Protein AF-A0A852YFI4-F1 (afdb_monomer_lite)

Structure (mmCIF, N/CA/C/O backbone):
data_AF-A0A852YFI4-F1
#
_entry.id   AF-A0A852YFI4-F1
#
loop_
_atom_site.group_PDB
_atom_site.id
_atom_site.type_symbol
_atom_site.label_atom_id
_atom_site.label_alt_id
_atom_site.label_comp_id
_atom_site.label_asym_id
_atom_site.label_entity_id
_atom_site.label_seq_id
_atom_site.pdbx_PDB_ins_code
_atom_site.Cartn_x
_atom_site.Cartn_y
_atom_site.Cartn_z
_atom_site.occupancy
_atom_site.B_iso_or_equiv
_atom_site.auth_seq_id
_atom_site.auth_comp_id
_atom_site.auth_asym_id
_atom_site.auth_atom_id
_atom_site.pdbx_PDB_model_num
ATOM 1 N N . MET A 1 1 ? 70.325 -15.434 -4.840 1.00 39.56 1 MET A N 1
ATOM 2 C CA . MET A 1 1 ? 70.889 -15.309 -6.200 1.00 39.56 1 MET A CA 1
ATOM 3 C C . MET A 1 1 ? 70.088 -14.259 -6.946 1.00 39.56 1 MET A C 1
ATOM 5 O O . MET A 1 1 ? 68.924 -14.483 -7.240 1.00 39.56 1 MET A O 1
ATOM 9 N N . SER A 1 2 ? 70.687 -13.085 -7.136 1.00 36.78 2 SER A N 1
ATOM 10 C CA . SER A 1 2 ? 70.118 -11.957 -7.878 1.00 36.78 2 SER A CA 1
ATOM 11 C C . SER A 1 2 ? 70.186 -12.200 -9.380 1.00 36.78 2 SER A C 1
ATOM 13 O O . SER A 1 2 ? 71.181 -12.756 -9.840 1.00 36.78 2 SER A O 1
ATOM 15 N N . ARG A 1 3 ? 69.235 -11.640 -10.136 1.00 34.97 3 ARG A N 1
ATOM 16 C CA . ARG A 1 3 ? 69.513 -10.655 -11.202 1.00 34.97 3 ARG A CA 1
ATOM 17 C C . ARG A 1 3 ? 68.219 -10.197 -11.882 1.00 34.97 3 ARG A C 1
ATOM 19 O O . ARG A 1 3 ? 67.565 -10.949 -12.587 1.00 34.97 3 ARG A O 1
ATOM 26 N N . SER A 1 4 ? 67.924 -8.916 -11.688 1.00 38.88 4 SER A N 1
ATOM 27 C CA . SER A 1 4 ? 67.326 -8.055 -12.714 1.00 38.88 4 SER A CA 1
ATOM 28 C C . SER A 1 4 ? 68.383 -7.792 -13.810 1.00 38.88 4 SER A C 1
ATOM 30 O O . SER A 1 4 ? 69.577 -7.967 -13.521 1.00 38.88 4 SER A O 1
ATOM 32 N N . PRO A 1 5 ? 68.014 -7.372 -15.039 1.00 53.66 5 PRO A N 1
ATOM 33 C CA . PRO A 1 5 ? 68.056 -5.924 -15.316 1.00 53.66 5 PRO A CA 1
ATOM 34 C C . PRO A 1 5 ? 67.092 -5.371 -16.404 1.00 53.66 5 PRO A C 1
ATOM 36 O O . PRO A 1 5 ? 66.778 -6.065 -17.360 1.00 53.66 5 PRO A O 1
ATOM 39 N N . ARG A 1 6 ? 66.789 -4.057 -16.270 1.00 37.62 6 ARG A N 1
ATOM 40 C CA . ARG A 1 6 ? 66.615 -2.968 -17.288 1.00 37.62 6 ARG A CA 1
ATOM 41 C C . ARG A 1 6 ? 65.609 -3.194 -18.445 1.00 37.62 6 ARG A C 1
ATOM 43 O O . ARG A 1 6 ? 65.709 -4.167 -19.163 1.00 37.62 6 ARG A O 1
ATOM 50 N N . GLY A 1 7 ? 64.657 -2.318 -18.784 1.00 33.88 7 GLY A N 1
ATOM 51 C CA . GLY A 1 7 ? 64.567 -0.858 -18.663 1.00 33.88 7 GLY A CA 1
ATOM 52 C C . GLY A 1 7 ? 65.008 -0.161 -19.961 1.00 33.88 7 GLY A C 1
ATOM 53 O O . GLY A 1 7 ? 66.195 0.120 -20.081 1.00 33.88 7 GLY A O 1
ATOM 54 N N . VAL A 1 8 ? 64.079 0.147 -20.886 1.00 37.88 8 VAL A N 1
ATOM 55 C CA . VAL A 1 8 ? 64.214 1.196 -21.926 1.00 37.88 8 VAL A CA 1
ATOM 56 C C . VAL A 1 8 ? 62.843 1.822 -22.204 1.00 37.88 8 VAL A C 1
ATOM 58 O O . VAL A 1 8 ? 61.846 1.127 -22.376 1.00 37.88 8 VAL A O 1
ATOM 61 N N . ALA A 1 9 ? 62.827 3.152 -22.209 1.00 34.50 9 ALA A N 1
ATOM 62 C CA . ALA A 1 9 ? 61.682 4.027 -22.381 1.00 34.50 9 ALA A CA 1
ATOM 63 C C . ALA A 1 9 ? 61.426 4.406 -23.851 1.00 34.50 9 ALA A C 1
ATOM 65 O O . ALA A 1 9 ? 62.361 4.507 -24.640 1.00 34.50 9 ALA A O 1
ATOM 66 N N . GLY A 1 10 ? 60.169 4.770 -24.134 1.00 30.80 10 GLY A N 1
ATOM 67 C CA . GLY A 1 10 ? 59.820 5.856 -25.052 1.00 30.80 10 GLY A CA 1
ATOM 68 C C . GLY A 1 10 ? 59.413 5.463 -26.471 1.00 30.80 10 GLY A C 1
ATOM 69 O O . GLY A 1 10 ? 60.259 5.094 -27.276 1.00 30.80 10 GLY A O 1
ATOM 70 N N . ARG A 1 11 ? 58.134 5.687 -26.808 1.00 33.56 11 ARG A N 1
ATOM 71 C CA . ARG A 1 11 ? 57.699 6.709 -27.787 1.00 33.56 11 ARG A CA 1
ATOM 72 C C . ARG A 1 11 ? 56.182 6.596 -28.027 1.00 33.56 11 ARG A C 1
ATOM 74 O O . ARG A 1 11 ? 55.697 5.594 -28.535 1.00 33.56 11 ARG A O 1
ATOM 81 N N . VAL A 1 12 ? 55.463 7.656 -27.663 1.00 42.62 12 VAL A N 1
ATOM 82 C CA . VAL A 1 12 ? 54.096 7.968 -28.113 1.00 42.62 12 VAL A CA 1
ATOM 83 C C . VAL A 1 12 ? 54.153 8.421 -29.578 1.00 42.62 12 VAL A C 1
ATOM 85 O O . VAL A 1 12 ? 55.093 9.142 -29.928 1.00 42.62 12 VAL A O 1
ATOM 88 N N . PRO A 1 13 ? 53.152 8.088 -30.409 1.00 43.12 13 PRO A N 1
ATOM 89 C CA . PRO A 1 13 ? 52.737 8.985 -31.471 1.00 43.12 13 PRO A CA 1
ATOM 90 C C . PRO A 1 13 ? 51.280 9.435 -31.313 1.00 43.12 13 PRO A C 1
ATOM 92 O O . PRO A 1 13 ? 50.413 8.724 -30.810 1.00 43.12 13 PRO A O 1
ATOM 95 N N . ASP A 1 14 ? 51.120 10.678 -31.734 1.00 33.88 14 ASP A N 1
ATOM 96 C CA . ASP A 1 14 ? 49.991 11.590 -31.668 1.00 33.88 14 ASP A CA 1
ATOM 97 C C . ASP A 1 14 ? 48.840 11.204 -32.615 1.00 33.88 14 ASP A C 1
ATOM 99 O O . ASP A 1 14 ? 49.012 10.437 -33.565 1.00 33.88 14 ASP A O 1
ATOM 103 N N . ALA A 1 15 ? 47.665 11.758 -32.334 1.00 40.25 15 ALA A N 1
ATOM 104 C CA . ALA A 1 15 ? 46.407 11.526 -33.022 1.00 40.25 15 ALA A CA 1
ATOM 105 C C . ALA A 1 15 ? 46.338 12.240 -34.381 1.00 40.25 15 ALA A C 1
ATOM 107 O O . ALA A 1 15 ? 46.561 13.445 -34.460 1.00 40.25 15 ALA A O 1
ATOM 108 N N . THR A 1 16 ? 45.904 11.542 -35.437 1.00 38.09 16 THR A N 1
ATOM 109 C CA . THR A 1 16 ? 45.078 12.128 -36.512 1.00 38.09 16 THR A CA 1
ATOM 110 C C . THR A 1 16 ? 44.320 11.017 -37.254 1.00 38.09 16 THR A C 1
ATOM 112 O O . THR A 1 16 ? 44.923 10.088 -37.781 1.00 38.09 16 THR A O 1
ATOM 115 N N . ASP A 1 17 ? 42.992 11.115 -37.237 1.00 35.94 17 ASP A N 1
ATOM 116 C CA . ASP A 1 17 ? 41.991 10.251 -37.893 1.00 35.94 17 ASP A CA 1
ATOM 117 C C . ASP A 1 17 ? 42.038 10.409 -39.442 1.00 35.94 17 ASP A C 1
ATOM 119 O O . ASP A 1 17 ? 42.567 11.423 -39.914 1.00 35.94 17 ASP A O 1
ATOM 123 N N . PRO A 1 18 ? 41.493 9.480 -40.265 1.00 42.44 18 PRO A N 1
ATOM 124 C CA . PRO A 1 18 ? 40.040 9.464 -40.461 1.00 42.44 18 PRO A CA 1
ATOM 125 C C . PRO A 1 18 ? 39.376 8.076 -40.608 1.00 42.44 18 PRO A C 1
ATOM 127 O O . PRO A 1 18 ? 39.918 7.129 -41.182 1.00 42.44 18 PRO A O 1
ATOM 130 N N . ALA A 1 19 ? 38.116 8.044 -40.169 1.00 42.69 19 ALA A N 1
ATOM 131 C CA . ALA A 1 19 ? 37.111 6.996 -40.322 1.00 42.69 19 ALA A CA 1
ATOM 132 C C . ALA A 1 19 ? 37.051 6.309 -41.711 1.00 42.69 19 ALA A C 1
ATOM 134 O O . ALA A 1 19 ? 37.136 6.980 -42.745 1.00 42.69 19 ALA A O 1
ATOM 135 N N . PRO A 1 20 ? 36.788 4.986 -41.773 1.00 38.91 20 PRO A N 1
ATOM 136 C CA . PRO A 1 20 ? 36.520 4.306 -43.034 1.00 38.91 20 PRO A CA 1
ATOM 137 C C . PRO A 1 20 ? 35.107 4.619 -43.557 1.00 38.91 20 PRO A C 1
ATOM 139 O O . PRO A 1 20 ? 34.105 4.467 -42.858 1.00 38.91 20 PRO A O 1
ATOM 142 N N . ALA A 1 21 ? 35.045 5.042 -44.821 1.00 43.53 21 ALA A N 1
ATOM 143 C CA . ALA A 1 21 ? 33.825 5.272 -45.590 1.00 43.53 21 ALA A CA 1
ATOM 144 C C . ALA A 1 21 ? 32.982 3.983 -45.768 1.00 43.53 21 ALA A C 1
ATOM 146 O O . ALA A 1 21 ? 33.536 2.881 -45.789 1.00 43.53 21 ALA A O 1
ATOM 147 N N . PRO A 1 22 ? 31.648 4.099 -45.929 1.00 40.16 22 PRO A N 1
ATOM 148 C CA . PRO A 1 22 ? 30.747 2.952 -46.014 1.00 40.16 22 PRO A CA 1
ATOM 149 C C . PRO A 1 22 ? 30.942 2.152 -47.308 1.00 40.16 22 PRO A C 1
ATOM 151 O O . PRO A 1 22 ? 30.909 2.693 -48.414 1.00 40.16 22 PRO A O 1
ATOM 154 N N . VAL A 1 23 ? 31.099 0.835 -47.160 1.00 39.22 23 VAL A N 1
ATOM 155 C CA . VAL A 1 23 ? 31.126 -0.131 -48.264 1.00 39.22 23 VAL A CA 1
ATOM 156 C C . VAL A 1 23 ? 29.722 -0.250 -48.858 1.00 39.22 23 VAL A C 1
ATOM 158 O O . VAL A 1 23 ? 28.780 -0.677 -48.192 1.00 39.22 23 VAL A O 1
ATOM 161 N N . ALA A 1 24 ? 29.592 0.141 -50.125 1.00 34.62 24 ALA A N 1
ATOM 162 C CA . ALA A 1 24 ? 28.386 -0.013 -50.924 1.00 34.62 24 ALA A CA 1
ATOM 163 C C . ALA A 1 24 ? 28.120 -1.497 -51.235 1.00 34.62 24 ALA A C 1
ATOM 165 O O . ALA A 1 24 ? 28.984 -2.199 -51.761 1.00 34.62 24 ALA A O 1
ATOM 166 N N . VAL A 1 25 ? 26.908 -1.963 -50.932 1.00 43.88 25 VAL A N 1
ATOM 167 C CA . VAL A 1 25 ? 26.416 -3.294 -51.315 1.00 43.88 25 VAL A CA 1
ATOM 168 C C . VAL A 1 25 ? 25.876 -3.227 -52.755 1.00 43.88 25 VAL A C 1
ATOM 170 O O . VAL A 1 25 ? 25.075 -2.333 -53.040 1.00 43.88 25 VAL A O 1
ATOM 173 N N . PRO A 1 26 ? 26.273 -4.124 -53.681 1.00 39.00 26 PRO A N 1
ATOM 174 C CA . PRO A 1 26 ? 25.769 -4.120 -55.053 1.00 39.00 26 PRO A CA 1
ATOM 175 C C . PRO A 1 26 ? 24.313 -4.599 -55.132 1.00 39.00 26 PRO A C 1
ATOM 177 O O . PRO A 1 26 ? 23.923 -5.559 -54.469 1.00 39.00 26 PRO A O 1
ATOM 180 N N . GLY A 1 27 ? 23.526 -3.928 -55.977 1.00 35.12 27 GLY A N 1
ATOM 181 C CA . GLY A 1 27 ? 22.110 -4.205 -56.208 1.00 35.12 27 GLY A CA 1
ATOM 182 C C . GLY A 1 27 ? 21.833 -5.557 -56.870 1.00 35.12 27 GLY A C 1
ATOM 183 O O . GLY A 1 27 ? 22.574 -6.019 -57.736 1.00 35.12 27 GLY A O 1
ATOM 184 N N . VAL A 1 28 ? 20.715 -6.163 -56.473 1.00 40.78 28 VAL A N 1
ATOM 185 C CA . VAL A 1 28 ? 20.143 -7.362 -57.097 1.00 40.78 28 VAL A CA 1
ATOM 186 C C . VAL A 1 28 ? 19.180 -6.928 -58.218 1.00 40.78 28 VAL A C 1
ATOM 188 O O . VAL A 1 28 ? 18.366 -6.029 -57.990 1.00 40.78 28 VAL A O 1
ATOM 191 N N . PRO A 1 29 ? 19.255 -7.522 -59.426 1.00 36.88 29 PRO A N 1
ATOM 192 C CA . PRO A 1 29 ? 18.409 -7.162 -60.562 1.00 36.88 29 PRO A CA 1
ATOM 193 C C . PRO A 1 29 ? 16.973 -7.694 -60.430 1.00 36.88 29 PRO A C 1
ATOM 195 O O . PRO A 1 29 ? 16.722 -8.744 -59.841 1.00 36.88 29 PRO A O 1
ATOM 198 N N . GLY A 1 30 ? 16.036 -6.933 -61.003 1.00 32.34 30 GLY A N 1
ATOM 199 C CA . GLY A 1 30 ? 14.596 -7.151 -60.919 1.00 32.34 30 GLY A CA 1
ATOM 200 C C . GLY A 1 30 ? 14.055 -8.357 -61.690 1.00 32.34 30 GLY A C 1
ATOM 201 O O . GLY A 1 30 ? 14.626 -8.820 -62.676 1.00 32.34 30 GLY A O 1
ATOM 202 N N . VAL A 1 31 ? 12.883 -8.808 -61.245 1.00 36.31 31 VAL A N 1
ATOM 203 C CA . VAL A 1 31 ? 12.002 -9.745 -61.951 1.00 36.31 31 VAL A CA 1
ATOM 204 C C . VAL A 1 31 ? 10.715 -8.991 -62.325 1.00 36.31 31 VAL A C 1
ATOM 206 O O . VAL A 1 31 ? 10.168 -8.299 -61.464 1.00 36.31 31 VAL A O 1
ATOM 209 N N . PRO A 1 32 ? 10.221 -9.087 -63.575 1.00 40.09 32 PRO A N 1
ATOM 210 C CA . PRO A 1 32 ? 9.008 -8.404 -64.015 1.00 40.09 32 PRO A CA 1
ATOM 211 C C . PRO A 1 32 ? 7.751 -9.272 -63.822 1.00 40.09 32 PRO A C 1
ATOM 213 O O . PRO A 1 32 ? 7.793 -10.492 -63.965 1.00 40.09 32 PRO A O 1
ATOM 216 N N . GLY A 1 33 ? 6.609 -8.628 -63.574 1.00 29.62 33 GLY A N 1
ATOM 217 C CA . GLY A 1 33 ? 5.277 -9.244 -63.568 1.00 29.62 33 GLY A CA 1
ATOM 218 C C . GLY A 1 33 ? 4.161 -8.187 -63.491 1.00 29.62 33 GLY A C 1
ATOM 219 O O . GLY A 1 33 ? 4.429 -7.090 -63.014 1.00 29.62 33 GLY A O 1
ATOM 220 N N . PRO A 1 34 ? 2.951 -8.451 -64.018 1.00 38.22 34 PRO A N 1
ATOM 221 C CA . PRO A 1 34 ? 2.477 -7.734 -65.205 1.00 38.22 34 PRO A CA 1
ATOM 222 C C . PRO A 1 34 ? 1.293 -6.762 -64.999 1.00 38.22 34 PRO A C 1
ATOM 224 O O . PRO A 1 34 ? 0.767 -6.573 -63.909 1.00 38.22 34 PRO A O 1
ATOM 227 N N . ALA A 1 35 ? 0.940 -6.150 -66.133 1.00 31.39 35 ALA A N 1
ATOM 228 C CA . ALA A 1 35 ? -0.032 -5.106 -66.443 1.00 31.39 35 ALA A CA 1
ATOM 229 C C . ALA A 1 35 ? -1.405 -5.101 -65.733 1.00 31.39 35 ALA A C 1
ATOM 231 O O . ALA A 1 35 ? -1.989 -6.118 -65.374 1.00 31.39 35 ALA A O 1
ATOM 232 N N . ALA A 1 36 ? -1.919 -3.871 -65.649 1.00 31.75 36 ALA A N 1
ATOM 233 C CA . ALA A 1 36 ? -3.172 -3.398 -65.071 1.00 31.75 36 ALA A CA 1
ATOM 234 C C . ALA A 1 36 ? -4.455 -3.822 -65.806 1.00 31.75 36 ALA A C 1
ATOM 236 O O . ALA A 1 36 ? -4.442 -3.919 -67.030 1.00 31.75 36 ALA A O 1
ATOM 237 N N . THR A 1 37 ? -5.591 -3.877 -65.086 1.00 31.80 37 THR A N 1
ATOM 238 C CA . THR A 1 37 ? -6.840 -3.111 -65.372 1.00 31.80 37 THR A CA 1
ATOM 239 C C . THR A 1 37 ? -7.813 -3.149 -64.155 1.00 31.80 37 THR A C 1
ATOM 241 O O . THR A 1 37 ? -7.475 -3.802 -63.171 1.00 31.80 37 THR A O 1
ATOM 244 N N . PRO A 1 38 ? -8.935 -2.387 -64.095 1.00 37.25 38 PRO A N 1
ATOM 245 C CA . PRO A 1 38 ? -9.188 -1.443 -63.005 1.00 37.25 38 PRO A CA 1
ATOM 246 C C . PRO A 1 38 ? -10.433 -1.771 -62.153 1.00 37.25 38 PRO A C 1
ATOM 248 O O . PRO A 1 38 ? -11.309 -2.538 -62.541 1.00 37.25 38 PRO A O 1
ATOM 251 N N . GLY A 1 39 ? -10.556 -1.117 -60.998 1.00 29.66 39 GLY A N 1
ATOM 252 C CA . GLY A 1 39 ? -11.736 -1.218 -60.139 1.00 29.66 39 GLY A CA 1
ATOM 253 C C . GLY A 1 39 ? -11.720 -0.164 -59.043 1.00 29.66 39 GLY A C 1
ATOM 254 O O . GLY A 1 39 ? -11.458 -0.469 -57.885 1.00 29.66 39 GLY A O 1
ATOM 255 N N . ALA A 1 40 ? -11.950 1.091 -59.426 1.00 30.50 40 ALA A N 1
ATOM 256 C CA . ALA A 1 40 ? -12.076 2.207 -58.504 1.00 30.50 40 ALA A CA 1
ATOM 257 C C . ALA A 1 40 ? -13.326 2.051 -57.620 1.00 30.50 40 ALA A C 1
ATOM 259 O O . ALA A 1 40 ? -14.456 2.037 -58.107 1.00 30.50 40 ALA A O 1
ATOM 260 N N . ARG A 1 41 ? -13.112 2.001 -56.306 1.00 28.80 41 ARG A N 1
ATOM 261 C CA . ARG A 1 41 ? -14.057 2.496 -55.304 1.00 28.80 41 ARG A CA 1
ATOM 262 C C . ARG A 1 41 ? -13.258 3.310 -54.296 1.00 28.80 41 ARG A C 1
ATOM 264 O O . ARG A 1 41 ? -12.731 2.783 -53.323 1.00 28.80 41 ARG A O 1
ATOM 271 N N . GLU A 1 42 ? -13.138 4.601 -54.591 1.00 26.73 42 GLU A N 1
ATOM 272 C CA . GLU A 1 42 ? -12.799 5.617 -53.601 1.00 26.73 42 GLU A CA 1
ATOM 273 C C . GLU A 1 42 ? -13.853 5.579 -52.495 1.00 26.73 42 GLU A C 1
ATOM 275 O O . GLU A 1 42 ? -15.032 5.846 -52.726 1.00 26.73 42 GLU A O 1
ATOM 280 N N . VAL A 1 43 ? -13.421 5.238 -51.286 1.00 28.86 43 VAL A N 1
ATOM 281 C CA . VAL A 1 43 ? -14.149 5.565 -50.064 1.00 28.86 43 VAL A CA 1
ATOM 282 C C . VAL A 1 43 ? -13.349 6.661 -49.386 1.00 28.86 43 VAL A C 1
ATOM 284 O O . VAL A 1 43 ? -12.363 6.412 -48.698 1.00 28.86 43 VAL A O 1
ATOM 287 N N . THR A 1 44 ? -13.758 7.897 -49.638 1.00 26.95 44 THR A N 1
ATOM 288 C CA . THR A 1 44 ? -13.354 9.072 -48.872 1.00 26.95 44 THR A CA 1
ATOM 289 C C . THR A 1 44 ? -13.993 8.976 -47.482 1.00 26.95 44 THR A C 1
ATOM 291 O O . THR A 1 44 ? -15.221 8.899 -47.406 1.00 26.95 44 THR A O 1
ATOM 294 N N . PRO A 1 45 ? -13.255 9.037 -46.362 1.00 27.86 45 PRO A N 1
ATOM 295 C CA . PRO A 1 45 ? -13.855 9.463 -45.114 1.00 27.86 45 PRO A CA 1
ATOM 296 C C . PRO A 1 45 ? -13.849 10.991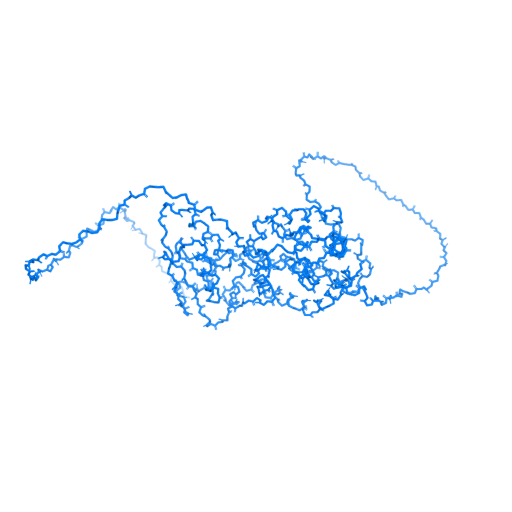 -45.090 1.00 27.86 45 PRO A C 1
ATOM 298 O O . PRO A 1 45 ? -12.804 11.642 -45.061 1.00 27.86 45 PRO A O 1
ATOM 301 N N . ALA A 1 46 ? -15.052 11.551 -45.145 1.00 27.08 46 ALA A N 1
ATOM 302 C CA . ALA A 1 46 ? -15.314 12.959 -44.930 1.00 27.08 46 ALA A CA 1
ATOM 303 C C . ALA A 1 46 ? -14.824 13.390 -43.537 1.00 27.08 46 ALA A C 1
ATOM 305 O O . ALA A 1 46 ? -15.206 12.814 -42.518 1.00 27.08 46 ALA A O 1
ATOM 306 N N . PHE A 1 47 ? -14.011 14.446 -43.501 1.00 29.41 47 PHE A N 1
ATOM 307 C CA . PHE A 1 47 ? -13.777 15.237 -42.299 1.00 29.41 47 PHE A CA 1
ATOM 308 C C . PHE A 1 47 ? -15.078 15.964 -41.932 1.00 29.41 47 PHE A C 1
ATOM 310 O O . PHE A 1 47 ? -15.439 16.964 -42.548 1.00 29.41 47 PHE A O 1
ATOM 317 N N . GLY A 1 48 ? -15.784 15.441 -40.930 1.00 25.45 48 GLY A N 1
ATOM 318 C CA . GLY A 1 48 ? -16.883 16.111 -40.243 1.00 25.45 48 GLY A CA 1
ATOM 319 C C . GLY A 1 48 ? -16.406 16.638 -38.893 1.00 25.45 48 GLY A C 1
ATOM 320 O O . GLY A 1 48 ? -16.086 15.866 -37.992 1.00 25.45 48 GLY A O 1
ATOM 321 N N . VAL A 1 49 ? -16.335 17.961 -38.771 1.00 32.72 49 VAL A N 1
ATOM 322 C CA . VAL A 1 49 ? -16.098 18.685 -37.517 1.00 32.72 49 VAL A CA 1
ATOM 323 C C . VAL A 1 49 ? -17.378 18.673 -36.669 1.00 32.72 49 VAL A C 1
ATOM 325 O O . VAL A 1 49 ? -18.474 18.743 -37.215 1.00 32.72 49 VAL A O 1
ATOM 328 N N . ALA A 1 50 ? -17.190 18.685 -35.344 1.00 29.00 50 ALA A N 1
ATOM 329 C CA . ALA A 1 50 ? -18.170 18.889 -34.267 1.00 29.00 50 ALA A CA 1
ATOM 330 C C . ALA A 1 50 ? -18.824 17.623 -33.678 1.00 29.00 50 ALA A C 1
ATOM 332 O O . ALA A 1 50 ? -19.957 17.259 -33.974 1.00 29.00 50 ALA A O 1
ATOM 333 N N . GLY A 1 51 ? -18.116 17.029 -32.716 1.00 23.34 51 GLY A N 1
ATOM 334 C CA . GLY A 1 51 ? -18.682 16.179 -31.676 1.00 23.34 51 GLY A CA 1
ATOM 335 C C . GLY A 1 51 ? -17.937 16.454 -30.376 1.00 23.34 51 GLY A C 1
ATOM 336 O O . GLY A 1 51 ? -16.757 16.142 -30.255 1.00 23.34 51 GLY A O 1
ATOM 337 N N . THR A 1 52 ? -18.604 17.121 -29.440 1.00 25.48 52 THR A N 1
ATOM 338 C CA . THR A 1 52 ? -18.146 17.407 -28.080 1.00 25.48 52 THR A CA 1
ATOM 339 C C . THR A 1 52 ? -17.469 16.178 -27.476 1.00 25.48 52 THR A C 1
ATOM 341 O O . THR A 1 52 ? -18.112 15.144 -27.306 1.00 25.48 52 THR A O 1
ATOM 344 N N . ALA A 1 53 ? -16.176 16.285 -27.158 1.00 24.11 53 ALA A N 1
ATOM 345 C CA . ALA A 1 53 ? -15.458 15.233 -26.452 1.00 24.11 53 ALA A CA 1
ATOM 346 C C . ALA A 1 53 ? -16.236 14.878 -25.172 1.00 24.11 53 ALA A C 1
ATOM 348 O O . ALA A 1 53 ? -16.538 15.787 -24.386 1.00 24.11 53 ALA A O 1
ATOM 349 N N . PRO A 1 54 ? -16.581 13.601 -24.929 1.00 22.16 54 PRO A N 1
ATOM 350 C CA . PRO A 1 54 ? -17.102 13.225 -23.633 1.00 22.16 54 PRO A CA 1
ATOM 351 C C . PRO A 1 54 ? -16.004 13.538 -22.617 1.00 22.16 54 PRO A C 1
ATOM 353 O O . PRO A 1 54 ? -14.890 13.021 -22.700 1.00 22.16 54 PRO A O 1
ATOM 356 N N . ARG A 1 55 ? -16.299 14.435 -21.669 1.00 26.23 55 ARG A N 1
ATOM 357 C CA . ARG A 1 55 ? -15.498 14.572 -20.453 1.00 26.23 55 ARG A CA 1
ATOM 358 C C . ARG A 1 55 ? -15.476 13.189 -19.817 1.00 26.23 55 ARG A C 1
ATOM 360 O O . ARG A 1 55 ? -16.494 12.746 -19.295 1.00 26.23 55 ARG A O 1
ATOM 367 N N . VAL A 1 56 ? -14.337 12.508 -19.907 1.00 25.48 56 VAL A N 1
ATOM 368 C CA . VAL A 1 56 ? -14.092 11.223 -19.254 1.00 25.48 56 VAL A CA 1
ATOM 369 C C . VAL A 1 56 ? -14.065 11.471 -17.747 1.00 25.48 56 VAL A C 1
ATOM 371 O O . VAL A 1 56 ? -13.032 11.688 -17.123 1.00 25.48 56 VAL A O 1
ATOM 374 N N . THR A 1 57 ? -15.249 11.522 -17.154 1.00 29.08 57 THR A N 1
ATOM 375 C CA . THR A 1 57 ? -15.469 11.289 -15.737 1.00 29.08 57 THR A CA 1
ATOM 376 C C . THR A 1 57 ? -15.545 9.786 -15.554 1.00 29.08 57 THR A C 1
ATOM 378 O O . THR A 1 57 ? -16.504 9.192 -16.030 1.00 29.08 57 THR A O 1
ATOM 381 N N . THR A 1 58 ? -14.539 9.175 -14.924 1.00 25.78 58 THR A N 1
ATOM 382 C CA . THR A 1 58 ? -14.663 8.243 -13.781 1.00 25.78 58 THR A CA 1
ATOM 383 C C . THR A 1 58 ? -13.247 7.794 -13.406 1.00 25.78 58 THR A C 1
ATOM 385 O O . THR A 1 58 ? -12.637 6.972 -14.079 1.00 25.78 58 THR A O 1
ATOM 388 N N . ARG A 1 59 ? -12.693 8.393 -12.349 1.00 33.53 59 ARG A N 1
ATOM 389 C CA . ARG A 1 59 ? -11.334 8.137 -11.863 1.00 33.53 59 ARG A CA 1
ATOM 390 C C . ARG A 1 59 ? -11.368 6.892 -10.969 1.00 33.53 59 ARG A C 1
ATOM 392 O O . ARG A 1 59 ? -11.719 6.987 -9.797 1.00 33.53 59 ARG A O 1
ATOM 399 N N . ALA A 1 60 ? -11.077 5.730 -11.546 1.00 33.44 60 ALA A N 1
ATOM 400 C CA . ALA A 1 60 ? -10.795 4.513 -10.796 1.00 33.44 60 ALA A CA 1
ATOM 401 C C . ALA A 1 60 ? -9.334 4.577 -10.338 1.00 33.44 60 ALA A C 1
ATOM 403 O O . ALA A 1 60 ? -8.412 4.550 -11.145 1.00 33.44 60 ALA A O 1
ATOM 404 N N . LEU A 1 61 ? -9.124 4.740 -9.036 1.00 42.69 61 LEU A N 1
ATOM 405 C CA . LEU A 1 61 ? -7.791 4.810 -8.449 1.00 42.69 61 LEU A CA 1
ATOM 406 C C . LEU A 1 61 ? -7.380 3.428 -7.948 1.00 42.69 61 LEU A C 1
ATOM 408 O O . LEU A 1 61 ? -8.219 2.653 -7.486 1.00 42.69 61 LEU A O 1
ATOM 412 N N . ALA A 1 62 ? -6.099 3.092 -8.093 1.00 46.78 62 ALA A N 1
ATOM 413 C CA . ALA A 1 62 ? -5.462 2.036 -7.307 1.00 46.78 62 ALA A CA 1
ATOM 414 C C . ALA A 1 62 ? -5.304 2.552 -5.868 1.00 46.78 62 ALA A C 1
ATOM 416 O O . ALA A 1 62 ? -5.144 3.755 -5.697 1.00 46.78 62 ALA A O 1
ATOM 417 N N . ALA A 1 63 ? -5.352 1.718 -4.824 1.00 42.78 63 ALA A N 1
ATOM 418 C CA . ALA A 1 63 ? -5.392 2.268 -3.463 1.00 42.78 63 ALA A CA 1
ATOM 419 C C . ALA A 1 63 ? -4.112 3.037 -3.065 1.00 42.78 63 ALA A C 1
ATOM 421 O O . ALA A 1 63 ? -4.245 4.057 -2.396 1.00 42.78 63 ALA A O 1
ATOM 422 N N . ALA A 1 64 ? -2.913 2.671 -3.548 1.00 43.19 64 ALA A N 1
ATOM 423 C CA . ALA A 1 64 ? -1.732 3.538 -3.395 1.00 43.19 64 ALA A CA 1
ATOM 424 C C . ALA A 1 64 ? -1.744 4.753 -4.318 1.00 43.19 64 ALA A C 1
ATOM 426 O O . ALA A 1 64 ? -1.334 5.823 -3.891 1.00 43.19 64 ALA A O 1
ATOM 427 N N . ALA A 1 65 ? -2.284 4.641 -5.538 1.00 46.53 65 ALA A N 1
ATOM 428 C CA . ALA A 1 65 ? -2.539 5.827 -6.353 1.00 46.53 65 ALA A CA 1
ATOM 429 C C . ALA A 1 65 ? -3.532 6.762 -5.648 1.00 46.53 65 ALA A C 1
ATOM 431 O O . ALA A 1 65 ? -3.419 7.965 -5.798 1.00 46.53 65 ALA A O 1
ATOM 432 N N . LEU A 1 66 ? -4.462 6.250 -4.833 1.00 49.94 66 LEU A N 1
ATOM 433 C CA . LEU A 1 66 ? -5.310 7.072 -3.984 1.00 49.94 66 LEU A CA 1
ATOM 434 C C . LEU A 1 66 ? -4.502 7.669 -2.832 1.00 49.94 66 LEU A C 1
ATOM 436 O O . LEU A 1 66 ? -4.628 8.859 -2.632 1.00 49.94 66 LEU A O 1
ATOM 440 N N . VAL A 1 67 ? -3.689 6.927 -2.075 1.00 48.38 67 VAL A N 1
ATOM 441 C CA . VAL A 1 67 ? -2.888 7.520 -0.976 1.00 48.38 67 VAL A CA 1
ATOM 442 C C . VAL A 1 67 ? -1.946 8.613 -1.496 1.00 48.38 67 VAL A C 1
ATOM 444 O O . VAL A 1 67 ? -1.921 9.712 -0.934 1.00 48.38 67 VAL A O 1
ATOM 447 N N . ASP A 1 68 ? -1.276 8.354 -2.618 1.00 50.94 68 ASP A N 1
ATOM 448 C CA . ASP A 1 68 ? -0.380 9.289 -3.301 1.00 50.94 68 ASP A CA 1
ATOM 449 C C . ASP A 1 68 ? -1.150 10.472 -3.923 1.00 50.94 68 ASP A C 1
ATOM 451 O O . ASP A 1 68 ? -0.818 11.631 -3.679 1.00 50.94 68 ASP A O 1
ATOM 455 N N . GLU A 1 69 ? -2.276 10.241 -4.613 1.00 49.56 69 GLU A N 1
ATOM 456 C CA . GLU A 1 69 ? -3.119 11.333 -5.126 1.00 49.56 69 GLU A CA 1
ATOM 457 C C . GLU A 1 69 ? -3.820 12.123 -4.018 1.00 49.56 69 GLU A C 1
ATOM 459 O O . GLU A 1 69 ? -4.068 13.325 -4.163 1.00 49.56 69 GLU A O 1
ATOM 464 N N . LEU A 1 70 ? -4.156 11.475 -2.903 1.00 54.53 70 LEU A N 1
ATOM 465 C CA . LEU A 1 70 ? -4.646 12.109 -1.685 1.00 54.53 70 LEU A CA 1
ATOM 466 C C . LEU A 1 70 ? -3.544 12.928 -1.006 1.00 54.53 70 LEU A C 1
ATOM 468 O O . LEU A 1 70 ? -3.882 13.790 -0.190 1.00 54.53 70 LEU A O 1
ATOM 472 N N . GLY A 1 71 ? -2.272 12.706 -1.360 1.00 54.06 71 GLY A N 1
ATOM 473 C CA . GLY A 1 71 ? -1.106 13.319 -0.730 1.00 54.06 71 GLY A CA 1
ATOM 474 C C . GLY A 1 71 ? -1.021 12.984 0.757 1.00 54.06 71 GLY A C 1
ATOM 475 O O . GLY A 1 71 ? -0.600 13.822 1.557 1.00 54.06 71 GLY A O 1
ATOM 476 N N . MET A 1 72 ? -1.528 11.816 1.164 1.00 69.50 72 MET A N 1
ATOM 477 C CA . MET A 1 72 ? -1.582 11.437 2.571 1.00 69.50 72 MET A CA 1
ATOM 478 C C . MET A 1 72 ? -0.266 10.801 2.980 1.00 69.50 72 MET A C 1
ATOM 480 O O . MET A 1 72 ? 0.098 9.740 2.492 1.00 69.50 72 MET A O 1
ATOM 484 N N . ARG A 1 73 ? 0.421 11.440 3.928 1.00 68.88 73 ARG A N 1
ATOM 485 C CA . ARG A 1 73 ? 1.537 10.804 4.623 1.00 68.88 73 ARG A CA 1
ATOM 486 C C . ARG A 1 73 ? 0.990 9.723 5.545 1.00 68.88 73 ARG A C 1
ATOM 488 O O . ARG A 1 73 ? 0.119 10.009 6.375 1.00 68.88 73 ARG A O 1
ATOM 495 N N . THR A 1 74 ? 1.509 8.519 5.401 1.00 75.62 74 THR A N 1
ATOM 496 C CA . THR A 1 74 ? 1.296 7.418 6.336 1.00 75.62 74 THR A CA 1
ATOM 497 C C . THR A 1 74 ? 1.669 7.842 7.760 1.00 75.62 74 THR A C 1
ATOM 499 O O . THR A 1 74 ? 2.545 8.686 7.954 1.00 75.62 74 THR A O 1
ATOM 502 N N . GLY A 1 75 ? 0.899 7.387 8.751 1.00 75.19 75 GLY A N 1
ATOM 503 C CA . GLY A 1 75 ? 0.969 7.866 10.136 1.00 75.19 75 GLY A CA 1
ATOM 504 C C . GLY A 1 75 ? 0.230 9.186 10.409 1.00 75.19 75 GLY A C 1
ATOM 505 O O . GLY A 1 75 ? 0.142 9.618 11.557 1.00 75.19 75 GLY A O 1
ATOM 506 N N . SER A 1 76 ? -0.344 9.850 9.397 1.00 84.00 76 SER A N 1
ATOM 507 C CA . SER A 1 76 ? -1.210 11.018 9.621 1.00 84.00 76 SER A CA 1
ATOM 508 C C . SER A 1 76 ? -2.630 10.617 10.039 1.00 84.00 76 SER A C 1
ATOM 510 O O . SER A 1 76 ? -3.132 9.563 9.658 1.00 84.00 76 SER A O 1
ATOM 512 N N . VAL A 1 77 ? -3.345 11.498 10.749 1.00 86.00 77 VAL A N 1
ATOM 513 C CA . VAL A 1 77 ? -4.746 11.242 11.149 1.00 86.00 77 VAL A CA 1
ATOM 514 C C . VAL A 1 77 ? -5.658 10.892 9.956 1.00 86.00 77 VAL A C 1
ATOM 516 O O . VAL A 1 77 ? -6.412 9.928 10.063 1.00 86.00 77 VAL A O 1
ATOM 519 N N . PRO A 1 78 ? -5.608 11.586 8.798 1.00 85.38 78 PRO A N 1
ATOM 520 C CA . PRO A 1 78 ? -6.373 11.168 7.622 1.00 85.38 78 PRO A CA 1
ATOM 521 C C . PRO A 1 78 ? -6.004 9.781 7.085 1.00 85.38 78 PRO A C 1
ATOM 523 O O . PRO A 1 78 ? -6.899 9.077 6.623 1.00 85.38 78 PRO A O 1
ATOM 526 N N . SER A 1 79 ? -4.727 9.396 7.170 1.00 86.25 79 SER A N 1
ATOM 527 C CA . SER A 1 79 ? -4.239 8.065 6.788 1.00 86.25 79 SER A CA 1
ATOM 528 C C . SER A 1 79 ? -4.821 6.988 7.701 1.00 86.25 79 SER A C 1
ATOM 530 O O . SER A 1 79 ? -5.501 6.084 7.225 1.00 86.25 79 SER A O 1
ATOM 532 N N . LEU A 1 80 ? -4.690 7.164 9.019 1.00 89.12 80 LEU A N 1
ATOM 533 C CA . LEU A 1 80 ? -5.244 6.236 10.006 1.00 89.12 80 LEU A CA 1
ATOM 534 C C . LEU A 1 80 ? -6.758 6.090 9.864 1.00 89.12 80 LEU A C 1
ATOM 536 O O . LEU A 1 80 ? -7.285 4.981 9.879 1.00 89.12 80 LEU A O 1
ATOM 540 N N . VAL A 1 81 ? -7.473 7.200 9.663 1.00 90.38 81 VAL A N 1
ATOM 541 C CA . VAL A 1 81 ? -8.917 7.162 9.419 1.00 90.38 81 VAL A CA 1
ATOM 542 C C . VAL A 1 81 ? -9.239 6.385 8.141 1.00 90.38 81 VAL A C 1
ATOM 544 O O . VAL A 1 81 ? -10.172 5.585 8.152 1.00 90.38 81 VAL A O 1
ATOM 547 N N . LEU A 1 82 ? -8.480 6.592 7.060 1.00 89.56 82 LEU A N 1
ATOM 548 C CA . LEU A 1 82 ? -8.627 5.844 5.810 1.00 89.56 82 LEU A CA 1
ATOM 549 C C . LEU A 1 82 ? -8.411 4.335 6.028 1.00 89.56 82 LEU A C 1
ATOM 551 O O . LEU A 1 82 ? -9.176 3.524 5.504 1.00 89.56 82 LEU A O 1
ATOM 555 N N . THR A 1 83 ? -7.422 3.970 6.839 1.00 91.38 83 THR A N 1
ATOM 556 C CA . THR A 1 83 ? -7.127 2.585 7.221 1.00 91.38 83 THR A CA 1
ATOM 557 C C . THR A 1 83 ? -8.266 1.971 8.041 1.00 91.38 83 THR A C 1
ATOM 559 O O . THR A 1 83 ? -8.754 0.894 7.700 1.00 91.38 83 THR A O 1
ATOM 562 N N . ILE A 1 84 ? -8.785 2.681 9.048 1.00 93.06 84 ILE A N 1
ATOM 563 C CA . ILE A 1 84 ? -9.925 2.232 9.869 1.00 93.06 84 ILE A CA 1
ATOM 564 C C . ILE A 1 84 ? -11.168 1.996 9.008 1.00 93.06 84 ILE A C 1
ATOM 566 O O . ILE A 1 84 ? -11.807 0.947 9.122 1.00 93.06 84 ILE A O 1
ATOM 570 N N . VAL A 1 85 ? -11.527 2.946 8.133 1.00 91.25 85 VAL A N 1
ATOM 571 C CA . VAL A 1 85 ? -12.701 2.757 7.267 1.00 91.25 85 VAL A CA 1
ATOM 572 C C . VAL A 1 85 ? -12.476 1.607 6.286 1.00 91.25 85 VAL A C 1
ATOM 574 O O . VAL A 1 85 ? -13.383 0.799 6.104 1.00 91.25 85 VAL A O 1
ATOM 577 N N . GLY A 1 86 ? -11.274 1.479 5.712 1.00 89.00 86 GLY A N 1
ATOM 578 C CA . GLY A 1 86 ? -10.910 0.398 4.790 1.00 89.00 86 GLY A CA 1
ATOM 579 C C . GLY A 1 86 ? -11.077 -0.995 5.399 1.00 89.00 86 GLY A C 1
ATOM 580 O O . GLY A 1 86 ? -11.698 -1.865 4.780 1.00 89.00 86 GLY A O 1
ATOM 581 N N . LEU A 1 87 ? -10.588 -1.160 6.631 1.00 91.19 87 LEU A N 1
ATOM 582 C CA . LEU A 1 87 ? -10.637 -2.407 7.394 1.00 91.19 87 LEU A CA 1
ATOM 583 C C . LEU A 1 87 ? -12.056 -2.776 7.841 1.00 91.19 87 LEU A C 1
ATOM 585 O O . LEU A 1 87 ? -12.483 -3.924 7.701 1.00 91.19 87 LEU A O 1
ATOM 589 N N . TYR A 1 88 ? -12.798 -1.816 8.398 1.00 92.12 88 TYR A N 1
ATOM 590 C CA . TYR A 1 88 ? -13.958 -2.156 9.225 1.00 92.12 88 TYR A CA 1
ATOM 591 C C . TYR A 1 88 ? -15.300 -1.694 8.661 1.00 92.12 88 TYR A C 1
ATOM 593 O O . TYR A 1 88 ? -16.320 -2.295 8.989 1.00 92.12 88 TYR A O 1
ATOM 601 N N . LEU A 1 89 ? -15.355 -0.676 7.796 1.00 90.69 89 LEU A N 1
ATOM 602 C CA . LEU A 1 89 ? -16.637 -0.088 7.380 1.00 90.69 89 LEU A CA 1
ATOM 603 C C . LEU A 1 89 ? -17.519 -1.089 6.619 1.00 90.69 89 LEU A C 1
ATOM 605 O O . LEU A 1 89 ? -18.716 -1.181 6.885 1.00 90.69 89 LEU A O 1
ATOM 609 N N . ARG A 1 90 ? -16.923 -1.903 5.736 1.00 87.69 90 ARG A N 1
ATOM 610 C CA . ARG A 1 90 ? -17.617 -3.013 5.049 1.00 87.69 90 ARG A CA 1
ATOM 611 C C . ARG A 1 90 ? -18.057 -4.105 6.024 1.00 87.69 90 ARG A C 1
ATOM 613 O O . ARG A 1 90 ? -19.194 -4.560 5.950 1.00 87.69 90 ARG A O 1
ATOM 620 N N . ARG A 1 91 ? -17.188 -4.479 6.970 1.00 85.81 91 ARG A N 1
ATOM 621 C CA . ARG A 1 91 ? -17.468 -5.514 7.982 1.00 85.81 91 ARG A CA 1
ATOM 622 C C . ARG A 1 91 ? -18.612 -5.120 8.921 1.00 85.81 91 ARG A C 1
ATOM 624 O O . ARG A 1 91 ? -19.346 -5.991 9.368 1.00 85.81 91 ARG A O 1
ATOM 631 N N . SER A 1 92 ? -18.818 -3.822 9.144 1.00 85.56 92 SER A N 1
ATOM 632 C CA . SER A 1 92 ? -19.947 -3.274 9.911 1.00 85.56 92 SER A CA 1
ATOM 633 C C . SER A 1 92 ? -21.221 -3.053 9.078 1.00 85.56 92 SER A C 1
ATOM 635 O O . SER A 1 92 ? -22.118 -2.322 9.495 1.00 85.56 92 SER A O 1
ATOM 637 N N . GLY A 1 93 ? -21.330 -3.661 7.892 1.00 86.19 93 GLY A N 1
ATOM 638 C CA . GLY A 1 93 ? -22.511 -3.544 7.030 1.00 86.19 93 GLY A CA 1
ATOM 639 C C . GLY A 1 93 ? -22.518 -2.304 6.132 1.00 86.19 93 GLY A C 1
ATOM 640 O O . GLY A 1 93 ? -23.590 -1.826 5.765 1.00 86.19 93 GLY A O 1
ATOM 641 N N . GLY A 1 94 ? -21.340 -1.769 5.795 1.00 89.62 94 GLY A N 1
ATOM 642 C CA . GLY A 1 94 ? -21.167 -0.683 4.822 1.00 89.62 94 GLY A CA 1
ATOM 643 C C . GLY A 1 94 ? -21.426 0.725 5.362 1.00 89.62 94 GLY A C 1
ATOM 644 O O . GLY A 1 94 ? -21.448 1.681 4.589 1.00 89.62 94 GLY A O 1
ATOM 645 N N . TRP A 1 95 ? -21.620 0.876 6.673 1.00 93.56 95 TRP A N 1
ATOM 646 C CA . TRP A 1 95 ? -21.889 2.160 7.315 1.00 93.56 95 TRP A CA 1
ATOM 647 C C . TRP A 1 95 ? -21.376 2.173 8.757 1.00 93.56 95 TRP A C 1
ATOM 649 O O . TRP A 1 95 ? -21.453 1.166 9.457 1.00 93.56 95 TRP A O 1
ATOM 659 N N . MET A 1 96 ? -20.898 3.330 9.219 1.00 94.25 96 MET A N 1
ATOM 660 C CA . MET A 1 96 ? -20.594 3.571 10.633 1.00 94.25 96 MET A CA 1
ATOM 661 C C . MET A 1 96 ? -21.010 4.971 11.069 1.00 94.25 96 MET A C 1
ATOM 663 O O . MET A 1 96 ? -20.878 5.938 10.313 1.00 94.25 96 MET A O 1
ATOM 667 N N . SER A 1 97 ? -21.447 5.095 12.324 1.00 94.38 97 SER A N 1
ATOM 668 C CA . SER A 1 97 ? -21.762 6.390 12.926 1.00 94.38 97 SER A CA 1
ATOM 669 C C . SER A 1 97 ? -20.509 7.261 13.066 1.00 94.38 97 SER A C 1
ATOM 671 O O . SER A 1 97 ? -19.390 6.771 13.240 1.00 94.38 97 SER A O 1
ATOM 673 N N . THR A 1 98 ? -20.694 8.584 13.044 1.00 92.88 98 THR A N 1
ATOM 674 C CA . THR A 1 98 ? -19.578 9.522 13.268 1.00 92.88 98 THR A CA 1
ATOM 675 C C . THR A 1 98 ? -18.938 9.292 14.640 1.00 92.88 98 THR A C 1
ATOM 677 O O . THR A 1 98 ? -17.721 9.372 14.775 1.00 92.88 98 THR A O 1
ATOM 680 N N . ALA A 1 99 ? -19.748 8.978 15.656 1.00 92.31 99 ALA A N 1
ATOM 681 C CA . ALA A 1 99 ? -19.268 8.708 17.007 1.00 92.31 99 ALA A CA 1
ATOM 682 C C . ALA A 1 99 ? -18.393 7.446 17.070 1.00 92.31 99 ALA A C 1
ATOM 684 O O . ALA A 1 99 ? -17.329 7.487 17.683 1.00 92.31 99 ALA A O 1
ATOM 685 N N . ALA A 1 100 ? -18.793 6.361 16.399 1.00 93.12 100 ALA A N 1
ATOM 686 C CA . ALA A 1 100 ? -18.006 5.131 16.334 1.00 93.12 100 ALA A CA 1
ATOM 687 C C . ALA A 1 100 ? -16.652 5.360 15.656 1.00 93.12 100 ALA A C 1
ATOM 689 O O . ALA A 1 100 ? -15.625 4.967 16.199 1.00 93.12 100 ALA A O 1
ATOM 690 N N . LEU A 1 101 ? -16.632 6.066 14.521 1.00 92.44 101 LEU A N 1
ATOM 691 C CA . LEU A 1 101 ? -15.385 6.361 13.815 1.00 92.44 101 LEU A CA 1
ATOM 692 C C . LEU A 1 101 ? -14.452 7.274 14.622 1.00 92.44 101 LEU A C 1
ATOM 694 O O . LEU A 1 101 ? -13.241 7.081 14.585 1.00 92.44 101 LEU A O 1
ATOM 698 N N . VAL A 1 102 ? -14.990 8.250 15.366 1.00 92.19 102 VAL A N 1
ATOM 699 C CA . VAL A 1 102 ? -14.181 9.092 16.264 1.00 92.19 102 VAL A CA 1
ATOM 700 C C . VAL A 1 102 ? -13.573 8.272 17.399 1.00 92.19 102 VAL A C 1
ATOM 702 O O . VAL A 1 102 ? -12.395 8.449 17.692 1.00 92.19 102 VAL A O 1
ATOM 705 N N . ARG A 1 103 ? -14.342 7.361 18.008 1.00 92.38 103 ARG A N 1
ATOM 706 C CA . ARG A 1 103 ? -13.824 6.463 19.051 1.00 92.38 103 ARG A CA 1
ATOM 707 C C . ARG A 1 103 ? -12.730 5.551 18.511 1.00 92.38 103 ARG A C 1
ATOM 709 O O . ARG A 1 103 ? -11.661 5.507 19.090 1.00 92.38 103 ARG A O 1
ATOM 716 N N . LEU A 1 104 ? -12.952 4.916 17.362 1.00 94.12 104 LEU A N 1
ATOM 717 C CA . LEU A 1 104 ? -11.947 4.055 16.732 1.00 94.12 104 LEU A CA 1
ATOM 718 C C . LEU A 1 104 ? -10.676 4.818 16.355 1.00 94.12 104 LEU A C 1
ATOM 720 O O . LEU A 1 104 ? -9.579 4.294 16.508 1.00 94.12 104 LEU A O 1
ATOM 724 N N . ALA A 1 105 ? -10.801 6.058 15.882 1.00 92.38 105 ALA A N 1
ATOM 725 C CA . ALA A 1 105 ? -9.638 6.896 15.620 1.00 92.38 105 ALA A CA 1
ATOM 726 C C . ALA A 1 105 ? -8.866 7.201 16.915 1.00 92.38 105 ALA A C 1
ATOM 728 O O . ALA A 1 105 ? -7.643 7.084 16.925 1.00 92.38 105 ALA A O 1
ATOM 729 N N . ALA A 1 106 ? -9.565 7.532 18.004 1.00 91.44 106 ALA A N 1
ATOM 730 C CA . ALA A 1 106 ? -8.948 7.762 19.309 1.00 91.44 106 ALA A CA 1
ATOM 731 C C . ALA A 1 106 ? -8.271 6.496 19.864 1.00 91.44 106 ALA A C 1
ATOM 733 O O . ALA A 1 106 ? -7.121 6.567 20.284 1.00 91.44 106 ALA A O 1
ATOM 734 N N . ASP A 1 107 ? -8.925 5.335 19.768 1.00 92.62 107 ASP A N 1
ATOM 735 C CA . ASP A 1 107 ? -8.372 4.038 20.183 1.00 92.62 107 ASP A CA 1
ATOM 736 C C . ASP A 1 107 ? -7.121 3.660 19.363 1.00 92.62 107 ASP A C 1
ATOM 738 O O . ASP A 1 107 ? -6.214 3.001 19.863 1.00 92.62 107 ASP A O 1
ATOM 742 N N . ALA A 1 108 ? -7.028 4.119 18.109 1.00 91.25 108 ALA A N 1
ATOM 743 C CA . ALA A 1 108 ? -5.831 3.981 17.274 1.00 91.25 108 ALA A CA 1
ATOM 744 C C . ALA A 1 108 ? -4.729 5.017 17.595 1.00 91.25 108 ALA A C 1
ATOM 746 O O . ALA A 1 108 ? -3.652 4.969 17.004 1.00 91.25 108 ALA A O 1
ATOM 747 N N . GLY A 1 109 ? -4.967 5.945 18.527 1.00 87.94 109 GLY A N 1
ATOM 748 C CA . GLY A 1 109 ? -4.030 6.998 18.930 1.00 87.94 109 GLY A CA 1
ATOM 749 C C . GLY A 1 109 ? -4.148 8.310 18.146 1.00 87.94 109 GLY A C 1
ATOM 750 O O . GLY A 1 109 ? -3.272 9.164 18.257 1.00 87.94 109 GLY A O 1
ATOM 751 N N . ALA A 1 110 ? -5.201 8.506 17.347 1.00 87.38 110 ALA A N 1
ATOM 752 C CA . ALA A 1 110 ? -5.415 9.759 16.630 1.00 87.38 110 ALA A CA 1
ATOM 753 C C . ALA A 1 110 ? -6.048 10.830 17.531 1.00 87.38 110 ALA A C 1
ATOM 755 O O . ALA A 1 110 ? -7.035 10.589 18.226 1.00 87.38 110 ALA A O 1
ATOM 756 N N . ALA A 1 111 ? -5.550 12.066 17.441 1.00 81.25 111 ALA A N 1
ATOM 757 C CA . ALA A 1 111 ? -6.138 13.190 18.163 1.00 81.25 111 ALA A CA 1
ATOM 758 C C . ALA A 1 111 ? -7.598 13.440 17.729 1.00 81.25 111 ALA A C 1
ATOM 760 O O . ALA A 1 111 ? -7.892 13.738 16.562 1.00 81.25 111 ALA A O 1
ATOM 761 N N . THR A 1 112 ? -8.524 13.402 18.690 1.00 76.56 112 THR A N 1
ATOM 762 C CA . THR A 1 112 ? -9.969 13.588 18.465 1.00 76.56 112 THR A CA 1
ATOM 763 C C . THR A 1 112 ? -10.292 14.882 17.712 1.00 76.56 112 THR A C 1
ATOM 765 O O . THR A 1 112 ? -11.136 14.888 16.812 1.00 76.56 112 THR A O 1
ATOM 768 N N . ALA A 1 113 ? -9.570 15.969 18.011 1.00 76.25 113 ALA A N 1
ATOM 769 C CA . ALA A 1 113 ? -9.746 17.270 17.364 1.00 76.25 113 ALA A CA 1
ATOM 770 C C . ALA A 1 113 ? -9.496 17.231 15.843 1.00 76.25 113 ALA A C 1
ATOM 772 O O . ALA A 1 113 ? -10.171 17.922 15.079 1.00 76.25 113 ALA A O 1
ATOM 773 N N . LEU A 1 114 ? -8.573 16.382 15.378 1.00 80.31 114 LEU A N 1
ATOM 774 C CA . LEU A 1 114 ? -8.183 16.301 13.967 1.00 80.31 114 LEU A CA 1
ATOM 775 C C . LEU A 1 114 ? -9.047 15.325 13.159 1.00 80.31 114 LEU A C 1
ATOM 777 O O . LEU A 1 114 ? -9.131 15.440 11.932 1.00 80.31 114 LEU A O 1
ATOM 781 N N . THR A 1 115 ? -9.747 14.414 13.830 1.00 83.50 115 THR A N 1
ATOM 782 C CA . THR A 1 115 ? -10.501 13.320 13.203 1.00 83.50 115 THR A CA 1
ATOM 783 C C . THR A 1 115 ? -11.664 13.821 12.333 1.00 83.50 115 THR A C 1
ATOM 785 O O . THR A 1 115 ? -11.860 13.356 11.210 1.00 83.50 115 THR A O 1
ATOM 788 N N . ARG A 1 116 ? -12.391 14.863 12.764 1.00 81.69 116 ARG A N 1
ATOM 789 C CA . ARG A 1 116 ? -13.458 15.470 11.937 1.00 81.69 116 ARG A CA 1
ATOM 790 C C . ARG A 1 116 ? -12.918 16.088 10.645 1.00 81.69 116 ARG A C 1
ATOM 792 O O . ARG A 1 116 ? -13.543 15.958 9.594 1.00 81.69 116 ARG A O 1
ATOM 799 N N . SER A 1 117 ? -11.743 16.720 10.707 1.00 86.00 117 SER A N 1
ATOM 800 C CA . SER A 1 117 ? -11.087 17.288 9.521 1.00 86.00 117 SER A CA 1
ATOM 801 C C . SER A 1 117 ? -10.673 16.201 8.522 1.00 86.00 117 SER A C 1
ATOM 803 O O . SER A 1 117 ? -10.732 16.423 7.311 1.00 86.00 117 SER A O 1
ATOM 805 N N . ALA A 1 118 ? -10.291 15.017 9.015 1.00 87.50 118 ALA A N 1
ATOM 806 C CA . ALA A 1 118 ? -9.979 13.858 8.190 1.00 87.50 118 ALA A CA 1
ATOM 807 C C . ALA A 1 118 ? -11.222 13.340 7.451 1.00 87.50 118 ALA A C 1
ATOM 809 O O . ALA A 1 118 ? -11.160 13.161 6.236 1.00 87.50 118 ALA A O 1
ATOM 810 N N . PHE A 1 119 ? -12.370 13.198 8.127 1.00 87.94 119 PHE A N 1
ATOM 811 C CA . PHE A 1 119 ? -13.615 12.800 7.453 1.00 87.94 119 PHE A CA 1
ATOM 812 C C . PHE A 1 119 ? -14.049 13.806 6.388 1.00 87.94 119 PHE A C 1
ATOM 814 O O . PHE A 1 119 ? -14.440 13.408 5.292 1.00 87.94 119 PHE A O 1
ATOM 821 N N . THR A 1 120 ? -13.951 15.108 6.675 1.00 86.69 120 THR A N 1
ATOM 822 C CA . THR A 1 120 ? -14.258 16.152 5.686 1.00 86.69 120 THR A CA 1
ATOM 823 C C . THR A 1 120 ? -13.364 16.023 4.457 1.00 86.69 120 THR A C 1
ATOM 825 O O . THR A 1 120 ? -13.873 16.058 3.337 1.00 86.69 120 THR A O 1
ATOM 828 N N . ARG A 1 121 ? -12.057 15.801 4.644 1.00 85.50 121 ARG A N 1
ATOM 829 C CA . ARG A 1 121 ? -11.113 15.580 3.539 1.00 85.50 121 ARG A CA 1
ATOM 830 C C . ARG A 1 121 ? -11.454 14.325 2.736 1.00 85.50 121 ARG A C 1
ATOM 832 O O . ARG A 1 121 ? -11.532 14.397 1.514 1.00 85.50 121 ARG A O 1
ATOM 839 N N . LEU A 1 122 ? -11.728 13.200 3.396 1.00 87.38 122 LEU A N 1
ATOM 840 C CA . LEU A 1 122 ? -12.112 11.952 2.724 1.00 87.38 122 LEU A CA 1
ATOM 841 C C . LEU A 1 122 ? -13.436 12.079 1.957 1.00 87.38 122 LEU A C 1
ATOM 843 O O . LEU A 1 122 ? -13.568 11.534 0.862 1.00 87.38 122 LEU A O 1
ATOM 847 N N . LYS A 1 123 ? -14.391 12.856 2.478 1.00 88.62 123 LYS A N 1
ATOM 848 C CA . LYS A 1 123 ? -15.635 13.191 1.776 1.00 88.62 123 LYS A CA 1
ATOM 849 C C . LYS A 1 123 ? -15.382 14.071 0.551 1.00 88.62 123 LYS A C 1
ATOM 851 O O . LYS A 1 123 ? -15.880 13.770 -0.528 1.00 88.62 123 LYS A O 1
ATOM 856 N N . GLN A 1 124 ? -14.592 15.138 0.691 1.00 85.75 124 GLN A N 1
ATOM 857 C CA . GLN A 1 124 ? -14.230 16.031 -0.423 1.00 85.75 124 GLN A CA 1
ATOM 858 C C . GLN A 1 124 ? -13.493 15.293 -1.546 1.00 85.75 124 GLN A C 1
ATOM 860 O O . GLN A 1 124 ? -13.609 15.657 -2.711 1.00 85.75 124 GLN A O 1
ATOM 865 N N . ARG A 1 125 ? -12.754 14.240 -1.194 1.00 82.19 125 ARG A N 1
ATOM 866 C CA . ARG A 1 125 ? -12.013 13.392 -2.128 1.00 82.19 125 ARG A CA 1
ATOM 867 C C . ARG A 1 125 ? -12.837 12.231 -2.695 1.00 82.19 125 ARG A C 1
ATOM 869 O O . ARG A 1 125 ? -12.301 11.436 -3.455 1.00 82.19 125 ARG A O 1
ATOM 876 N N . GLY A 1 126 ? -14.121 12.132 -2.347 1.00 86.31 126 GLY A N 1
ATOM 877 C CA . GLY A 1 126 ? -15.030 11.122 -2.890 1.00 86.31 126 GLY A CA 1
ATOM 878 C C . GLY A 1 126 ? -14.812 9.707 -2.352 1.00 86.31 126 GLY A C 1
ATOM 879 O O . GLY A 1 126 ? -15.287 8.760 -2.966 1.00 86.31 126 GLY A O 1
ATOM 880 N N . VAL A 1 127 ? -14.116 9.547 -1.222 1.00 86.88 127 VAL A N 1
ATOM 881 C CA . VAL A 1 127 ? -13.928 8.241 -0.566 1.00 86.88 127 VAL A CA 1
ATOM 882 C C . VAL A 1 127 ? -15.159 7.882 0.264 1.00 86.88 127 VAL A C 1
ATOM 884 O O . VAL A 1 127 ? -15.652 6.757 0.212 1.00 86.88 127 VAL A O 1
ATOM 887 N N . LEU A 1 128 ? -15.672 8.861 1.013 1.00 90.75 128 LEU A N 1
ATOM 888 C CA . LEU A 1 128 ? -16.810 8.697 1.913 1.00 90.75 128 LEU A CA 1
ATOM 889 C C . LEU A 1 128 ? -17.998 9.551 1.473 1.00 90.75 128 LEU A C 1
ATOM 891 O O . LEU A 1 128 ? -17.838 10.681 1.010 1.00 90.75 128 LEU A O 1
ATOM 895 N N . VAL A 1 129 ? -19.201 9.045 1.718 1.00 93.38 129 VAL A N 1
ATOM 896 C CA . VAL A 1 129 ? -20.455 9.796 1.611 1.00 93.38 129 VAL A CA 1
ATOM 897 C C . VAL A 1 129 ? -21.111 9.894 2.982 1.00 93.38 129 VAL A C 1
ATOM 899 O O . VAL A 1 129 ? -21.022 8.973 3.792 1.00 93.38 129 VAL A O 1
ATOM 902 N N . ALA A 1 130 ? -21.751 11.030 3.261 1.00 94.00 130 ALA A N 1
ATOM 903 C CA . ALA A 1 130 ? -22.546 11.174 4.475 1.00 94.00 130 ALA A CA 1
ATOM 904 C C . ALA A 1 130 ? -23.832 10.354 4.325 1.00 94.00 130 ALA A C 1
ATOM 906 O O . ALA A 1 130 ? -24.511 10.462 3.305 1.00 94.00 130 ALA A O 1
ATOM 907 N N . ALA A 1 131 ? -24.161 9.559 5.336 1.00 93.56 131 ALA A N 1
ATOM 908 C CA . ALA A 1 131 ? -25.344 8.711 5.350 1.00 93.56 131 ALA A CA 1
ATOM 909 C C . ALA A 1 131 ? -25.916 8.643 6.767 1.00 93.56 131 ALA A C 1
ATOM 911 O O . ALA A 1 131 ? -25.169 8.677 7.746 1.00 93.56 131 ALA A O 1
ATOM 912 N N . SER A 1 132 ? -27.237 8.544 6.878 1.00 92.56 132 SER A N 1
ATOM 913 C CA . SER A 1 132 ? -27.926 8.376 8.157 1.00 92.56 132 SER A CA 1
ATOM 914 C C . SER A 1 132 ? -28.554 6.992 8.221 1.00 92.56 132 SER A C 1
ATOM 916 O O . SER A 1 132 ? -29.098 6.524 7.220 1.00 92.56 132 SER A O 1
ATOM 918 N N . ARG A 1 133 ? -28.481 6.349 9.385 1.00 92.31 133 ARG A N 1
ATOM 919 C CA . ARG A 1 133 ? -29.135 5.069 9.661 1.00 92.31 133 ARG A CA 1
ATOM 920 C C . ARG A 1 133 ? -29.866 5.185 10.987 1.00 92.31 133 ARG A C 1
ATOM 922 O O . ARG A 1 133 ? -29.268 5.606 11.972 1.00 92.31 133 ARG A O 1
ATOM 929 N N . ASP A 1 134 ? -31.164 4.899 10.977 1.00 90.44 134 ASP A N 1
ATOM 930 C CA . ASP A 1 134 ? -32.032 4.984 12.160 1.00 90.44 134 ASP A CA 1
ATOM 931 C C . ASP A 1 134 ? -31.942 6.345 12.887 1.00 90.44 134 ASP A C 1
ATOM 933 O O . ASP A 1 134 ? -31.943 6.436 14.111 1.00 90.44 134 ASP A O 1
ATOM 937 N N . GLY A 1 135 ? -31.816 7.433 12.115 1.00 90.88 135 GLY A N 1
ATOM 938 C CA . GLY A 1 135 ? -31.691 8.801 12.634 1.00 90.88 135 GLY A CA 1
ATOM 939 C C . GLY A 1 135 ? -30.284 9.197 13.102 1.00 90.88 135 GLY A C 1
ATOM 940 O O . GLY A 1 135 ? -30.062 10.360 13.437 1.00 90.88 135 GLY A O 1
ATOM 941 N N . VAL A 1 136 ? -29.315 8.279 13.081 1.00 93.62 136 VAL A N 1
ATOM 942 C CA . VAL A 1 136 ? -27.929 8.532 13.488 1.00 93.62 136 VAL A CA 1
ATOM 943 C C . VAL A 1 136 ? -27.077 8.916 12.282 1.00 93.62 136 VAL A C 1
ATOM 945 O O . VAL A 1 136 ? -27.021 8.197 11.287 1.00 93.62 136 VAL A O 1
ATOM 948 N N . ALA A 1 137 ? -26.358 10.036 12.378 1.00 93.88 137 ALA A N 1
ATOM 949 C CA . ALA A 1 137 ? -25.460 10.502 11.323 1.00 93.88 137 ALA A CA 1
ATOM 950 C C . ALA A 1 137 ? -24.134 9.719 11.283 1.00 93.88 137 ALA A C 1
ATOM 952 O O . ALA A 1 137 ? -23.447 9.535 12.296 1.00 93.88 137 ALA A O 1
ATOM 953 N N . GLY A 1 138 ? -23.714 9.337 10.083 1.00 93.88 138 GLY A N 1
ATOM 954 C CA . GLY A 1 138 ? -22.497 8.574 9.850 1.00 93.88 138 GLY A CA 1
ATOM 955 C C . GLY A 1 138 ? -21.970 8.692 8.428 1.00 93.88 138 GLY A C 1
ATOM 956 O O . GLY A 1 138 ? -22.323 9.605 7.674 1.00 93.88 138 GLY A O 1
ATOM 957 N N . TYR A 1 139 ? -21.107 7.747 8.078 1.00 94.56 139 TYR A N 1
ATOM 958 C CA . TYR A 1 139 ? -20.456 7.677 6.780 1.00 94.56 139 TYR A CA 1
ATOM 959 C C . TYR A 1 139 ? -20.569 6.273 6.191 1.00 94.56 139 TYR A C 1
ATOM 961 O O . TYR A 1 139 ? -20.560 5.277 6.915 1.00 94.56 139 TYR A O 1
ATOM 969 N N . ALA A 1 140 ? -20.651 6.220 4.867 1.00 93.31 140 ALA A N 1
ATOM 970 C CA . ALA A 1 140 ? -20.548 5.014 4.054 1.00 93.31 140 ALA A CA 1
ATOM 971 C C . ALA A 1 140 ? -19.487 5.222 2.961 1.00 93.31 140 ALA A C 1
ATOM 973 O O . ALA A 1 140 ? -19.072 6.361 2.712 1.00 93.31 140 ALA A O 1
ATOM 974 N N . PHE A 1 141 ? -19.058 4.154 2.287 1.00 90.75 141 PHE A N 1
ATOM 975 C CA . PHE A 1 141 ? -18.219 4.308 1.100 1.00 90.75 141 PHE A CA 1
ATOM 976 C C . PHE A 1 141 ? -19.002 4.948 -0.044 1.00 90.75 141 PHE A C 1
ATOM 978 O O . PHE A 1 141 ? -20.181 4.671 -0.261 1.00 90.75 141 PHE A O 1
ATOM 985 N N . ALA A 1 142 ? -18.330 5.803 -0.811 1.00 88.38 142 ALA A N 1
ATOM 986 C CA . ALA A 1 142 ? -18.822 6.112 -2.142 1.00 88.38 142 ALA A CA 1
ATOM 987 C C . ALA A 1 142 ? -18.751 4.839 -3.000 1.00 88.38 142 ALA A C 1
ATOM 989 O O . ALA A 1 142 ? -17.742 4.138 -2.977 1.00 88.38 142 ALA A O 1
ATOM 990 N N . LYS A 1 143 ? -19.767 4.579 -3.828 1.00 81.81 143 LYS A N 1
ATOM 991 C CA . LYS A 1 143 ? -19.811 3.393 -4.708 1.00 81.81 143 LYS A CA 1
ATOM 992 C C . LYS A 1 143 ? -18.558 3.234 -5.584 1.00 81.81 143 LYS A C 1
ATOM 994 O O . LYS A 1 143 ? -18.105 2.126 -5.841 1.00 81.81 143 LYS A O 1
ATOM 999 N N . ALA A 1 144 ? -17.973 4.348 -6.031 1.00 74.06 144 ALA A N 1
ATOM 1000 C CA . ALA A 1 144 ? -16.737 4.343 -6.817 1.00 74.06 144 ALA A CA 1
ATOM 1001 C C . ALA A 1 144 ? -15.495 3.919 -6.005 1.00 74.06 144 ALA A C 1
ATOM 1003 O O . ALA A 1 144 ? -14.539 3.408 -6.582 1.00 74.06 144 ALA A O 1
ATOM 1004 N N . ALA A 1 145 ? -15.507 4.111 -4.683 1.00 76.50 145 ALA A N 1
ATOM 1005 C CA . ALA A 1 145 ? -14.406 3.757 -3.795 1.00 76.50 145 ALA A CA 1
ATOM 1006 C C . ALA A 1 145 ? -14.418 2.269 -3.394 1.00 76.50 145 ALA A C 1
ATOM 1008 O O . ALA A 1 145 ? -13.363 1.726 -3.089 1.00 76.50 145 ALA A O 1
ATOM 1009 N N . GLU A 1 146 ? -15.563 1.577 -3.436 1.00 75.75 146 GLU A N 1
ATOM 1010 C CA . GLU A 1 146 ? -15.672 0.167 -3.009 1.00 75.75 146 GLU A CA 1
ATOM 1011 C C . GLU A 1 146 ? -14.721 -0.763 -3.776 1.00 75.75 146 GLU A C 1
ATOM 1013 O O . GLU A 1 146 ? -13.896 -1.442 -3.164 1.00 75.75 146 GLU A O 1
ATOM 1018 N N . ARG A 1 147 ? -14.747 -0.710 -5.117 1.00 70.56 147 ARG A N 1
ATOM 1019 C CA . ARG A 1 147 ? -13.851 -1.510 -5.977 1.00 70.56 147 ARG A CA 1
ATOM 1020 C C . ARG A 1 147 ? -12.373 -1.235 -5.711 1.00 70.56 147 ARG A C 1
ATOM 1022 O O . ARG A 1 147 ? -11.521 -2.098 -5.910 1.00 70.56 147 ARG A O 1
ATOM 1029 N N . MET A 1 148 ? -12.047 -0.017 -5.284 1.00 70.62 148 MET A N 1
ATOM 1030 C CA . MET A 1 148 ? -10.677 0.335 -4.939 1.00 70.62 148 MET A CA 1
ATOM 1031 C C . MET A 1 148 ? -10.230 -0.383 -3.665 1.00 70.62 148 MET A C 1
ATOM 1033 O O . MET A 1 148 ? -9.141 -0.954 -3.660 1.00 70.62 148 MET A O 1
ATOM 1037 N N . PHE A 1 149 ? -11.047 -0.377 -2.609 1.00 75.75 149 PHE A N 1
ATOM 1038 C CA . PHE A 1 149 ? -10.709 -1.089 -1.376 1.00 75.75 149 PHE A CA 1
ATOM 1039 C C . PHE A 1 149 ? -10.632 -2.601 -1.598 1.00 75.75 149 PHE A C 1
ATOM 1041 O O . PHE A 1 149 ? -9.716 -3.227 -1.087 1.00 75.75 149 PHE A O 1
ATOM 1048 N N . GLU A 1 150 ? -11.491 -3.181 -2.439 1.00 73.88 150 GLU A N 1
ATOM 1049 C CA . GLU A 1 150 ? -11.407 -4.605 -2.808 1.00 73.88 150 GLU A CA 1
ATOM 1050 C C . GLU A 1 150 ? -10.091 -4.979 -3.508 1.00 73.88 150 GLU A C 1
ATOM 1052 O O . GLU A 1 150 ? -9.541 -6.062 -3.294 1.00 73.88 150 GLU A O 1
ATOM 1057 N N . ARG A 1 151 ? -9.561 -4.094 -4.362 1.00 69.50 151 ARG A N 1
ATOM 1058 C CA . ARG A 1 151 ? -8.219 -4.273 -4.940 1.00 69.50 151 ARG A CA 1
ATOM 1059 C C . ARG A 1 151 ? -7.134 -4.100 -3.881 1.00 69.50 151 ARG A C 1
ATOM 1061 O O . ARG A 1 151 ? -6.183 -4.877 -3.859 1.00 69.50 151 ARG A O 1
ATOM 1068 N N . GLY A 1 152 ? -7.293 -3.121 -2.992 1.00 75.19 152 GLY A N 1
ATOM 1069 C CA . GLY A 1 152 ? -6.316 -2.855 -1.945 1.00 75.19 152 GLY A CA 1
ATOM 1070 C C . GLY A 1 152 ? -6.183 -3.963 -0.915 1.00 75.19 152 GLY A C 1
ATOM 1071 O O . GLY A 1 152 ? -5.056 -4.312 -0.578 1.00 75.19 152 GLY A O 1
ATOM 1072 N N . ASP A 1 153 ? -7.286 -4.584 -0.504 1.00 76.88 153 ASP A N 1
ATOM 1073 C CA . ASP A 1 153 ? -7.260 -5.713 0.428 1.00 76.88 153 ASP A CA 1
ATOM 1074 C C . ASP A 1 153 ? -6.399 -6.858 -0.110 1.00 76.88 153 ASP A C 1
ATOM 1076 O O . ASP A 1 153 ? -5.570 -7.408 0.612 1.00 76.88 153 ASP A O 1
ATOM 1080 N N . ARG A 1 154 ? -6.558 -7.185 -1.401 1.00 72.81 154 ARG A N 1
ATOM 1081 C CA . ARG A 1 154 ? -5.792 -8.258 -2.044 1.00 72.81 154 ARG A CA 1
ATOM 1082 C C . ARG A 1 154 ? -4.292 -7.986 -1.993 1.00 72.81 154 ARG A C 1
ATOM 1084 O O . ARG A 1 154 ? -3.539 -8.899 -1.691 1.00 72.81 154 ARG A O 1
ATOM 1091 N N . ARG A 1 155 ? -3.855 -6.747 -2.231 1.00 77.12 155 ARG A N 1
ATOM 1092 C CA . ARG A 1 155 ? -2.425 -6.409 -2.179 1.00 77.12 155 ARG A CA 1
ATOM 1093 C C . ARG A 1 155 ? -1.872 -6.319 -0.757 1.00 77.12 155 ARG A C 1
ATOM 1095 O O . ARG A 1 155 ? -0.743 -6.730 -0.528 1.00 77.12 155 ARG A O 1
ATOM 1102 N N . ILE A 1 156 ? -2.652 -5.794 0.187 1.00 82.56 156 ILE A N 1
ATOM 1103 C CA . ILE A 1 156 ? -2.209 -5.586 1.574 1.00 82.56 156 ILE A CA 1
ATOM 1104 C C . ILE A 1 156 ? -2.120 -6.917 2.329 1.00 82.56 156 ILE A C 1
ATOM 1106 O O . ILE A 1 156 ? -1.126 -7.158 3.010 1.00 82.56 156 ILE A O 1
ATOM 1110 N N . PHE A 1 157 ? -3.137 -7.776 2.203 1.00 78.62 157 PHE A N 1
ATOM 1111 C CA . PHE A 1 157 ? -3.274 -8.998 3.010 1.00 78.62 157 PHE A CA 1
ATOM 1112 C C . PHE A 1 157 ? -2.890 -10.286 2.276 1.00 78.62 157 PHE A C 1
ATOM 1114 O O . PHE A 1 157 ? -2.720 -11.317 2.916 1.00 78.62 157 PHE A O 1
ATOM 1121 N N . ALA A 1 158 ? -2.734 -10.244 0.952 1.00 74.50 158 ALA A N 1
ATOM 1122 C CA . ALA A 1 158 ? -2.210 -11.356 0.161 1.00 74.50 158 ALA A CA 1
ATOM 1123 C C . ALA A 1 158 ? -1.097 -10.864 -0.786 1.00 74.50 158 ALA A C 1
ATOM 1125 O O . ALA A 1 158 ? -1.249 -10.952 -2.011 1.00 74.50 158 ALA A O 1
ATOM 1126 N N . PRO A 1 159 ? 0.007 -10.306 -0.241 1.00 71.44 159 PRO A N 1
ATOM 1127 C CA . PRO A 1 159 ? 1.092 -9.777 -1.056 1.00 71.44 159 PRO A CA 1
ATOM 1128 C C . PRO A 1 159 ? 1.662 -10.888 -1.943 1.00 71.44 159 PRO A C 1
ATOM 1130 O O . PRO A 1 159 ? 2.132 -11.920 -1.460 1.00 71.44 159 PRO A O 1
ATOM 1133 N N . ARG A 1 160 ? 1.589 -10.678 -3.260 1.00 80.12 160 ARG A N 1
ATOM 1134 C CA . ARG A 1 160 ? 2.155 -11.601 -4.244 1.00 80.12 160 ARG A CA 1
ATOM 1135 C C . ARG A 1 160 ? 3.660 -11.410 -4.286 1.00 80.12 160 ARG A C 1
ATOM 1137 O O . ARG A 1 160 ? 4.152 -10.286 -4.250 1.00 80.12 160 ARG A O 1
ATOM 1144 N N . ARG A 1 161 ? 4.376 -12.522 -4.376 1.00 87.06 161 ARG A N 1
ATOM 1145 C CA . ARG A 1 161 ? 5.820 -12.545 -4.548 1.00 87.06 161 ARG A CA 1
ATOM 1146 C C . ARG A 1 161 ? 6.164 -13.406 -5.737 1.00 87.06 161 ARG A C 1
ATOM 1148 O O . ARG A 1 161 ? 5.518 -14.422 -5.972 1.00 87.06 161 ARG A O 1
ATOM 1155 N N . MET A 1 162 ? 7.205 -12.986 -6.428 1.00 90.75 162 MET A N 1
ATOM 1156 C CA . MET A 1 162 ? 7.833 -13.751 -7.475 1.00 90.75 162 MET A CA 1
ATOM 1157 C C . MET A 1 162 ? 8.685 -14.845 -6.831 1.00 90.75 162 MET A C 1
ATOM 1159 O O . MET A 1 162 ? 9.473 -14.589 -5.913 1.00 90.75 162 MET A O 1
ATOM 1163 N N . VAL A 1 163 ? 8.506 -16.070 -7.299 1.00 87.56 163 VAL A N 1
ATOM 1164 C CA . VAL A 1 163 ? 9.328 -17.227 -6.950 1.00 87.56 163 VAL A CA 1
ATOM 1165 C C . VAL A 1 163 ? 10.374 -17.423 -8.055 1.00 87.56 163 VAL A C 1
ATOM 1167 O O . VAL A 1 163 ? 10.105 -17.096 -9.212 1.00 87.56 163 VAL A O 1
ATOM 1170 N N . PRO A 1 164 ? 11.587 -17.924 -7.747 1.00 84.75 164 PRO A N 1
ATOM 1171 C CA . PRO A 1 164 ? 12.546 -18.277 -8.788 1.00 84.75 164 PRO A CA 1
ATOM 1172 C C . PRO A 1 164 ? 11.924 -19.198 -9.849 1.00 84.75 164 PRO A C 1
ATOM 1174 O O . PRO A 1 164 ? 11.401 -20.261 -9.517 1.00 84.75 164 PRO A O 1
ATOM 1177 N N . GLY A 1 165 ? 11.999 -18.782 -11.115 1.00 84.00 165 GLY A N 1
ATOM 1178 C CA . GLY A 1 165 ? 11.398 -19.481 -12.255 1.00 84.00 165 GLY A CA 1
ATOM 1179 C C . GLY A 1 165 ? 10.037 -18.942 -12.703 1.00 84.00 165 GLY A C 1
ATOM 1180 O O . GLY A 1 165 ? 9.546 -19.392 -13.733 1.00 84.00 165 GLY A O 1
ATOM 1181 N N . ASP A 1 166 ? 9.442 -17.991 -11.978 1.00 90.75 166 ASP A N 1
ATOM 1182 C CA . ASP A 1 166 ? 8.269 -17.265 -12.467 1.00 90.75 166 ASP A CA 1
ATOM 1183 C C . ASP A 1 166 ? 8.619 -16.400 -13.687 1.00 90.75 166 ASP A C 1
ATOM 1185 O O . ASP A 1 166 ? 9.717 -15.844 -13.790 1.00 90.75 166 ASP A O 1
ATOM 1189 N N . ASP A 1 167 ? 7.640 -16.223 -14.572 1.00 94.75 167 ASP A N 1
ATOM 1190 C CA . ASP A 1 167 ? 7.780 -15.372 -15.748 1.00 94.75 167 ASP A CA 1
ATOM 1191 C C . ASP A 1 167 ? 7.845 -13.877 -15.385 1.00 94.75 167 ASP A C 1
ATOM 1193 O O . ASP A 1 167 ? 7.279 -13.383 -14.401 1.00 94.75 167 ASP A O 1
ATOM 1197 N N . TRP A 1 168 ? 8.471 -13.121 -16.274 1.00 96.44 168 TRP A N 1
ATOM 1198 C CA . TRP A 1 168 ? 8.486 -11.670 -16.340 1.00 96.44 168 TRP A CA 1
ATOM 1199 C C . TRP A 1 168 ? 7.489 -11.173 -17.382 1.00 96.44 168 TRP A C 1
ATOM 1201 O O . TRP A 1 168 ? 7.290 -11.789 -18.426 1.00 96.44 168 TRP A O 1
ATOM 1211 N N . CYS A 1 169 ? 6.922 -9.998 -17.138 1.00 97.50 169 CYS A N 1
ATOM 1212 C CA . CYS A 1 169 ? 6.153 -9.218 -18.094 1.00 97.50 169 CYS A CA 1
ATOM 1213 C C . CYS A 1 169 ? 6.978 -7.998 -18.519 1.00 97.50 169 CYS A C 1
ATOM 1215 O O . CYS A 1 169 ? 7.299 -7.133 -17.701 1.00 97.50 169 CYS A O 1
ATOM 1217 N N . LEU A 1 170 ? 7.323 -7.924 -19.803 1.00 98.06 170 LEU A N 1
ATOM 1218 C CA . LEU A 1 170 ? 7.949 -6.760 -20.414 1.00 98.06 170 LEU A CA 1
ATOM 1219 C C . LEU A 1 170 ? 6.900 -5.939 -21.148 1.00 98.06 170 LEU A C 1
ATOM 1221 O O . LEU A 1 170 ? 6.102 -6.457 -21.926 1.00 98.06 170 LEU A O 1
ATOM 1225 N N . ILE A 1 171 ? 6.948 -4.632 -20.940 1.00 98.38 171 ILE A N 1
ATOM 1226 C CA . ILE A 1 171 ? 5.942 -3.694 -21.422 1.00 98.38 171 ILE A CA 1
ATOM 1227 C C . ILE A 1 171 ? 6.633 -2.714 -22.352 1.00 98.38 171 ILE A C 1
ATOM 1229 O O . ILE A 1 171 ? 7.319 -1.788 -21.910 1.00 98.38 171 ILE A O 1
ATOM 1233 N N . SER A 1 172 ? 6.472 -2.935 -23.652 1.00 98.25 172 SER A N 1
ATOM 1234 C CA . SER A 1 172 ? 7.021 -2.061 -24.681 1.00 98.25 172 SER A CA 1
ATOM 1235 C C . SER A 1 172 ? 5.927 -1.157 -25.219 1.00 98.25 172 SER A C 1
ATOM 1237 O O . SER A 1 172 ? 4.924 -1.643 -25.733 1.00 98.25 172 SER A O 1
ATOM 1239 N N . PHE A 1 173 ? 6.108 0.156 -25.129 1.00 97.00 173 PHE A N 1
ATOM 1240 C CA . PHE A 1 173 ? 5.160 1.111 -25.695 1.00 97.00 173 PHE A CA 1
ATOM 1241 C C . PHE A 1 173 ? 5.860 2.136 -26.579 1.00 97.00 173 PHE A C 1
ATOM 1243 O O . PHE A 1 173 ? 6.960 2.609 -26.286 1.00 97.00 173 PHE A O 1
ATOM 1250 N N . SER A 1 174 ? 5.169 2.536 -27.643 1.00 95.19 174 SER A N 1
ATOM 1251 C CA . SER A 1 174 ? 5.598 3.608 -28.537 1.00 95.19 174 SER A CA 1
ATOM 1252 C C . SER A 1 174 ? 4.474 4.627 -28.660 1.00 95.19 174 SER A C 1
ATOM 1254 O O . SER A 1 174 ? 3.486 4.416 -29.360 1.00 95.19 174 SER A O 1
ATOM 1256 N N . LEU A 1 175 ? 4.603 5.730 -27.920 1.00 92.69 175 LEU A N 1
ATOM 1257 C CA . LEU A 1 175 ? 3.609 6.802 -27.892 1.00 92.69 175 LEU A CA 1
ATOM 1258 C C . LEU A 1 175 ? 4.142 8.031 -28.642 1.00 92.69 175 LEU A C 1
ATOM 1260 O O . LEU A 1 175 ? 5.223 8.516 -28.278 1.00 92.69 175 LEU A O 1
ATOM 1264 N N . PRO A 1 176 ? 3.394 8.570 -29.628 1.00 90.62 176 PRO A N 1
ATOM 1265 C CA . PRO A 1 176 ? 3.772 9.784 -30.350 1.00 90.62 176 PRO A CA 1
ATOM 1266 C C . PRO A 1 176 ? 4.032 10.970 -29.416 1.00 90.62 176 PRO A C 1
ATOM 1268 O O . PRO A 1 176 ? 3.470 11.052 -28.321 1.00 90.62 176 PRO A O 1
ATOM 1271 N N . GLU A 1 177 ? 4.837 11.940 -29.854 1.00 89.25 177 GLU A N 1
ATOM 1272 C CA . GLU A 1 177 ? 5.224 13.072 -28.998 1.00 89.25 177 GLU A CA 1
ATOM 1273 C C . GLU A 1 177 ? 4.038 13.956 -28.587 1.00 89.25 177 GLU A C 1
ATOM 1275 O O . GLU A 1 177 ? 3.999 14.484 -27.474 1.00 89.25 177 GLU A O 1
ATOM 1280 N N . GLN A 1 178 ? 3.003 14.021 -29.425 1.00 92.06 178 GLN A N 1
ATOM 1281 C CA . GLN A 1 178 ? 1.736 14.688 -29.120 1.00 92.06 178 GLN A CA 1
ATOM 1282 C C . GLN A 1 178 ? 1.058 14.097 -27.870 1.00 92.06 178 GLN A C 1
ATOM 1284 O O . GLN A 1 178 ? 0.317 14.790 -27.177 1.00 92.06 178 GLN A O 1
ATOM 1289 N N . GLN A 1 179 ? 1.347 12.835 -27.540 1.00 91.12 179 GLN A N 1
ATOM 1290 C CA . GLN A 1 179 ? 0.804 12.117 -26.388 1.00 91.12 179 GLN A CA 1
ATOM 1291 C C . GLN A 1 179 ? 1.760 12.108 -25.183 1.00 91.12 179 GLN A C 1
ATOM 1293 O O . GLN A 1 179 ? 1.624 11.276 -24.284 1.00 91.12 179 GLN A O 1
ATOM 1298 N N . ARG A 1 180 ? 2.706 13.057 -25.096 1.00 91.06 180 ARG A N 1
ATOM 1299 C CA . ARG A 1 180 ? 3.646 13.180 -23.961 1.00 91.06 180 ARG A CA 1
ATOM 1300 C C . ARG A 1 180 ? 2.976 13.160 -22.581 1.00 91.06 180 ARG A C 1
ATOM 1302 O O . ARG A 1 180 ? 3.542 12.608 -21.640 1.00 91.06 180 ARG A O 1
ATOM 1309 N N . GLY A 1 181 ? 1.773 13.731 -22.458 1.00 92.56 181 GLY A N 1
ATOM 1310 C CA . GLY A 1 181 ? 0.997 13.729 -21.214 1.00 92.56 181 GLY A CA 1
ATOM 1311 C C . GLY A 1 181 ? 0.540 12.325 -20.810 1.00 92.56 181 GLY A C 1
ATOM 1312 O O . GLY A 1 181 ? 0.768 11.915 -19.672 1.00 92.56 181 GLY A O 1
ATOM 1313 N N . VAL A 1 182 ? -0.017 11.571 -21.764 1.00 93.06 182 VAL A N 1
ATOM 1314 C CA . VAL A 1 182 ? -0.445 10.175 -21.572 1.00 93.06 182 VAL A CA 1
ATOM 1315 C C . VAL A 1 182 ? 0.760 9.285 -21.279 1.00 93.06 182 VAL A C 1
ATOM 1317 O O . VAL A 1 182 ? 0.725 8.501 -20.338 1.00 93.06 182 VAL A O 1
ATOM 1320 N N . ARG A 1 183 ? 1.877 9.473 -21.993 1.00 94.81 183 ARG A N 1
ATOM 1321 C CA . ARG A 1 183 ? 3.140 8.764 -21.733 1.00 94.81 183 ARG A CA 1
ATOM 1322 C C . ARG A 1 183 ? 3.645 8.984 -20.307 1.00 94.81 183 ARG A C 1
ATOM 1324 O O . ARG A 1 183 ? 4.016 8.029 -19.630 1.00 94.81 183 ARG A O 1
ATOM 1331 N N . ALA A 1 184 ? 3.650 10.230 -19.834 1.00 92.44 184 ALA A N 1
ATOM 1332 C CA . ALA A 1 184 ? 4.046 10.539 -18.462 1.00 92.44 184 ALA A CA 1
ATOM 1333 C C . ALA A 1 184 ? 3.084 9.919 -17.434 1.00 92.44 184 ALA A C 1
ATOM 1335 O O . ALA A 1 184 ? 3.523 9.467 -16.380 1.00 92.44 184 ALA A O 1
ATOM 1336 N N . GLN A 1 185 ? 1.785 9.876 -17.738 1.00 91.44 185 GLN A N 1
ATOM 1337 C CA . GLN A 1 185 ? 0.786 9.233 -16.888 1.00 91.44 185 GLN A CA 1
ATOM 1338 C C . GLN A 1 185 ? 0.955 7.711 -16.838 1.00 91.44 185 GLN A C 1
ATOM 1340 O O . GLN A 1 185 ? 0.946 7.161 -15.742 1.00 91.44 185 GLN A O 1
ATOM 1345 N N . LEU A 1 186 ? 1.176 7.050 -17.979 1.00 94.38 186 LEU A N 1
ATOM 1346 C CA . LEU A 1 186 ? 1.443 5.613 -18.055 1.00 94.38 186 LEU A CA 1
ATOM 1347 C C . LEU A 1 186 ? 2.647 5.239 -17.188 1.00 94.38 186 LEU A C 1
ATOM 1349 O O . LEU A 1 186 ? 2.520 4.396 -16.310 1.00 94.38 186 LEU A O 1
ATOM 1353 N N . ARG A 1 187 ? 3.779 5.934 -17.359 1.00 94.06 187 ARG A N 1
ATOM 1354 C CA . ARG A 1 187 ? 4.994 5.697 -16.559 1.00 94.06 187 ARG A CA 1
ATOM 1355 C C . ARG A 1 187 ? 4.742 5.832 -15.056 1.00 94.06 187 ARG A C 1
ATOM 1357 O O . ARG A 1 187 ? 5.137 4.957 -14.297 1.00 94.06 187 ARG A O 1
ATOM 1364 N N . ARG A 1 188 ? 4.036 6.887 -14.625 1.00 90.88 188 ARG A N 1
ATOM 1365 C CA . ARG A 1 188 ? 3.672 7.061 -13.207 1.00 90.88 188 ARG A CA 1
ATOM 1366 C C . ARG A 1 188 ? 2.800 5.917 -12.689 1.00 90.88 188 ARG A C 1
ATOM 1368 O O . ARG A 1 188 ? 3.002 5.469 -11.569 1.00 90.88 188 ARG A O 1
ATOM 1375 N N . ARG A 1 189 ? 1.836 5.442 -13.485 1.00 89.00 189 ARG A N 1
ATOM 1376 C CA . ARG A 1 189 ? 0.945 4.347 -13.078 1.00 89.00 189 ARG A CA 1
ATOM 1377 C C . ARG A 1 189 ? 1.655 2.998 -13.017 1.00 89.00 189 ARG A C 1
ATOM 1379 O O . ARG A 1 189 ? 1.419 2.272 -12.063 1.00 89.00 189 ARG A O 1
ATOM 1386 N N . LEU A 1 190 ? 2.530 2.703 -13.978 1.00 92.88 190 LEU A N 1
ATOM 1387 C CA . LEU A 1 190 ? 3.373 1.504 -13.965 1.00 92.88 190 LEU A CA 1
ATOM 1388 C C . LEU A 1 190 ? 4.296 1.496 -12.741 1.00 92.88 190 LEU A C 1
ATOM 1390 O O . LEU A 1 190 ? 4.337 0.522 -11.996 1.00 92.88 190 LEU A O 1
ATOM 1394 N N . GLN A 1 191 ? 4.967 2.616 -12.466 1.00 90.44 191 GLN A N 1
ATOM 1395 C CA . GLN A 1 191 ? 5.790 2.751 -11.264 1.00 90.44 191 GLN A CA 1
ATOM 1396 C C . GLN A 1 191 ? 4.963 2.580 -9.978 1.00 90.44 191 GLN A C 1
ATOM 1398 O O . GLN A 1 191 ? 5.400 1.911 -9.047 1.00 90.44 191 GLN A O 1
ATOM 1403 N N . GLY A 1 192 ? 3.747 3.135 -9.937 1.00 85.12 192 GLY A N 1
ATOM 1404 C CA . GLY A 1 192 ? 2.833 3.030 -8.795 1.00 85.12 192 GLY A CA 1
ATOM 1405 C C . GLY A 1 192 ? 2.239 1.638 -8.548 1.00 85.12 192 GLY A C 1
ATOM 1406 O O . GLY A 1 192 ? 1.492 1.472 -7.583 1.00 85.12 192 GLY A O 1
ATOM 1407 N N . ILE A 1 193 ? 2.525 0.656 -9.408 1.00 85.62 193 ILE A N 1
ATOM 1408 C CA . ILE A 1 193 ? 2.200 -0.758 -9.175 1.00 85.62 193 ILE A CA 1
ATOM 1409 C C . ILE A 1 193 ? 3.446 -1.647 -9.060 1.00 85.62 193 ILE A C 1
ATOM 1411 O O . ILE A 1 193 ? 3.310 -2.864 -9.050 1.00 85.62 193 ILE A O 1
ATOM 1415 N N . GLY A 1 194 ? 4.640 -1.052 -8.979 1.00 89.38 194 GLY A N 1
ATOM 1416 C CA . GLY A 1 194 ? 5.890 -1.781 -8.784 1.00 89.38 194 GLY A CA 1
ATOM 1417 C C . GLY A 1 194 ? 6.597 -2.196 -10.075 1.00 89.38 194 GLY A C 1
ATOM 1418 O O . GLY A 1 194 ? 7.522 -2.997 -10.013 1.00 89.38 194 GLY A O 1
ATOM 1419 N N . CYS A 1 195 ? 6.231 -1.675 -11.252 1.00 94.94 195 CYS A N 1
ATOM 1420 C CA . CYS A 1 195 ? 7.007 -1.940 -12.469 1.00 94.94 195 CYS A CA 1
ATOM 1421 C C . CYS A 1 195 ? 8.349 -1.184 -12.463 1.00 94.94 195 CYS A C 1
ATOM 1423 O O . CYS A 1 195 ? 8.409 -0.004 -12.107 1.00 94.94 195 CYS A O 1
ATOM 1425 N N . GLY A 1 196 ? 9.404 -1.847 -12.934 1.00 95.94 196 GLY A N 1
ATOM 1426 C CA . GLY A 1 196 ? 10.738 -1.287 -13.139 1.00 95.94 196 GLY A CA 1
ATOM 1427 C C . GLY A 1 196 ? 10.914 -0.684 -14.533 1.00 95.94 196 GLY A C 1
ATOM 1428 O O . GLY A 1 196 ? 10.228 -1.055 -15.490 1.00 95.94 196 GLY A O 1
ATOM 1429 N N . THR A 1 197 ? 11.854 0.251 -14.664 1.00 97.00 197 THR A N 1
ATOM 1430 C CA . THR A 1 197 ? 12.178 0.918 -15.935 1.00 97.00 197 THR A CA 1
ATOM 1431 C C . THR A 1 197 ? 13.450 0.332 -16.543 1.00 97.00 197 THR A C 1
ATOM 1433 O O . THR A 1 197 ? 14.543 0.595 -16.054 1.00 97.00 197 THR A O 1
ATOM 1436 N N . VAL A 1 198 ? 13.328 -0.395 -17.657 1.00 96.75 198 VAL A N 1
ATOM 1437 C CA . VAL A 1 198 ? 14.488 -0.906 -18.416 1.00 96.75 198 VAL A CA 1
ATOM 1438 C C . VAL A 1 198 ? 15.030 0.165 -19.362 1.00 96.75 198 VAL A C 1
ATOM 1440 O O . VAL A 1 198 ? 16.235 0.357 -19.490 1.00 96.75 198 VAL A O 1
ATOM 1443 N N . ALA A 1 199 ? 14.127 0.879 -20.035 1.00 95.44 199 ALA A N 1
ATOM 1444 C CA . ALA A 1 199 ? 14.423 1.980 -20.945 1.00 95.44 199 ALA A CA 1
ATOM 1445 C C . ALA A 1 199 ? 13.205 2.924 -21.040 1.00 95.44 199 ALA A C 1
ATOM 1447 O O . ALA A 1 199 ? 12.108 2.570 -20.604 1.00 95.44 199 ALA A O 1
ATOM 1448 N N . PRO A 1 200 ? 13.311 4.116 -21.663 1.00 92.88 200 PRO A N 1
ATOM 1449 C CA . PRO A 1 200 ? 12.201 5.072 -21.715 1.00 92.88 200 PRO A CA 1
ATOM 1450 C C . PRO A 1 200 ? 10.863 4.508 -22.240 1.00 92.88 200 PRO A C 1
ATOM 1452 O O . PRO A 1 200 ? 9.801 4.968 -21.811 1.00 92.88 200 PRO A O 1
ATOM 1455 N N . GLY A 1 201 ? 10.896 3.547 -23.165 1.00 95.69 201 GLY A N 1
ATOM 1456 C CA . GLY A 1 201 ? 9.714 2.871 -23.722 1.00 95.69 201 GLY A CA 1
ATOM 1457 C C . GLY A 1 201 ? 9.642 1.375 -23.411 1.00 95.69 201 GLY A C 1
ATOM 1458 O O . GLY A 1 201 ? 8.872 0.678 -24.063 1.00 95.69 201 GLY A O 1
ATOM 1459 N N . LEU A 1 202 ? 10.459 0.878 -22.474 1.00 97.69 202 LEU A N 1
ATOM 1460 C CA . LEU A 1 202 ? 10.505 -0.533 -22.089 1.00 97.69 202 LEU A CA 1
ATOM 1461 C C . LEU A 1 202 ? 10.515 -0.658 -20.567 1.00 97.69 202 LEU A C 1
ATOM 1463 O O . LEU A 1 202 ? 11.426 -0.175 -19.897 1.00 97.69 202 LEU A O 1
ATOM 1467 N N . TRP A 1 203 ? 9.489 -1.302 -20.035 1.00 98.06 203 TRP A N 1
ATOM 1468 C CA . TRP A 1 203 ? 9.310 -1.544 -18.608 1.00 98.06 203 TRP A CA 1
ATOM 1469 C C . TRP A 1 203 ? 9.276 -3.041 -18.340 1.00 98.06 203 TRP A C 1
ATOM 1471 O O . TRP A 1 203 ? 9.064 -3.828 -19.262 1.00 98.06 203 TRP A O 1
ATOM 1481 N N . ILE A 1 204 ? 9.503 -3.427 -17.092 1.00 97.50 204 ILE A N 1
ATOM 1482 C CA . ILE A 1 204 ? 9.545 -4.825 -16.670 1.00 97.50 204 ILE A CA 1
ATOM 1483 C C . ILE A 1 204 ? 8.847 -4.995 -15.321 1.00 97.50 204 ILE A C 1
ATOM 1485 O O . ILE A 1 204 ? 8.877 -4.104 -14.474 1.00 97.50 204 ILE A O 1
ATOM 1489 N N . ALA A 1 205 ? 8.196 -6.131 -15.127 1.00 95.75 205 ALA A N 1
ATOM 1490 C CA . ALA A 1 205 ? 7.496 -6.492 -13.904 1.00 95.75 205 ALA A CA 1
ATOM 1491 C C . ALA A 1 205 ? 7.438 -8.020 -13.764 1.00 95.75 205 ALA A C 1
ATOM 1493 O O . ALA A 1 205 ? 7.551 -8.713 -14.775 1.00 95.75 205 ALA A O 1
ATOM 1494 N N . PRO A 1 206 ? 7.208 -8.569 -12.563 1.00 95.00 206 PRO A N 1
ATOM 1495 C CA . PRO A 1 206 ? 6.754 -9.952 -12.430 1.00 95.00 206 PRO A CA 1
ATOM 1496 C C . PRO A 1 206 ? 5.464 -10.203 -13.228 1.00 95.00 206 PRO A C 1
ATOM 1498 O O . PRO A 1 206 ? 4.577 -9.345 -13.265 1.00 95.00 206 PRO A O 1
ATOM 1501 N N . ALA A 1 207 ? 5.322 -11.378 -13.851 1.00 94.81 207 ALA A N 1
ATOM 1502 C CA . ALA A 1 207 ? 4.187 -11.672 -14.731 1.00 94.81 207 ALA A CA 1
ATOM 1503 C C . ALA A 1 207 ? 2.824 -11.637 -14.025 1.00 94.81 207 ALA A C 1
ATOM 1505 O O . ALA A 1 207 ? 1.821 -11.311 -14.656 1.00 94.81 207 ALA A O 1
ATOM 1506 N N . PHE A 1 208 ? 2.766 -11.874 -12.709 1.00 90.69 208 PHE A N 1
ATOM 1507 C CA . PHE A 1 208 ? 1.515 -11.773 -11.947 1.00 90.69 208 PHE A CA 1
ATOM 1508 C C . PHE A 1 208 ? 0.931 -10.349 -11.884 1.00 90.69 208 PHE A C 1
ATOM 1510 O O . PHE A 1 208 ? -0.198 -10.190 -11.410 1.00 90.69 208 PHE A O 1
ATOM 1517 N N . LEU A 1 209 ? 1.682 -9.323 -12.308 1.00 90.88 209 LEU A N 1
ATOM 1518 C CA . LEU A 1 209 ? 1.204 -7.944 -12.454 1.00 90.88 209 LEU A CA 1
ATOM 1519 C C . LEU A 1 209 ? 0.600 -7.663 -13.841 1.00 90.88 209 LEU A C 1
ATOM 1521 O O . LEU A 1 209 ? 0.102 -6.561 -14.060 1.00 90.88 209 LEU A O 1
ATOM 1525 N N . ALA A 1 210 ? 0.621 -8.618 -14.778 1.00 93.69 210 ALA A N 1
ATOM 1526 C CA . ALA A 1 210 ? 0.168 -8.396 -16.152 1.00 93.69 210 ALA A CA 1
ATOM 1527 C C . ALA A 1 210 ? -1.292 -7.924 -16.238 1.00 93.69 210 ALA A C 1
ATOM 1529 O O . ALA A 1 210 ? -1.551 -6.939 -16.922 1.00 93.69 210 ALA A O 1
ATOM 1530 N N . ASP A 1 211 ? -2.212 -8.539 -15.487 1.00 90.06 211 ASP A N 1
ATOM 1531 C CA . ASP A 1 211 ? -3.625 -8.127 -15.460 1.00 90.06 211 ASP A CA 1
ATOM 1532 C C . ASP A 1 211 ? -3.779 -6.653 -15.049 1.00 90.06 211 ASP A C 1
ATOM 1534 O O . ASP A 1 211 ? -4.524 -5.885 -15.653 1.00 90.06 211 ASP A O 1
ATOM 1538 N N . GLU A 1 212 ? -3.028 -6.226 -14.032 1.00 87.94 212 GLU A N 1
ATOM 1539 C CA . GLU A 1 212 ? -3.077 -4.853 -13.529 1.00 87.94 212 GLU A CA 1
ATOM 1540 C C . GLU A 1 212 ? -2.437 -3.865 -14.510 1.00 87.94 212 GLU A C 1
ATOM 1542 O O . GLU A 1 212 ? -2.876 -2.718 -14.625 1.00 87.94 212 GLU A O 1
ATOM 1547 N N . VAL A 1 213 ? -1.412 -4.305 -15.244 1.00 93.69 213 VAL A N 1
ATOM 1548 C CA . VAL A 1 213 ? -0.862 -3.531 -16.352 1.00 93.69 213 VAL A CA 1
ATOM 1549 C C . VAL A 1 213 ? -1.905 -3.372 -17.455 1.00 93.69 213 VAL A C 1
ATOM 1551 O O . VAL A 1 213 ? -2.095 -2.254 -17.931 1.00 93.69 213 VAL A O 1
ATOM 1554 N N . GLU A 1 214 ? -2.591 -4.440 -17.859 1.00 94.75 214 GLU A N 1
ATOM 1555 C CA . GLU A 1 214 ? -3.632 -4.364 -18.887 1.00 94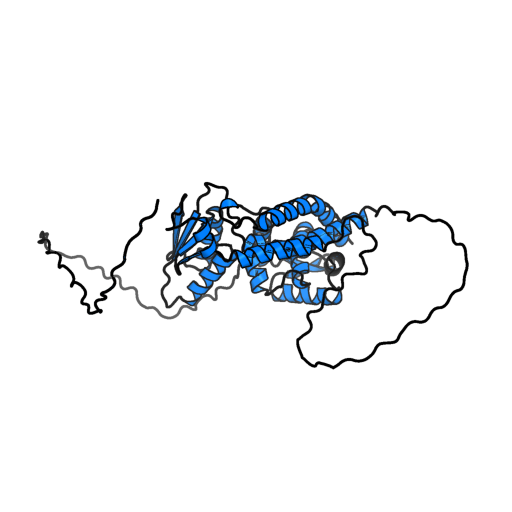.75 214 GLU A CA 1
ATOM 1556 C C . GLU A 1 214 ? -4.765 -3.418 -18.473 1.00 94.75 214 GLU A C 1
ATOM 1558 O O . GLU A 1 214 ? -5.122 -2.541 -19.262 1.00 94.75 214 GLU A O 1
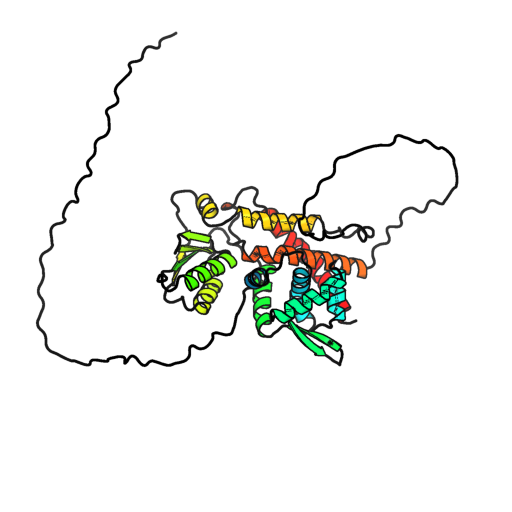ATOM 1563 N N . GLU A 1 215 ? -5.216 -3.468 -17.211 1.00 89.31 215 GLU A N 1
ATOM 1564 C CA . GLU A 1 215 ? -6.172 -2.495 -16.659 1.00 89.31 215 GLU A CA 1
ATOM 1565 C C . GLU A 1 215 ? -5.681 -1.044 -16.843 1.00 89.31 215 GLU A C 1
ATOM 1567 O O . GLU A 1 215 ? -6.436 -0.170 -17.276 1.00 89.31 215 GLU A O 1
ATOM 1572 N N . ILE A 1 216 ? -4.403 -0.764 -16.559 1.00 90.25 216 ILE A N 1
ATOM 1573 C CA . ILE A 1 216 ? -3.819 0.575 -16.740 1.00 90.25 216 ILE A CA 1
ATOM 1574 C C . ILE A 1 216 ? -3.803 0.985 -18.218 1.00 90.25 216 ILE A C 1
ATOM 1576 O O . ILE A 1 216 ? -4.085 2.147 -18.533 1.00 90.25 216 ILE A O 1
ATOM 1580 N N . LEU A 1 217 ? -3.439 0.067 -19.117 1.00 95.06 217 LEU A N 1
ATOM 1581 C CA . LEU A 1 217 ? -3.350 0.328 -20.555 1.00 95.06 217 LEU A CA 1
ATOM 1582 C C . LEU A 1 217 ? -4.724 0.622 -21.163 1.00 95.06 217 LEU A C 1
ATOM 1584 O O . LEU A 1 217 ? -4.837 1.539 -21.985 1.00 95.06 217 LEU A O 1
ATOM 1588 N N . ASP A 1 218 ? -5.749 -0.112 -20.739 1.00 92.38 218 ASP A N 1
ATOM 1589 C CA . ASP A 1 218 ? -7.129 0.069 -21.181 1.00 92.38 218 ASP A CA 1
ATOM 1590 C C . ASP A 1 218 ? -7.718 1.376 -20.648 1.00 92.38 218 ASP A C 1
ATOM 1592 O O . ASP A 1 218 ? -8.278 2.164 -21.413 1.00 92.38 218 ASP A O 1
ATOM 1596 N N . GLU A 1 219 ? -7.516 1.680 -19.362 1.00 87.06 219 GLU A N 1
ATOM 1597 C CA . GLU A 1 219 ? -7.983 2.932 -18.754 1.00 87.06 219 GLU A CA 1
ATOM 1598 C C . GLU A 1 219 ? -7.343 4.179 -19.388 1.00 87.06 219 GLU A C 1
ATOM 1600 O O . GLU A 1 219 ? -7.964 5.243 -19.438 1.00 87.06 219 GLU 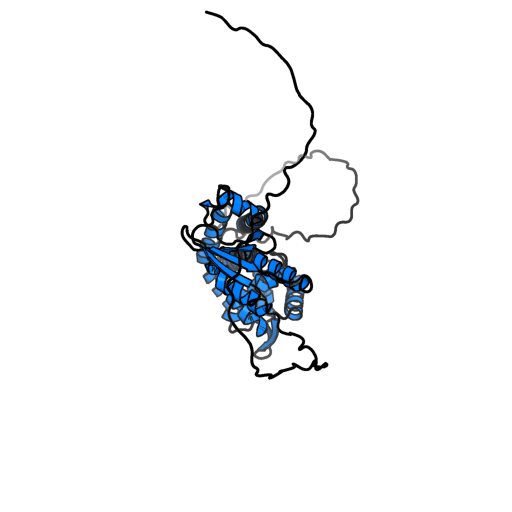A O 1
ATOM 1605 N N . LEU A 1 220 ? -6.107 4.065 -19.883 1.00 91.06 220 LEU A N 1
ATOM 1606 C CA . LEU A 1 220 ? -5.415 5.136 -20.606 1.00 91.06 220 LEU A CA 1
ATOM 1607 C C . LEU A 1 220 ? -5.646 5.099 -22.124 1.00 91.06 220 LEU A C 1
ATOM 1609 O O . LEU A 1 220 ? -5.150 5.984 -22.822 1.00 91.06 220 LEU A O 1
ATOM 1613 N N . ALA A 1 221 ? -6.393 4.115 -22.634 1.00 94.69 221 ALA A N 1
ATOM 1614 C CA . ALA A 1 221 ? -6.647 3.890 -24.056 1.00 94.69 221 ALA A CA 1
ATOM 1615 C C . ALA A 1 221 ? -5.361 3.789 -24.910 1.00 94.69 221 ALA A C 1
ATOM 1617 O O . ALA A 1 221 ? -5.305 4.276 -26.040 1.00 94.69 221 ALA A O 1
ATOM 1618 N N . VAL A 1 222 ? -4.317 3.144 -24.373 1.00 96.06 222 VAL A N 1
ATOM 1619 C CA . VAL A 1 222 ? -3.003 2.960 -25.029 1.00 96.06 222 VAL A CA 1
ATOM 1620 C C . VAL A 1 222 ? -2.644 1.496 -25.294 1.00 96.06 222 VAL A C 1
ATOM 1622 O O . VAL A 1 222 ? -1.514 1.205 -25.699 1.00 96.06 222 VAL A O 1
ATOM 1625 N N . ARG A 1 223 ? -3.593 0.565 -25.121 1.00 95.00 223 ARG A N 1
ATOM 1626 C CA . ARG A 1 223 ? -3.371 -0.869 -25.368 1.00 95.00 223 ARG A CA 1
ATOM 1627 C C . ARG A 1 223 ? -2.885 -1.155 -26.790 1.00 95.00 223 ARG A C 1
ATOM 1629 O O . ARG A 1 223 ? -1.958 -1.937 -26.954 1.00 95.00 223 ARG A O 1
ATOM 1636 N N . ALA A 1 224 ? -3.435 -0.468 -27.795 1.00 93.50 224 ALA A N 1
ATOM 1637 C CA . ALA A 1 224 ? -3.042 -0.619 -29.203 1.00 93.50 224 ALA A CA 1
ATOM 1638 C C . ALA A 1 224 ? -1.617 -0.118 -29.519 1.00 93.50 224 ALA A C 1
ATOM 1640 O O . ALA A 1 224 ? -1.026 -0.534 -30.510 1.00 93.50 224 ALA A O 1
ATOM 1641 N N . SER A 1 225 ? -1.062 0.757 -28.676 1.00 95.19 225 SER A N 1
ATOM 1642 C CA . SER A 1 225 ? 0.293 1.313 -28.822 1.00 95.19 225 SER A CA 1
ATOM 1643 C C . SER A 1 225 ? 1.319 0.609 -27.926 1.00 95.19 225 SER A C 1
ATOM 1645 O O . SER A 1 225 ? 2.443 1.097 -27.773 1.00 95.19 225 SER A O 1
ATOM 1647 N N . THR A 1 226 ? 0.919 -0.502 -27.299 1.00 97.44 226 THR A N 1
ATOM 1648 C CA . THR A 1 226 ? 1.702 -1.239 -26.306 1.00 97.44 226 THR A CA 1
ATOM 1649 C C . THR A 1 226 ? 1.704 -2.728 -26.627 1.00 97.44 226 THR A C 1
ATOM 1651 O O . THR A 1 226 ? 0.658 -3.324 -26.875 1.00 97.44 226 THR A O 1
ATOM 1654 N N . VAL A 1 227 ? 2.872 -3.354 -26.556 1.00 97.88 227 VAL A N 1
ATOM 1655 C CA . VAL A 1 227 ? 3.046 -4.802 -26.669 1.00 97.88 227 VAL A CA 1
ATOM 1656 C C . VAL A 1 227 ? 3.535 -5.333 -25.327 1.00 97.88 227 VAL A C 1
ATOM 1658 O O . VAL A 1 227 ? 4.472 -4.781 -24.745 1.00 97.88 227 VAL A O 1
ATOM 1661 N N . LEU A 1 228 ? 2.880 -6.388 -24.841 1.00 98.12 228 LEU A N 1
ATOM 1662 C CA . LEU A 1 228 ? 3.326 -7.138 -23.672 1.00 98.12 228 LEU A CA 1
ATOM 1663 C C . LEU A 1 228 ? 4.062 -8.384 -24.153 1.00 98.12 228 LEU A C 1
ATOM 1665 O O . LEU A 1 228 ? 3.549 -9.106 -25.008 1.00 98.12 228 LEU A O 1
ATOM 1669 N N . PHE A 1 229 ? 5.247 -8.619 -23.608 1.00 97.69 229 PHE A N 1
ATOM 1670 C CA . PHE A 1 229 ? 6.012 -9.839 -23.822 1.00 97.69 229 PHE A CA 1
ATOM 1671 C C . PHE A 1 229 ? 6.134 -10.574 -22.498 1.00 97.69 229 PHE A C 1
ATOM 1673 O O . PHE A 1 229 ? 6.348 -9.945 -21.464 1.00 97.69 229 PHE A O 1
ATOM 1680 N N . PHE A 1 230 ? 6.044 -11.895 -22.550 1.00 96.50 230 PHE A N 1
ATOM 1681 C CA . PHE A 1 230 ? 6.327 -12.752 -21.409 1.00 96.50 230 PHE A CA 1
ATOM 1682 C C . PHE A 1 230 ? 7.661 -13.448 -21.647 1.00 96.50 230 PHE A C 1
ATOM 1684 O O . PHE A 1 230 ? 7.920 -13.911 -22.761 1.00 96.50 230 PHE A O 1
ATOM 1691 N N . ALA A 1 231 ? 8.524 -13.445 -20.638 1.00 94.19 231 ALA A N 1
ATOM 1692 C CA . ALA A 1 231 ? 9.855 -14.035 -20.708 1.00 94.19 231 ALA A CA 1
ATOM 1693 C C . ALA A 1 231 ? 10.193 -14.715 -19.385 1.00 94.19 231 ALA A C 1
ATOM 1695 O O . ALA A 1 231 ? 9.920 -14.158 -18.332 1.00 94.19 231 ALA A O 1
ATOM 1696 N N . ASP A 1 232 ? 10.834 -15.869 -19.440 1.00 89.75 232 ASP A N 1
ATOM 1697 C CA . ASP A 1 232 ? 11.239 -16.658 -18.274 1.00 89.75 232 ASP A CA 1
ATOM 1698 C C . ASP A 1 232 ? 12.641 -16.275 -17.754 1.00 89.75 232 ASP A C 1
ATOM 1700 O O . ASP A 1 232 ? 12.909 -16.358 -16.559 1.00 89.75 232 ASP A O 1
ATOM 1704 N N . ASP A 1 233 ? 13.535 -15.804 -18.632 1.00 86.31 233 ASP A N 1
ATOM 1705 C CA . ASP A 1 233 ? 14.953 -15.575 -18.313 1.00 86.31 233 ASP A CA 1
ATOM 1706 C C . ASP A 1 233 ? 15.515 -14.278 -18.947 1.00 86.31 233 ASP A C 1
ATOM 1708 O O . ASP A 1 233 ? 16.074 -14.298 -20.052 1.00 86.31 233 ASP A O 1
ATOM 1712 N N . PRO A 1 234 ? 15.380 -13.106 -18.290 1.00 91.00 234 PRO A N 1
ATOM 1713 C CA . PRO A 1 234 ? 15.979 -11.860 -18.754 1.00 91.00 234 PRO A CA 1
ATOM 1714 C C . PRO A 1 234 ? 17.508 -11.914 -18.656 1.00 91.00 234 PRO A C 1
ATOM 1716 O O . PRO A 1 234 ? 18.070 -12.091 -17.577 1.00 91.00 234 PRO A O 1
ATOM 1719 N N . ARG A 1 235 ? 18.194 -11.677 -19.781 1.00 92.44 235 ARG A N 1
ATOM 1720 C CA . ARG A 1 235 ? 19.664 -11.742 -19.887 1.00 92.44 235 ARG A CA 1
ATOM 1721 C C . ARG A 1 235 ? 20.290 -10.365 -20.136 1.00 92.44 235 ARG A C 1
ATOM 1723 O O . ARG A 1 235 ? 20.545 -10.016 -21.292 1.00 92.44 235 ARG A O 1
ATOM 1730 N N . PRO A 1 236 ? 20.520 -9.548 -19.092 1.00 92.88 236 PRO A N 1
ATOM 1731 C CA . PRO A 1 236 ? 21.302 -8.323 -19.223 1.00 92.88 236 PRO A CA 1
ATOM 1732 C C . PRO A 1 236 ? 22.786 -8.642 -19.489 1.00 92.88 236 PRO A C 1
ATOM 1734 O O . PRO A 1 236 ? 23.223 -9.783 -19.382 1.00 92.88 236 PRO A O 1
ATOM 1737 N N . ALA A 1 237 ? 23.585 -7.626 -19.834 1.00 89.81 237 ALA A N 1
ATOM 1738 C CA . ALA A 1 237 ? 25.022 -7.808 -20.084 1.00 89.81 237 ALA A CA 1
ATOM 1739 C C . ALA A 1 237 ? 25.821 -8.239 -18.831 1.00 89.81 237 ALA A C 1
ATOM 1741 O O . ALA A 1 237 ? 26.897 -8.817 -18.968 1.00 89.81 237 ALA A O 1
ATOM 1742 N N . GLY A 1 238 ? 25.312 -7.931 -17.632 1.00 92.38 238 GLY A N 1
ATOM 1743 C CA . GLY A 1 238 ? 25.875 -8.315 -16.333 1.00 92.38 238 GLY A CA 1
ATOM 1744 C C . GLY A 1 238 ? 24.968 -9.287 -15.576 1.00 92.38 238 GLY A C 1
ATOM 1745 O O . GLY A 1 238 ? 24.193 -10.022 -16.186 1.00 92.38 238 GLY A O 1
ATOM 1746 N N . SER A 1 239 ? 25.042 -9.287 -14.242 1.00 94.69 239 SER A N 1
ATOM 1747 C CA . SER A 1 239 ? 24.114 -10.089 -13.440 1.00 94.69 239 SER A CA 1
ATOM 1748 C C . SER A 1 239 ? 22.692 -9.512 -13.495 1.00 94.69 239 SER A C 1
ATOM 1750 O O . SER A 1 239 ? 22.494 -8.308 -13.687 1.00 94.69 239 SER A O 1
ATOM 1752 N N . LEU A 1 240 ? 21.683 -10.368 -13.307 1.00 93.81 240 LEU A N 1
ATOM 1753 C CA . LEU A 1 240 ? 20.294 -9.911 -13.224 1.00 93.81 240 LEU A CA 1
ATOM 1754 C C . LEU A 1 240 ? 20.060 -9.028 -11.988 1.00 93.81 240 LEU A C 1
ATOM 1756 O O . LEU A 1 240 ? 19.311 -8.062 -12.079 1.00 93.81 240 LEU A O 1
ATOM 1760 N N . ALA A 1 241 ? 20.742 -9.303 -10.872 1.00 94.88 241 ALA A N 1
ATOM 1761 C CA . ALA A 1 241 ? 20.670 -8.484 -9.662 1.00 94.88 241 ALA A CA 1
ATOM 1762 C C . ALA A 1 241 ? 21.170 -7.046 -9.906 1.00 94.88 241 ALA A C 1
ATOM 1764 O O . ALA A 1 241 ? 20.502 -6.088 -9.515 1.00 94.88 241 ALA A O 1
ATOM 1765 N N . ASP A 1 242 ? 22.284 -6.878 -10.632 1.00 95.31 242 ASP A N 1
ATOM 1766 C CA . ASP A 1 242 ? 22.792 -5.546 -10.999 1.00 95.31 242 ASP A CA 1
ATOM 1767 C C . ASP A 1 242 ? 21.783 -4.794 -11.872 1.00 95.31 242 ASP A C 1
ATOM 1769 O O . ASP A 1 242 ? 21.534 -3.606 -11.674 1.00 95.31 242 ASP A O 1
ATOM 1773 N N . ALA A 1 243 ? 21.162 -5.488 -12.829 1.00 96.06 243 ALA A N 1
ATOM 1774 C CA . ALA A 1 243 ? 20.154 -4.889 -13.690 1.00 96.06 243 ALA A CA 1
ATOM 1775 C C . ALA A 1 243 ? 18.899 -4.481 -12.900 1.00 96.06 243 ALA A C 1
ATOM 1777 O O . ALA A 1 243 ? 18.434 -3.349 -13.037 1.00 96.06 243 ALA A O 1
ATOM 1778 N N . VAL A 1 244 ? 18.405 -5.345 -12.009 1.00 95.88 244 VAL A N 1
ATOM 1779 C CA . VAL A 1 244 ? 17.291 -5.057 -11.091 1.00 95.88 244 VAL A CA 1
ATOM 1780 C C . VAL A 1 244 ? 17.573 -3.805 -10.254 1.00 95.88 244 VAL A C 1
ATOM 1782 O O . VAL A 1 244 ? 16.713 -2.927 -10.174 1.00 95.88 244 VAL A O 1
ATOM 1785 N N . ALA A 1 245 ? 18.785 -3.662 -9.713 1.00 95.69 245 ALA A N 1
ATOM 1786 C CA . ALA A 1 245 ? 19.185 -2.479 -8.949 1.00 95.69 245 ALA A CA 1
ATOM 1787 C C . ALA A 1 245 ? 19.190 -1.178 -9.776 1.00 95.69 245 ALA A C 1
ATOM 1789 O O . ALA A 1 245 ? 19.104 -0.092 -9.206 1.00 95.69 245 ALA A O 1
ATOM 1790 N N . THR A 1 246 ? 19.269 -1.266 -11.110 1.00 95.88 246 THR A N 1
ATOM 1791 C CA . THR A 1 246 ? 19.122 -0.108 -12.013 1.00 95.88 246 THR A CA 1
ATOM 1792 C C . THR A 1 246 ? 17.685 0.133 -12.475 1.00 95.88 246 THR A C 1
ATOM 1794 O O . THR A 1 246 ? 17.323 1.271 -12.772 1.00 95.88 246 THR A O 1
ATOM 1797 N N . TRP A 1 247 ? 16.862 -0.917 -12.559 1.00 96.62 247 TRP A N 1
ATOM 1798 C CA . TRP A 1 247 ? 15.484 -0.830 -13.049 1.00 96.62 247 TRP A CA 1
ATOM 1799 C C . TRP A 1 247 ? 14.497 -0.375 -11.974 1.00 96.62 247 TRP A C 1
ATOM 1801 O O . TRP A 1 247 ? 13.479 0.241 -12.305 1.00 96.62 247 TRP A O 1
ATOM 1811 N N . TRP A 1 248 ? 14.798 -0.648 -10.703 1.00 96.38 248 TRP A N 1
ATOM 1812 C CA . TRP A 1 248 ? 14.015 -0.214 -9.549 1.00 96.38 248 TRP A CA 1
ATOM 1813 C C . TRP A 1 248 ? 14.812 0.705 -8.631 1.00 96.38 248 TRP A C 1
ATOM 1815 O O . TRP A 1 248 ? 16.009 0.532 -8.426 1.00 96.38 248 TRP A O 1
ATOM 1825 N N . ASP A 1 249 ? 14.106 1.632 -7.986 1.00 95.06 249 ASP A N 1
ATOM 1826 C CA . ASP A 1 249 ? 14.640 2.398 -6.860 1.00 95.06 249 ASP A CA 1
ATOM 1827 C C . ASP A 1 249 ? 14.586 1.543 -5.581 1.00 95.06 249 ASP A C 1
ATOM 1829 O O . ASP A 1 249 ? 13.741 1.730 -4.700 1.00 95.06 249 ASP A O 1
ATOM 1833 N N . LEU A 1 250 ? 15.469 0.539 -5.519 1.00 96.19 250 LEU A N 1
ATOM 1834 C CA . LEU A 1 250 ? 15.588 -0.357 -4.369 1.00 96.19 250 LEU A CA 1
ATOM 1835 C C . LEU A 1 250 ? 15.826 0.404 -3.050 1.00 96.19 250 LEU A C 1
ATOM 1837 O O . LEU A 1 250 ? 15.175 0.052 -2.066 1.00 96.19 250 LEU A O 1
ATOM 1841 N N . PRO A 1 251 ? 16.660 1.466 -2.987 1.00 96.25 251 PRO A N 1
ATOM 1842 C CA . PRO A 1 251 ? 16.807 2.267 -1.771 1.00 96.25 251 PRO A CA 1
ATOM 1843 C C . PRO A 1 251 ? 15.494 2.893 -1.286 1.00 96.25 251 PRO A C 1
ATOM 1845 O O . PRO A 1 251 ? 15.191 2.835 -0.092 1.00 96.25 251 PRO A O 1
ATOM 1848 N N . ALA A 1 252 ? 14.677 3.457 -2.183 1.00 93.25 252 ALA A N 1
ATOM 1849 C CA . ALA A 1 252 ? 13.396 4.044 -1.793 1.00 93.25 252 ALA A CA 1
ATOM 1850 C C . ALA A 1 252 ? 12.372 2.993 -1.334 1.00 93.25 252 ALA A C 1
ATOM 1852 O O . ALA A 1 252 ? 11.514 3.294 -0.498 1.00 93.25 252 ALA A O 1
ATOM 1853 N N . ILE A 1 253 ? 12.428 1.773 -1.872 1.00 94.38 253 ILE A N 1
ATOM 1854 C CA . ILE A 1 253 ? 11.597 0.657 -1.401 1.00 94.38 253 ILE A CA 1
ATOM 1855 C C . ILE A 1 253 ? 12.093 0.195 -0.022 1.00 94.38 253 ILE A C 1
ATOM 1857 O O . ILE A 1 253 ? 11.305 0.141 0.923 1.00 94.38 253 ILE A O 1
ATOM 1861 N N . ALA A 1 254 ? 13.400 -0.030 0.143 1.00 96.62 254 ALA A N 1
ATOM 1862 C CA . ALA A 1 254 ? 14.015 -0.414 1.413 1.00 96.62 254 ALA A CA 1
ATOM 1863 C C . ALA A 1 254 ? 13.680 0.569 2.547 1.00 96.62 254 ALA A C 1
ATOM 1865 O O . ALA A 1 254 ? 13.307 0.144 3.643 1.00 96.62 254 ALA A O 1
ATOM 1866 N N . ALA A 1 255 ? 13.722 1.876 2.270 1.00 95.88 255 ALA A N 1
ATOM 1867 C CA . ALA A 1 255 ? 13.367 2.917 3.230 1.00 95.88 255 ALA A CA 1
ATOM 1868 C C . ALA A 1 255 ? 11.930 2.772 3.764 1.00 95.88 255 ALA A C 1
ATOM 1870 O O . ALA A 1 255 ? 11.682 3.031 4.940 1.00 95.88 255 ALA A O 1
ATOM 1871 N N . ARG A 1 256 ? 10.981 2.308 2.938 1.00 93.94 256 ARG A N 1
ATOM 1872 C CA . ARG A 1 256 ? 9.592 2.068 3.366 1.00 93.94 256 ARG A CA 1
ATOM 1873 C C . ARG A 1 256 ? 9.472 0.853 4.280 1.00 93.94 256 ARG A C 1
ATOM 1875 O O . ARG A 1 256 ? 8.777 0.922 5.287 1.00 93.94 256 ARG A O 1
ATOM 1882 N N . HIS A 1 257 ? 10.190 -0.231 3.992 1.00 95.94 257 HIS A N 1
ATOM 1883 C CA . HIS A 1 257 ? 10.252 -1.377 4.905 1.00 95.94 257 HIS A CA 1
ATOM 1884 C C . HIS A 1 257 ? 10.895 -1.006 6.247 1.00 95.94 257 HIS A C 1
ATOM 1886 O O . HIS A 1 257 ? 10.425 -1.433 7.299 1.00 95.94 257 HIS A O 1
ATOM 1892 N N . GLN A 1 258 ? 11.954 -0.194 6.227 1.00 96.75 258 GLN A N 1
ATOM 1893 C CA . GLN A 1 258 ? 12.609 0.301 7.441 1.00 96.75 258 GLN A CA 1
ATOM 1894 C C . GLN A 1 258 ? 11.695 1.232 8.247 1.00 96.75 258 GLN A C 1
ATOM 1896 O O . GLN A 1 258 ? 11.653 1.134 9.472 1.00 96.75 258 GLN A O 1
ATOM 1901 N N . GLU A 1 259 ? 10.937 2.102 7.573 1.00 95.12 259 GLU A N 1
ATOM 1902 C CA . GLU A 1 259 ? 9.892 2.926 8.187 1.00 95.12 259 GLU A CA 1
ATOM 1903 C C . GLU A 1 259 ? 8.870 2.062 8.921 1.00 95.12 259 GLU A C 1
ATOM 1905 O O . GLU A 1 259 ? 8.632 2.264 10.111 1.00 95.12 259 GLU A O 1
ATOM 1910 N N . PHE A 1 260 ? 8.335 1.049 8.240 1.00 95.56 260 PHE A N 1
ATOM 1911 C CA . PHE A 1 260 ? 7.398 0.107 8.834 1.00 95.56 260 PHE A CA 1
ATOM 1912 C C . PHE A 1 260 ? 7.983 -0.599 10.067 1.00 95.56 260 PHE A C 1
ATOM 1914 O O . PHE A 1 260 ? 7.345 -0.623 11.119 1.00 95.56 260 PHE A O 1
ATOM 1921 N N . LEU A 1 261 ? 9.211 -1.120 9.978 1.00 96.25 261 LEU A N 1
ATOM 1922 C CA . LEU A 1 261 ? 9.876 -1.783 11.106 1.00 96.25 261 LEU A CA 1
ATOM 1923 C C . LEU A 1 261 ? 10.059 -0.846 12.304 1.00 96.25 261 LEU A C 1
ATOM 1925 O O . LEU A 1 261 ? 9.883 -1.265 13.447 1.00 96.25 261 LEU A O 1
ATOM 1929 N N . ARG A 1 262 ? 10.377 0.429 12.062 1.00 95.88 262 ARG A N 1
ATOM 1930 C CA . ARG A 1 262 ? 10.515 1.426 13.128 1.00 95.88 262 ARG A CA 1
ATOM 1931 C C . ARG A 1 262 ? 9.176 1.745 13.787 1.00 95.88 262 ARG A C 1
ATOM 1933 O O . ARG A 1 262 ? 9.125 1.848 15.009 1.00 95.88 262 ARG A O 1
ATOM 1940 N N . VAL A 1 263 ? 8.106 1.882 13.000 1.00 93.38 263 VAL A N 1
ATOM 1941 C CA . VAL A 1 263 ? 6.745 2.054 13.531 1.00 93.38 263 VAL A CA 1
ATOM 1942 C C . VAL A 1 263 ? 6.367 0.854 14.393 1.00 93.38 263 VAL A C 1
ATOM 1944 O O . VAL A 1 263 ? 5.891 1.032 15.512 1.00 93.38 263 VAL A O 1
ATOM 1947 N N . LEU A 1 264 ? 6.638 -0.360 13.910 1.00 92.75 264 LEU A N 1
ATOM 1948 C CA . LEU A 1 264 ? 6.340 -1.592 14.629 1.00 92.75 264 LEU A CA 1
ATOM 1949 C C . LEU A 1 264 ? 7.098 -1.689 15.960 1.00 92.75 264 LEU A C 1
ATOM 1951 O O . LEU A 1 264 ? 6.500 -2.031 16.976 1.00 92.75 264 LEU A O 1
ATOM 1955 N N . ALA A 1 265 ? 8.383 -1.332 15.975 1.00 92.56 265 ALA A N 1
ATOM 1956 C CA . ALA A 1 265 ? 9.200 -1.322 17.188 1.00 92.56 265 ALA A CA 1
ATOM 1957 C C . ALA A 1 265 ? 8.732 -0.292 18.236 1.00 92.56 265 ALA A C 1
ATOM 1959 O O . ALA A 1 265 ? 9.002 -0.463 19.422 1.00 92.56 265 ALA A O 1
ATOM 1960 N N . GLY A 1 266 ? 8.040 0.773 17.814 1.00 90.19 266 GLY A N 1
ATOM 1961 C CA . GLY A 1 266 ? 7.485 1.801 18.700 1.00 90.19 266 GLY A CA 1
ATOM 1962 C C . GLY A 1 266 ? 6.097 1.479 19.266 1.00 90.19 266 GLY A C 1
ATOM 1963 O O . GLY A 1 266 ? 5.561 2.264 20.051 1.00 90.19 266 GLY A O 1
ATOM 1964 N N . LEU A 1 267 ? 5.480 0.364 18.865 1.00 86.25 267 LEU A N 1
ATOM 1965 C CA . LEU A 1 267 ? 4.177 -0.042 19.383 1.00 86.25 267 LEU A CA 1
ATOM 1966 C C . LEU A 1 267 ? 4.321 -0.737 20.750 1.00 86.25 267 LEU A C 1
ATOM 1968 O O . LEU A 1 267 ? 5.213 -1.565 20.927 1.00 86.25 267 LEU A O 1
ATOM 1972 N N . PRO A 1 268 ? 3.438 -0.439 21.723 1.00 71.00 268 PRO A N 1
ATOM 1973 C CA . PRO A 1 268 ? 3.506 -1.028 23.052 1.00 71.00 268 PRO A CA 1
ATOM 1974 C C . PRO A 1 268 ? 3.293 -2.542 22.982 1.00 71.00 268 PRO A C 1
ATOM 1976 O O . PRO A 1 268 ? 2.382 -3.030 22.300 1.00 71.00 268 PRO A O 1
ATOM 1979 N N . ALA A 1 269 ? 4.127 -3.279 23.716 1.00 64.81 269 ALA A N 1
ATOM 1980 C CA . ALA A 1 269 ? 3.945 -4.709 23.931 1.00 64.81 269 ALA A CA 1
ATOM 1981 C C . ALA A 1 269 ? 2.629 -4.981 24.686 1.00 64.81 269 ALA A C 1
ATOM 1983 O O . ALA A 1 269 ? 2.071 -4.091 25.327 1.00 64.81 269 ALA A O 1
ATOM 1984 N N . GLU A 1 270 ? 2.131 -6.220 24.626 1.00 58.00 270 GLU A N 1
ATOM 1985 C CA . GLU A 1 270 ? 0.855 -6.651 25.234 1.00 58.00 270 GLU A CA 1
ATOM 1986 C C . GLU A 1 270 ? 0.692 -6.334 26.729 1.00 58.00 270 GLU A C 1
ATOM 1988 O O . GLU A 1 270 ? -0.433 -6.328 27.223 1.00 58.00 270 GLU A O 1
ATOM 1993 N N . SER A 1 271 ? 1.783 -6.031 27.431 1.00 47.94 271 SER A N 1
ATOM 1994 C CA . SER A 1 271 ? 1.845 -6.065 28.891 1.00 47.94 271 SER A CA 1
ATOM 1995 C C . SER A 1 271 ? 2.149 -4.725 29.562 1.00 47.94 271 SER A C 1
ATOM 1997 O O . SER A 1 271 ? 2.468 -4.741 30.747 1.00 47.94 271 SER A O 1
ATOM 1999 N N . ASP A 1 272 ? 2.089 -3.585 28.861 1.00 41.44 272 ASP A N 1
ATOM 2000 C CA . ASP A 1 272 ? 2.433 -2.289 29.469 1.00 41.44 272 ASP A CA 1
ATOM 2001 C C . ASP A 1 272 ? 1.197 -1.395 29.725 1.00 41.44 272 ASP A C 1
ATOM 2003 O O . ASP A 1 272 ? 0.847 -0.553 28.891 1.00 41.44 272 ASP A O 1
ATOM 2007 N N . PRO A 1 273 ? 0.511 -1.547 30.879 1.00 43.41 273 PRO A N 1
ATOM 2008 C CA . PRO A 1 273 ? -0.603 -0.686 31.279 1.00 43.41 273 PRO A CA 1
ATOM 2009 C C . PRO A 1 273 ? -0.167 0.749 31.628 1.00 43.41 273 PRO A C 1
ATOM 2011 O O . PRO A 1 273 ? -1.018 1.581 31.931 1.00 43.41 273 PRO A O 1
ATOM 2014 N N . THR A 1 274 ? 1.134 1.063 31.590 1.00 40.69 274 THR A N 1
ATOM 2015 C CA . THR A 1 274 ? 1.681 2.393 31.911 1.00 40.69 274 THR A CA 1
ATOM 2016 C C . THR A 1 274 ? 2.041 3.250 30.692 1.00 40.69 274 THR A C 1
ATOM 2018 O O . THR A 1 274 ? 2.328 4.438 30.848 1.00 40.69 274 THR A O 1
ATOM 2021 N N . ALA A 1 275 ? 1.960 2.714 29.471 1.00 45.12 275 ALA A N 1
ATOM 2022 C CA . ALA A 1 275 ? 2.375 3.416 28.250 1.00 45.12 275 ALA A CA 1
ATOM 2023 C C . ALA A 1 275 ? 1.361 4.453 27.707 1.00 45.12 275 ALA A C 1
ATOM 2025 O O . ALA A 1 275 ? 1.570 5.013 26.630 1.00 45.12 275 ALA A O 1
ATOM 2026 N N . GLU A 1 276 ? 0.275 4.746 28.432 1.00 41.50 276 GLU A N 1
ATOM 2027 C CA . GLU A 1 276 ? -0.762 5.701 28.002 1.00 41.50 276 GLU A CA 1
ATOM 2028 C C . GLU A 1 276 ? -0.304 7.177 28.037 1.00 41.50 276 GLU A C 1
ATOM 2030 O O . GLU A 1 276 ? -0.945 8.031 27.430 1.00 41.50 276 GLU A O 1
ATOM 2035 N N . THR A 1 277 ? 0.835 7.495 28.669 1.00 40.94 277 THR A N 1
ATOM 2036 C CA . THR A 1 277 ? 1.268 8.895 28.888 1.00 40.94 277 THR A CA 1
ATOM 2037 C C . THR A 1 277 ? 2.423 9.361 27.987 1.00 40.94 277 THR A C 1
ATOM 2039 O O . THR A 1 277 ? 2.774 10.536 28.014 1.00 40.94 277 THR A O 1
ATOM 2042 N N . ALA A 1 278 ? 3.037 8.500 27.167 1.00 37.28 278 ALA A N 1
ATOM 2043 C CA . ALA A 1 278 ? 4.343 8.821 26.572 1.00 37.28 278 ALA A CA 1
ATOM 2044 C C . ALA A 1 278 ? 4.446 8.642 25.050 1.00 37.28 278 ALA A C 1
ATOM 2046 O O . ALA A 1 278 ? 5.438 8.101 24.585 1.00 37.28 278 ALA A O 1
ATOM 2047 N N . LEU A 1 279 ? 3.478 9.116 24.258 1.00 41.88 279 LEU A N 1
ATOM 2048 C CA . LEU A 1 279 ? 3.680 9.342 22.816 1.00 41.88 279 LEU A CA 1
ATOM 2049 C C . LEU A 1 279 ? 2.844 10.542 22.333 1.00 41.88 279 LEU A C 1
ATOM 2051 O O . LEU A 1 279 ? 1.818 10.379 21.674 1.00 41.88 279 LEU A O 1
ATOM 2055 N N . GLU A 1 280 ? 3.291 11.766 22.633 1.00 34.38 280 GLU A N 1
ATOM 2056 C CA . GLU A 1 280 ? 2.921 12.915 21.800 1.00 34.38 280 GLU A CA 1
ATOM 2057 C C . GLU A 1 280 ? 3.563 12.718 20.421 1.00 34.38 280 GLU A C 1
ATOM 2059 O O . GLU A 1 280 ? 4.786 12.702 20.278 1.00 34.38 280 GLU A O 1
ATOM 2064 N N . MET A 1 281 ? 2.735 12.534 19.389 1.00 36.06 281 MET A N 1
ATOM 2065 C CA . MET A 1 281 ? 3.193 12.675 18.008 1.00 36.06 281 MET A CA 1
ATOM 2066 C C . MET A 1 281 ? 3.795 14.076 17.844 1.00 36.06 281 MET A C 1
ATOM 2068 O O . MET A 1 281 ? 3.106 15.047 18.172 1.00 36.06 281 MET A O 1
ATOM 2072 N N . PRO A 1 282 ? 5.011 14.228 17.292 1.00 32.28 282 PRO A N 1
ATOM 2073 C CA . PRO A 1 282 ? 5.529 15.550 17.011 1.00 32.28 282 PRO A CA 1
ATOM 2074 C C . PRO A 1 282 ? 4.633 16.186 15.947 1.00 32.28 282 PRO A C 1
ATOM 2076 O O . PRO A 1 282 ? 4.537 15.716 14.808 1.00 32.28 282 PRO A O 1
ATOM 2079 N N . LEU A 1 283 ? 3.942 17.255 16.342 1.00 33.81 283 LEU A N 1
ATOM 2080 C CA . LEU A 1 283 ? 3.394 18.223 15.409 1.00 33.81 283 LEU A CA 1
ATOM 2081 C C . LEU A 1 283 ? 4.580 18.747 14.598 1.00 33.81 283 LEU A C 1
ATOM 2083 O O . LEU A 1 283 ? 5.499 19.354 15.141 1.00 33.81 283 LEU A O 1
ATOM 2087 N N . ALA A 1 284 ? 4.601 18.439 13.304 1.00 32.56 284 ALA A N 1
ATOM 2088 C CA . ALA A 1 284 ? 5.530 19.064 12.379 1.00 32.56 284 ALA A CA 1
ATOM 2089 C C . ALA A 1 284 ? 5.137 20.542 12.256 1.00 32.56 284 ALA A C 1
ATOM 2091 O O . ALA A 1 284 ? 4.275 20.873 11.442 1.00 32.56 284 ALA A O 1
ATOM 2092 N N . ASP A 1 285 ? 5.722 21.388 13.102 1.00 30.62 285 ASP A N 1
ATOM 2093 C CA . ASP A 1 285 ? 5.589 22.835 13.002 1.00 30.62 285 ASP A CA 1
ATOM 2094 C C . ASP A 1 285 ? 6.581 23.416 11.994 1.00 30.62 285 ASP A C 1
ATOM 2096 O O . ASP A 1 285 ? 7.706 22.947 11.798 1.00 30.62 285 ASP A O 1
ATOM 2100 N N . ASP A 1 286 ? 6.060 24.435 11.327 1.00 30.86 286 ASP A N 1
ATOM 2101 C CA . ASP A 1 286 ? 6.625 25.205 10.236 1.00 30.86 286 ASP A CA 1
ATOM 2102 C C . ASP A 1 286 ? 7.975 25.829 10.618 1.00 30.86 286 ASP A C 1
ATOM 2104 O O . ASP A 1 286 ? 8.164 26.375 11.708 1.00 30.86 286 ASP A O 1
ATOM 2108 N N . ALA A 1 287 ? 8.935 25.767 9.698 1.00 29.12 287 ALA A N 1
ATOM 2109 C CA . ALA A 1 287 ? 10.253 26.341 9.898 1.00 29.12 287 ALA A CA 1
ATOM 2110 C C . ALA A 1 287 ? 10.169 27.873 9.863 1.00 29.12 287 ALA A C 1
ATOM 2112 O O . ALA A 1 287 ? 9.919 28.470 8.819 1.00 29.12 287 ALA A O 1
ATOM 2113 N N . THR A 1 288 ? 10.476 28.543 10.975 1.00 28.09 288 THR A N 1
ATOM 2114 C CA . THR A 1 288 ? 11.054 29.892 10.924 1.00 28.09 288 THR A CA 1
ATOM 2115 C C . THR A 1 288 ? 12.147 30.019 11.981 1.00 28.09 288 THR A C 1
ATOM 2117 O O . THR A 1 288 ? 11.930 29.815 13.171 1.00 28.09 288 THR A O 1
ATOM 2120 N N . ALA A 1 289 ? 13.356 30.311 11.509 1.00 28.70 289 ALA A N 1
ATOM 2121 C CA . ALA A 1 289 ? 14.569 30.456 12.295 1.00 28.70 289 ALA A CA 1
ATOM 2122 C C . ALA A 1 289 ? 14.500 31.639 13.270 1.00 28.70 289 ALA A C 1
ATOM 2124 O O . ALA A 1 289 ? 14.060 32.719 12.885 1.00 28.70 289 ALA A O 1
ATOM 2125 N N . THR A 1 290 ? 15.049 31.468 14.476 1.00 26.08 290 THR A N 1
ATOM 2126 C CA . THR A 1 290 ? 15.877 32.464 15.186 1.00 26.08 290 THR A CA 1
ATOM 2127 C C . THR A 1 290 ? 16.583 31.769 16.355 1.00 26.08 290 THR A C 1
ATOM 2129 O O . THR A 1 290 ? 15.947 31.149 17.201 1.00 26.08 290 THR A O 1
ATOM 2132 N N . ALA A 1 291 ? 17.913 31.847 16.378 1.00 32.75 291 ALA A N 1
ATOM 2133 C CA . ALA A 1 291 ? 18.758 31.335 17.455 1.00 32.75 291 ALA A CA 1
ATOM 2134 C C . ALA A 1 291 ? 18.721 32.246 18.697 1.00 32.75 291 ALA A C 1
ATOM 2136 O O . ALA A 1 291 ? 18.581 33.462 18.549 1.00 32.75 291 ALA A O 1
ATOM 2137 N N . PRO A 1 292 ? 18.990 31.698 19.897 1.00 30.27 292 PRO A N 1
ATOM 2138 C CA . PRO A 1 292 ? 19.705 32.474 20.907 1.00 30.27 292 PRO A CA 1
ATOM 2139 C C . PRO A 1 292 ? 20.887 31.723 21.550 1.00 30.27 292 PRO A C 1
ATOM 2141 O O . PRO A 1 292 ? 20.921 30.498 21.653 1.00 30.27 292 PRO A O 1
ATOM 2144 N N . ALA A 1 293 ? 21.871 32.520 21.972 1.00 29.14 293 ALA A N 1
ATOM 2145 C CA . ALA A 1 293 ? 23.092 32.143 22.684 1.00 29.14 293 ALA A CA 1
ATOM 2146 C C . ALA A 1 293 ? 22.839 31.724 24.160 1.00 29.14 293 ALA A C 1
ATOM 2148 O O . ALA A 1 293 ? 21.773 32.032 24.694 1.00 29.14 293 ALA A O 1
ATOM 2149 N N . PRO A 1 294 ? 23.802 31.059 24.844 1.00 34.28 294 PRO A N 1
ATOM 2150 C CA . PRO A 1 294 ? 23.566 30.380 26.124 1.00 34.28 294 PRO A CA 1
ATOM 2151 C C . PRO A 1 294 ? 24.135 31.110 27.358 1.00 34.28 294 PRO A C 1
ATOM 2153 O O . PRO A 1 294 ? 25.154 31.789 27.251 1.00 34.28 294 PRO A O 1
ATOM 2156 N N . ALA A 1 295 ? 23.520 30.881 28.532 1.00 28.06 295 ALA A N 1
ATOM 2157 C CA . ALA A 1 295 ? 24.106 30.853 29.896 1.00 28.06 295 ALA A CA 1
ATOM 2158 C C . ALA A 1 295 ? 22.986 30.796 30.974 1.00 28.06 295 ALA A C 1
ATOM 2160 O O . ALA A 1 295 ? 21.873 31.226 30.676 1.00 28.06 295 ALA A O 1
ATOM 2161 N N . PRO A 1 296 ? 23.254 30.467 32.261 1.00 36.78 296 PRO A N 1
ATOM 2162 C CA . PRO A 1 296 ? 24.218 29.523 32.843 1.00 36.78 296 PRO A CA 1
ATOM 2163 C C . PRO A 1 296 ? 23.570 28.559 33.884 1.00 36.78 296 PRO A C 1
ATOM 2165 O O . PRO A 1 296 ? 22.388 28.642 34.206 1.00 36.78 296 PRO A O 1
ATOM 2168 N N . ALA A 1 297 ? 24.379 27.638 34.420 1.00 34.41 297 ALA A N 1
ATOM 2169 C CA . ALA A 1 297 ? 24.043 26.658 35.464 1.00 34.41 297 ALA A CA 1
ATOM 2170 C C . ALA A 1 297 ? 23.695 27.261 36.846 1.00 34.41 297 ALA A C 1
ATOM 2172 O O . ALA A 1 297 ? 24.112 28.380 37.154 1.00 34.41 297 ALA A O 1
ATOM 2173 N N . PRO A 1 298 ? 23.098 26.451 37.744 1.00 31.92 298 PRO A N 1
ATOM 2174 C CA . PRO A 1 298 ? 23.481 26.492 39.155 1.00 31.92 298 PRO A CA 1
ATOM 2175 C C . PRO A 1 298 ? 23.793 25.105 39.752 1.00 31.92 298 PRO A C 1
ATOM 2177 O O . PRO A 1 298 ? 23.304 24.071 39.302 1.00 31.92 298 PRO A O 1
ATOM 2180 N N . GLY A 1 299 ? 24.664 25.124 40.765 1.00 29.81 299 GLY A N 1
ATOM 2181 C CA . GLY A 1 299 ? 25.207 23.971 41.485 1.00 29.81 299 GLY A CA 1
ATOM 2182 C C . GLY A 1 299 ? 24.296 23.366 42.572 1.00 29.81 299 GLY A C 1
ATOM 2183 O O . GLY A 1 299 ? 23.095 23.629 42.600 1.00 29.81 299 GLY A O 1
ATOM 2184 N N . PRO A 1 300 ? 24.866 22.521 43.456 1.00 35.28 300 PRO A N 1
ATOM 2185 C CA . PRO A 1 300 ? 24.133 21.496 44.195 1.00 35.28 300 PRO A CA 1
ATOM 2186 C C . PRO A 1 300 ? 23.646 21.966 45.573 1.00 35.28 300 PRO A C 1
ATOM 2188 O O . PRO A 1 300 ? 24.311 22.747 46.251 1.00 35.28 300 PRO A O 1
ATOM 2191 N N . GLY A 1 301 ? 22.509 21.422 46.014 1.00 30.95 301 GLY A N 1
ATOM 2192 C CA . GLY A 1 301 ? 21.949 21.630 47.349 1.00 30.95 301 GLY A CA 1
ATOM 2193 C C . GLY A 1 301 ? 21.506 20.311 47.976 1.00 30.95 301 GLY A C 1
ATOM 2194 O O . GLY A 1 301 ? 20.586 19.657 47.497 1.00 30.95 301 GLY A O 1
ATOM 2195 N N . SER A 1 302 ? 22.203 19.929 49.038 1.00 28.91 302 SER A N 1
ATOM 2196 C CA . SER A 1 302 ? 21.975 18.792 49.929 1.00 28.91 302 SER A CA 1
ATOM 2197 C C . SER A 1 302 ? 20.837 19.065 50.925 1.00 28.91 302 SER A C 1
ATOM 2199 O O . SER A 1 302 ? 20.656 20.199 51.361 1.00 28.91 302 SER A O 1
ATOM 2201 N N . GLY A 1 303 ? 20.135 18.018 51.374 1.00 28.11 303 GLY A N 1
ATOM 2202 C CA . GLY A 1 303 ? 19.185 18.111 52.488 1.00 28.11 303 GLY A CA 1
ATOM 2203 C C . GLY A 1 303 ? 18.633 16.754 52.933 1.00 28.11 303 GLY A C 1
ATOM 2204 O O . GLY A 1 303 ? 17.794 16.170 52.260 1.00 28.11 303 GLY A O 1
ATOM 2205 N N . SER A 1 304 ? 19.128 16.265 54.071 1.00 26.41 304 SER A N 1
ATOM 2206 C CA . SER A 1 304 ? 18.696 15.060 54.797 1.00 26.41 304 SER A CA 1
ATOM 2207 C C . SER A 1 304 ? 17.348 15.224 55.518 1.00 26.41 304 SER A C 1
ATOM 2209 O O . SER A 1 304 ? 17.063 16.304 56.027 1.00 26.41 304 SER A O 1
ATOM 2211 N N . GLY A 1 305 ? 16.625 14.117 55.745 1.00 25.12 305 GLY A N 1
ATOM 2212 C CA . GLY A 1 305 ? 15.756 13.947 56.929 1.00 25.12 305 GLY A CA 1
ATOM 2213 C C . GLY A 1 305 ? 14.480 13.109 56.725 1.00 25.12 305 GLY A C 1
ATOM 2214 O O . GLY A 1 305 ? 13.966 13.091 55.618 1.00 25.12 305 GLY A O 1
ATOM 2215 N N . PRO A 1 306 ? 13.975 12.381 57.747 1.00 35.97 306 PRO A N 1
ATOM 2216 C CA . PRO A 1 306 ? 13.573 10.979 57.576 1.00 35.97 306 PRO A CA 1
ATOM 2217 C C . PRO A 1 306 ? 12.095 10.641 57.874 1.00 35.97 306 PRO A C 1
ATOM 2219 O O . PRO A 1 306 ? 11.422 11.332 58.628 1.00 35.97 306 PRO A O 1
ATOM 2222 N N . GLY A 1 307 ? 11.671 9.462 57.395 1.00 25.39 307 GLY A N 1
ATOM 2223 C CA . GLY A 1 307 ? 10.701 8.583 58.065 1.00 25.39 307 GLY A CA 1
ATOM 2224 C C . GLY A 1 307 ? 9.229 8.702 57.653 1.00 25.39 307 GLY A C 1
ATOM 2225 O O . GLY A 1 307 ? 8.553 9.643 58.033 1.00 25.39 307 GLY A O 1
ATOM 2226 N N . SER A 1 308 ? 8.684 7.662 57.017 1.00 29.08 308 SER A N 1
ATOM 2227 C CA . SER A 1 308 ? 7.521 6.940 57.556 1.00 29.08 308 SER A CA 1
ATOM 2228 C C . SER A 1 308 ? 7.233 5.683 56.737 1.00 29.08 308 SER A C 1
ATOM 2230 O O . SER A 1 308 ? 7.339 5.664 55.515 1.00 29.08 308 SER A O 1
ATOM 2232 N N . ARG A 1 309 ? 6.874 4.631 57.467 1.00 30.69 309 ARG A N 1
ATOM 2233 C CA . ARG A 1 309 ? 6.449 3.314 57.000 1.00 30.69 309 ARG A CA 1
ATOM 2234 C C . ARG A 1 309 ? 5.183 3.444 56.155 1.00 30.69 309 ARG A C 1
ATOM 2236 O O . ARG A 1 309 ? 4.185 3.945 56.661 1.00 30.69 309 ARG A O 1
ATOM 2243 N N . PHE A 1 310 ? 5.189 2.884 54.951 1.00 31.17 310 PHE A N 1
ATOM 2244 C CA . PHE A 1 310 ? 3.977 2.386 54.311 1.00 31.17 310 PHE A CA 1
ATOM 2245 C C . PHE A 1 310 ? 4.244 1.006 53.724 1.00 31.17 310 PHE A C 1
ATOM 2247 O O . PHE A 1 310 ? 5.364 0.678 53.342 1.00 31.17 310 PHE A O 1
ATOM 2254 N N . ALA A 1 311 ? 3.201 0.195 53.821 1.00 31.31 311 ALA A N 1
ATOM 2255 C CA . ALA A 1 311 ? 3.187 -1.242 53.685 1.00 31.31 311 ALA A CA 1
ATOM 2256 C C . ALA A 1 311 ? 3.758 -1.743 52.357 1.00 31.31 311 ALA A C 1
ATOM 2258 O O . ALA A 1 311 ? 3.562 -1.147 51.301 1.00 31.31 311 ALA A O 1
ATOM 2259 N N . ASP A 1 312 ? 4.403 -2.898 52.467 1.00 30.97 312 ASP A N 1
ATOM 2260 C CA . ASP A 1 312 ? 4.664 -3.841 51.396 1.00 30.97 312 ASP A CA 1
ATOM 2261 C C . ASP A 1 312 ? 3.340 -4.191 50.691 1.00 30.97 312 ASP A C 1
ATOM 2263 O O . ASP A 1 312 ? 2.525 -4.970 51.186 1.00 30.97 312 ASP A O 1
ATOM 2267 N N . ALA A 1 313 ? 3.093 -3.528 49.566 1.00 32.28 313 ALA A N 1
ATOM 2268 C CA . ALA A 1 313 ? 2.158 -3.957 48.544 1.00 32.28 313 ALA A CA 1
ATOM 2269 C C . ALA A 1 313 ? 3.001 -4.138 47.283 1.00 32.28 313 ALA A C 1
ATOM 2271 O O . ALA A 1 313 ? 3.290 -3.174 46.571 1.00 32.28 313 ALA A O 1
ATOM 2272 N N . GLY A 1 314 ? 3.462 -5.369 47.053 1.00 30.98 314 GLY A N 1
ATOM 2273 C CA . GLY A 1 314 ? 4.106 -5.741 45.797 1.00 30.98 314 GLY A CA 1
ATOM 2274 C C . GLY A 1 314 ? 3.241 -5.318 44.601 1.00 30.98 314 GLY A C 1
ATOM 2275 O O . GLY A 1 314 ? 2.016 -5.229 44.738 1.00 30.98 314 GLY A O 1
ATOM 2276 N N . PRO A 1 315 ? 3.839 -5.030 43.432 1.00 41.34 315 PRO A N 1
ATOM 2277 C CA . PRO A 1 315 ? 3.081 -4.608 42.269 1.00 41.34 315 PRO A CA 1
ATOM 2278 C C . PRO A 1 315 ? 2.190 -5.773 41.842 1.00 41.34 315 PRO A C 1
ATOM 2280 O O . PRO A 1 315 ? 2.641 -6.746 41.240 1.00 41.34 315 PRO A O 1
ATOM 2283 N N . GLY A 1 316 ? 0.911 -5.687 42.201 1.00 34.66 316 GLY A N 1
ATOM 2284 C CA . GLY A 1 316 ? -0.124 -6.522 41.629 1.00 34.66 316 GLY A CA 1
ATOM 2285 C C . GLY A 1 316 ? -0.190 -6.191 40.150 1.00 34.66 316 GLY A C 1
ATOM 2286 O O . GLY A 1 316 ? -0.781 -5.181 39.769 1.00 34.66 316 GLY A O 1
ATOM 2287 N N . VAL A 1 317 ? 0.450 -7.026 39.332 1.00 38.41 317 VAL A N 1
ATOM 2288 C CA . VAL A 1 317 ? 0.205 -7.089 37.894 1.00 38.41 317 VAL A CA 1
ATOM 2289 C C . VAL A 1 317 ? -1.276 -7.416 37.761 1.00 38.41 317 VAL A C 1
ATOM 2291 O O . VAL A 1 317 ? -1.703 -8.553 37.939 1.00 38.41 317 VAL A O 1
ATOM 2294 N N . THR A 1 318 ? -2.086 -6.381 37.581 1.00 45.66 318 THR A N 1
ATOM 2295 C CA . THR A 1 318 ? -3.495 -6.533 37.257 1.00 45.66 318 THR A CA 1
ATOM 2296 C C . THR A 1 318 ? -3.495 -7.086 35.846 1.00 45.66 318 THR A C 1
ATOM 2298 O O . THR A 1 318 ? -3.153 -6.368 34.910 1.00 45.66 318 THR A O 1
ATOM 2301 N N . GLU A 1 319 ? -3.778 -8.385 35.702 1.00 44.00 319 GLU A N 1
ATOM 2302 C CA . GLU A 1 319 ? -4.012 -8.987 34.392 1.00 44.00 319 GLU A CA 1
ATOM 2303 C C . GLU A 1 319 ? -5.002 -8.094 33.652 1.00 44.00 319 GLU A C 1
ATOM 2305 O O . GLU A 1 319 ? -6.134 -7.877 34.098 1.00 44.00 319 GLU A O 1
ATOM 2310 N N . ALA A 1 320 ? -4.533 -7.492 32.564 1.00 53.69 320 ALA A N 1
ATOM 2311 C CA . ALA A 1 320 ? -5.347 -6.597 31.784 1.00 53.69 320 ALA A CA 1
ATOM 2312 C C . ALA A 1 320 ? -6.579 -7.371 31.304 1.00 53.69 320 ALA A C 1
ATOM 2314 O O . ALA A 1 320 ? -6.461 -8.381 30.610 1.00 53.69 320 ALA A O 1
ATOM 2315 N N . GLY A 1 321 ? -7.771 -6.921 31.706 1.00 63.50 321 GLY A N 1
ATOM 2316 C CA . GLY A 1 321 ? -9.007 -7.595 31.326 1.00 63.50 321 GLY A CA 1
ATOM 2317 C C . GLY A 1 321 ? -9.117 -7.738 29.798 1.00 63.50 321 GLY A C 1
ATOM 2318 O O . GLY A 1 321 ? -8.561 -6.920 29.060 1.00 63.50 321 GLY A O 1
ATOM 2319 N N . PRO A 1 322 ? -9.881 -8.720 29.288 1.00 67.69 322 PRO A N 1
ATOM 2320 C CA . PRO A 1 322 ? -9.923 -9.052 27.859 1.00 67.69 322 PRO A CA 1
ATOM 2321 C C . PRO A 1 322 ? -10.281 -7.863 26.947 1.00 67.69 322 PRO A C 1
ATOM 2323 O O . PRO A 1 322 ? -9.862 -7.815 25.796 1.00 67.69 322 PRO A O 1
ATOM 2326 N N . GLY A 1 323 ? -11.004 -6.857 27.455 1.00 73.19 323 GLY A N 1
ATOM 2327 C CA . GLY A 1 323 ? -11.288 -5.621 26.717 1.00 73.19 323 GLY A CA 1
ATOM 2328 C C . GLY A 1 323 ? -10.069 -4.715 26.482 1.00 73.19 323 GLY A C 1
ATOM 2329 O O . GLY A 1 323 ? -9.997 -4.085 25.432 1.00 73.19 323 GLY A O 1
ATOM 2330 N N . PHE A 1 324 ? -9.112 -4.664 27.415 1.00 76.19 324 PHE A N 1
ATOM 2331 C CA . PHE A 1 324 ? -7.869 -3.897 27.256 1.00 76.19 324 PHE A CA 1
ATOM 2332 C C . PHE A 1 324 ? -6.941 -4.571 26.246 1.00 76.19 324 PHE A C 1
ATOM 2334 O O . PHE A 1 324 ? -6.419 -3.906 25.354 1.00 76.19 324 PHE A O 1
ATOM 2341 N N . ALA A 1 325 ? -6.807 -5.900 26.327 1.00 84.06 325 ALA A N 1
ATOM 2342 C CA . ALA A 1 325 ? -6.021 -6.675 25.371 1.00 84.06 325 ALA A CA 1
ATOM 2343 C C . ALA A 1 325 ? -6.521 -6.474 23.928 1.00 84.06 325 ALA A C 1
ATOM 2345 O O . ALA A 1 325 ? -5.725 -6.271 23.012 1.00 84.06 325 ALA A O 1
ATOM 2346 N N . GLU A 1 326 ? -7.842 -6.444 23.721 1.00 89.19 326 GLU A N 1
ATOM 2347 C CA . GLU A 1 326 ? -8.422 -6.222 22.393 1.00 89.19 326 GLU A CA 1
ATOM 2348 C C . GLU A 1 326 ? -8.292 -4.772 21.896 1.00 89.19 326 GLU A C 1
ATOM 2350 O O . GLU A 1 326 ? -8.080 -4.569 20.701 1.00 89.19 326 GLU A O 1
ATOM 2355 N N . ALA A 1 327 ? -8.352 -3.768 22.779 1.00 89.94 327 ALA A N 1
ATOM 2356 C CA . ALA A 1 327 ? -8.080 -2.374 22.412 1.00 89.94 327 ALA A CA 1
ATOM 2357 C C . ALA A 1 327 ? -6.600 -2.159 22.035 1.00 89.94 327 ALA A C 1
ATOM 2359 O O . ALA A 1 327 ? -6.294 -1.487 21.048 1.00 89.94 327 ALA A O 1
ATOM 2360 N N . ALA A 1 328 ? -5.676 -2.789 22.767 1.00 90.75 328 ALA A N 1
ATOM 2361 C CA . ALA A 1 328 ? -4.251 -2.770 22.448 1.00 90.75 328 ALA A CA 1
ATOM 2362 C C . ALA A 1 328 ? -3.963 -3.463 21.105 1.00 90.75 328 ALA A C 1
ATOM 2364 O O . ALA A 1 328 ? -3.274 -2.892 20.257 1.00 90.75 328 ALA A O 1
ATOM 2365 N N . ALA A 1 329 ? -4.543 -4.647 20.873 1.00 93.38 329 ALA A N 1
ATOM 2366 C CA . ALA A 1 329 ? -4.456 -5.348 19.591 1.00 93.38 329 ALA A CA 1
ATOM 2367 C C . ALA A 1 329 ? -5.037 -4.507 18.444 1.00 93.38 329 ALA A C 1
ATOM 2369 O O . ALA A 1 329 ? -4.421 -4.401 17.386 1.00 93.38 329 ALA A O 1
ATOM 2370 N N . PHE A 1 330 ? -6.172 -3.833 18.668 1.00 95.19 330 PHE A N 1
ATOM 2371 C CA . PHE A 1 330 ? -6.754 -2.904 17.700 1.00 95.19 330 PHE A CA 1
ATOM 2372 C C . PHE A 1 330 ? -5.785 -1.785 17.316 1.00 95.19 330 PHE A C 1
ATOM 2374 O O . PHE A 1 330 ? -5.542 -1.575 16.125 1.00 95.19 330 PHE A O 1
ATOM 2381 N N . ARG A 1 331 ? -5.199 -1.097 18.304 1.00 94.75 331 ARG A N 1
ATOM 2382 C CA . ARG A 1 331 ? -4.236 -0.021 18.052 1.00 94.75 331 ARG A CA 1
ATOM 2383 C C . ARG A 1 331 ? -3.030 -0.528 17.269 1.00 94.75 331 ARG A C 1
ATOM 2385 O O . ARG A 1 331 ? -2.678 0.071 16.254 1.00 94.75 331 ARG A O 1
ATOM 2392 N N . ARG A 1 332 ? -2.418 -1.632 17.715 1.00 94.75 332 ARG A N 1
ATOM 2393 C CA . ARG A 1 332 ? -1.255 -2.227 17.041 1.00 94.75 332 ARG A CA 1
ATOM 2394 C C . ARG A 1 332 ? -1.571 -2.584 15.597 1.00 94.75 332 ARG A C 1
ATOM 2396 O O . ARG A 1 332 ? -0.833 -2.187 14.702 1.00 94.75 332 ARG A O 1
ATOM 2403 N N . TYR A 1 333 ? -2.686 -3.273 15.374 1.00 95.38 333 TYR A N 1
ATOM 2404 C CA . TYR A 1 333 ? -3.080 -3.730 14.051 1.00 95.38 333 TYR A CA 1
ATOM 2405 C C . TYR A 1 333 ? -3.370 -2.572 13.096 1.00 95.38 333 TYR A C 1
ATOM 2407 O O . TYR A 1 333 ? -2.836 -2.543 11.991 1.00 95.38 333 TYR A O 1
ATOM 2415 N N . VAL A 1 334 ? -4.151 -1.574 13.519 1.00 94.81 334 VAL A N 1
ATOM 2416 C CA . VAL A 1 334 ? -4.480 -0.422 12.665 1.00 94.81 334 VAL A CA 1
ATOM 2417 C C . VAL A 1 334 ? -3.235 0.380 12.301 1.00 94.81 334 VAL A C 1
ATOM 2419 O O . VAL A 1 334 ? -3.065 0.724 11.134 1.00 94.81 334 VAL A O 1
ATOM 2422 N N . VAL A 1 335 ? -2.357 0.662 13.267 1.00 94.38 335 VAL A N 1
ATOM 2423 C CA . VAL A 1 335 ? -1.123 1.417 13.009 1.00 94.38 335 VAL A CA 1
ATOM 2424 C C . VAL A 1 335 ? -0.167 0.619 12.118 1.00 94.38 335 VAL A C 1
ATOM 2426 O O . VAL A 1 335 ? 0.409 1.185 11.191 1.00 94.38 335 VAL A O 1
ATOM 2429 N N . ALA A 1 336 ? -0.038 -0.692 12.339 1.00 94.06 336 ALA A N 1
ATOM 2430 C CA . ALA A 1 336 ? 0.788 -1.555 11.501 1.00 94.06 336 ALA A CA 1
ATOM 2431 C C . ALA A 1 336 ? 0.261 -1.635 10.0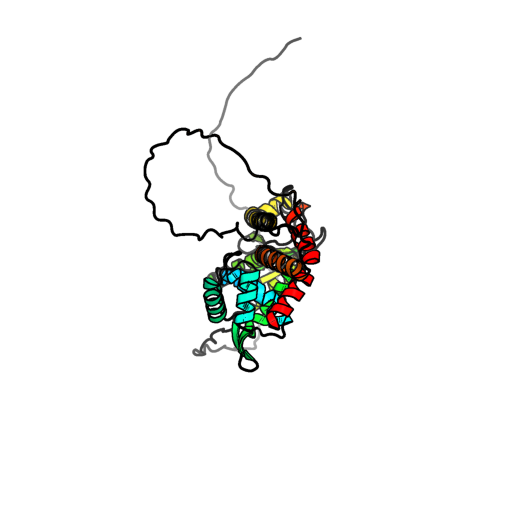62 1.00 94.06 336 ALA A C 1
ATOM 2433 O O . ALA A 1 336 ? 1.041 -1.482 9.127 1.00 94.06 336 ALA A O 1
ATOM 2434 N N . VAL A 1 337 ? -1.051 -1.809 9.861 1.00 93.19 337 VAL A N 1
ATOM 2435 C CA . VAL A 1 337 ? -1.661 -1.792 8.521 1.00 93.19 337 VAL A CA 1
ATOM 2436 C C . VAL A 1 337 ? -1.484 -0.426 7.860 1.00 93.19 337 VAL A C 1
ATOM 2438 O O . VAL A 1 337 ? -1.164 -0.374 6.674 1.00 93.19 337 VAL A O 1
ATOM 2441 N N . ASP A 1 338 ? -1.648 0.674 8.604 1.00 91.94 338 ASP A N 1
ATOM 2442 C CA . ASP A 1 338 ? -1.441 2.023 8.068 1.00 91.94 338 ASP A CA 1
ATOM 2443 C C . ASP A 1 338 ? -0.012 2.202 7.552 1.00 91.94 338 ASP A C 1
ATOM 2445 O O . ASP A 1 338 ? 0.161 2.654 6.426 1.00 91.94 338 ASP A O 1
ATOM 2449 N N . ALA A 1 339 ? 0.983 1.769 8.333 1.00 91.88 339 ALA A N 1
ATOM 2450 C CA . ALA A 1 339 ? 2.399 1.788 7.968 1.00 91.88 339 ALA A CA 1
ATOM 2451 C C . ALA A 1 339 ? 2.757 0.826 6.820 1.00 91.88 339 ALA A C 1
ATOM 2453 O O . ALA A 1 339 ? 3.634 1.126 6.011 1.00 91.88 339 ALA A O 1
ATOM 2454 N N . TRP A 1 340 ? 2.088 -0.325 6.743 1.00 92.19 340 TRP A N 1
ATOM 2455 C CA . TRP A 1 340 ? 2.378 -1.381 5.774 1.00 92.19 340 TRP A CA 1
ATOM 2456 C C . TRP A 1 340 ? 1.784 -1.122 4.389 1.00 92.19 340 TRP A C 1
ATOM 2458 O O . TRP A 1 340 ? 2.405 -1.448 3.382 1.00 92.19 340 TRP A O 1
ATOM 2468 N N . ARG A 1 341 ? 0.577 -0.548 4.316 1.00 87.94 341 ARG A N 1
ATOM 2469 C CA . ARG A 1 341 ? -0.280 -0.568 3.114 1.00 87.94 341 ARG A CA 1
ATOM 2470 C C . ARG A 1 341 ? 0.313 0.046 1.846 1.00 87.94 341 ARG A C 1
ATOM 2472 O O . ARG A 1 341 ? -0.204 -0.240 0.771 1.00 87.94 341 ARG A O 1
ATOM 2479 N N . ASP A 1 342 ? 1.359 0.859 1.957 1.00 83.00 342 ASP A N 1
ATOM 2480 C CA . ASP A 1 342 ? 2.045 1.459 0.809 1.00 83.00 342 ASP A CA 1
ATOM 2481 C C . ASP A 1 342 ? 3.095 0.522 0.196 1.00 83.00 342 ASP A C 1
ATOM 2483 O O . ASP A 1 342 ? 3.351 0.585 -1.007 1.00 83.00 342 ASP A O 1
ATOM 2487 N N . ILE A 1 343 ? 3.693 -0.361 1.002 1.00 89.12 343 ILE A N 1
ATOM 2488 C CA . ILE A 1 343 ? 4.789 -1.245 0.586 1.00 89.12 343 ILE A CA 1
ATOM 2489 C C . ILE A 1 343 ? 4.353 -2.172 -0.561 1.00 89.12 343 ILE A C 1
ATOM 2491 O O . ILE A 1 343 ? 5.010 -2.123 -1.600 1.00 89.12 343 ILE A O 1
ATOM 2495 N N . PRO A 1 344 ? 3.225 -2.915 -0.485 1.00 86.00 344 PRO A N 1
ATOM 2496 C CA . PRO A 1 344 ? 2.810 -3.841 -1.549 1.00 86.00 344 PRO A CA 1
ATOM 2497 C C . PRO A 1 344 ? 2.466 -3.194 -2.899 1.00 86.00 344 PRO A C 1
ATOM 2499 O O . PRO A 1 344 ? 2.086 -3.887 -3.841 1.00 86.00 344 PRO A O 1
ATOM 2502 N N . TYR A 1 345 ? 2.500 -1.864 -2.996 1.00 79.31 345 TYR A N 1
ATOM 2503 C CA . TYR A 1 345 ? 2.277 -1.149 -4.251 1.00 79.31 345 TYR A CA 1
ATOM 2504 C C . TYR A 1 345 ? 3.555 -0.730 -4.952 1.00 79.31 345 TYR A C 1
ATOM 2506 O O . TYR A 1 345 ? 3.534 -0.525 -6.162 1.00 79.31 345 TYR A O 1
ATOM 2514 N N . VAL A 1 346 ? 4.636 -0.561 -4.199 1.00 82.88 346 VAL A N 1
ATOM 2515 C CA . VAL A 1 346 ? 5.923 -0.114 -4.734 1.00 82.88 346 VAL A CA 1
ATOM 2516 C C . VAL A 1 346 ? 6.967 -1.219 -4.701 1.00 82.88 346 VAL A C 1
ATOM 2518 O O . VAL A 1 346 ? 7.887 -1.180 -5.511 1.00 82.88 346 VAL A O 1
ATOM 2521 N N . ASP A 1 347 ? 6.821 -2.189 -3.796 1.00 90.31 347 ASP A N 1
ATOM 2522 C CA . ASP A 1 347 ? 7.629 -3.397 -3.770 1.00 90.31 347 ASP A CA 1
ATOM 2523 C C . ASP A 1 347 ? 7.071 -4.404 -4.796 1.00 90.31 347 ASP A C 1
ATOM 2525 O O . ASP A 1 347 ? 5.955 -4.900 -4.616 1.00 90.31 347 ASP A O 1
ATOM 2529 N N . PRO A 1 348 ? 7.816 -4.715 -5.874 1.00 87.31 348 PRO A N 1
ATOM 2530 C CA . PRO A 1 348 ? 7.434 -5.736 -6.850 1.00 87.31 348 PRO A CA 1
ATOM 2531 C C . PRO A 1 348 ? 7.395 -7.162 -6.285 1.00 87.31 348 PRO A C 1
ATOM 2533 O O . PRO A 1 348 ? 6.953 -8.066 -6.987 1.00 87.31 348 PRO A O 1
ATOM 2536 N N . GLY A 1 349 ? 7.892 -7.408 -5.069 1.00 91.44 349 GLY A N 1
ATOM 2537 C CA . GLY A 1 349 ? 7.940 -8.749 -4.492 1.00 91.44 349 GLY A CA 1
ATOM 2538 C C . GLY A 1 349 ? 8.942 -9.660 -5.203 1.00 91.44 349 GLY A C 1
ATOM 2539 O O . GLY A 1 349 ? 8.671 -10.847 -5.375 1.00 91.44 349 GLY A O 1
ATOM 2540 N N . LEU A 1 350 ? 10.075 -9.104 -5.644 1.00 93.69 350 LEU A N 1
ATOM 2541 C CA . LEU A 1 350 ? 11.135 -9.838 -6.340 1.00 93.69 350 LEU A CA 1
ATOM 2542 C C . LEU A 1 350 ? 11.735 -10.958 -5.467 1.00 93.69 350 LEU A C 1
ATOM 2544 O O . LEU A 1 350 ? 11.702 -10.865 -4.234 1.00 93.69 350 LEU A O 1
ATOM 2548 N N . PRO A 1 351 ? 12.328 -12.002 -6.080 1.00 93.19 351 PRO A N 1
ATOM 2549 C CA . PRO A 1 351 ? 13.077 -13.011 -5.344 1.00 93.19 351 PRO A CA 1
ATOM 2550 C C . PRO A 1 351 ? 14.225 -12.360 -4.569 1.00 93.19 351 PRO A C 1
ATOM 2552 O O . PRO A 1 351 ? 14.905 -11.463 -5.072 1.00 93.19 351 PRO A O 1
ATOM 2555 N N . PHE A 1 352 ? 14.452 -12.810 -3.336 1.00 93.50 352 PHE A N 1
ATOM 2556 C CA . PHE A 1 352 ? 15.447 -12.197 -2.458 1.00 93.50 352 PHE A CA 1
ATOM 2557 C C . PHE A 1 352 ? 16.887 -12.356 -2.965 1.00 93.50 352 PHE A C 1
ATOM 2559 O O . PHE A 1 352 ? 17.765 -11.624 -2.524 1.00 93.50 352 PHE A O 1
ATOM 2566 N N . GLU A 1 353 ? 17.135 -13.301 -3.867 1.00 92.88 353 GLU A N 1
ATOM 2567 C CA . GLU A 1 353 ? 18.419 -13.527 -4.534 1.00 92.88 353 GLU A CA 1
ATOM 2568 C C . GLU A 1 353 ? 18.767 -12.411 -5.534 1.00 92.88 353 GLU A C 1
ATOM 2570 O O . GLU A 1 353 ? 19.923 -12.274 -5.922 1.00 92.88 353 GLU A O 1
ATOM 2575 N N . LEU A 1 354 ? 17.776 -11.614 -5.956 1.00 94.69 354 LEU A N 1
ATOM 2576 C CA . LEU A 1 354 ? 17.959 -10.452 -6.834 1.00 94.69 354 LEU A CA 1
ATOM 2577 C C . LEU A 1 354 ? 18.094 -9.133 -6.061 1.00 94.69 354 LEU A C 1
ATOM 2579 O O . LEU A 1 354 ? 18.185 -8.069 -6.673 1.00 94.69 354 LEU A O 1
ATOM 2583 N N . LEU A 1 355 ? 18.059 -9.190 -4.730 1.00 95.94 355 LEU A N 1
ATOM 2584 C CA . LEU A 1 355 ? 18.043 -8.032 -3.844 1.00 95.94 355 LEU A CA 1
ATOM 2585 C C . LEU A 1 355 ? 19.315 -8.002 -2.982 1.00 95.94 355 LEU A C 1
ATOM 2587 O O . LEU A 1 355 ? 19.939 -9.045 -2.788 1.00 95.94 355 LEU A O 1
ATOM 2591 N N . PRO A 1 356 ? 19.699 -6.832 -2.437 1.00 95.94 356 PRO A N 1
ATOM 2592 C CA . PRO A 1 356 ? 20.814 -6.732 -1.498 1.00 95.94 356 PRO A CA 1
ATOM 2593 C C . PRO A 1 356 ? 20.703 -7.716 -0.321 1.00 95.94 356 PRO A C 1
ATOM 2595 O O . PRO A 1 356 ? 19.605 -8.033 0.147 1.00 95.94 356 PRO A O 1
ATOM 2598 N N . ASP A 1 357 ? 21.839 -8.179 0.203 1.00 94.56 357 ASP A N 1
ATOM 2599 C CA . ASP A 1 357 ? 21.865 -9.149 1.309 1.00 94.56 357 ASP A CA 1
ATOM 2600 C C . ASP A 1 357 ? 21.152 -8.623 2.566 1.00 94.56 357 ASP A C 1
ATOM 2602 O O . ASP A 1 357 ? 20.426 -9.364 3.235 1.00 94.56 357 ASP A O 1
ATOM 2606 N N . ASP A 1 358 ? 21.287 -7.325 2.842 1.00 95.00 358 ASP A N 1
ATOM 2607 C CA . ASP A 1 358 ? 20.682 -6.609 3.967 1.00 95.00 358 ASP A CA 1
ATOM 2608 C C . ASP A 1 358 ? 19.245 -6.125 3.696 1.00 95.00 358 ASP A C 1
ATOM 2610 O O . ASP A 1 358 ? 18.722 -5.275 4.423 1.00 95.00 358 ASP A O 1
ATOM 2614 N N . TRP A 1 359 ? 18.575 -6.670 2.672 1.00 97.38 359 TRP A N 1
ATOM 2615 C CA . TRP A 1 359 ? 17.237 -6.233 2.278 1.00 97.38 359 TRP A CA 1
ATOM 2616 C C . TRP A 1 359 ? 16.224 -6.288 3.443 1.00 97.38 359 TRP A C 1
ATOM 2618 O O . TRP A 1 359 ? 15.892 -7.375 3.935 1.00 97.38 359 TRP A O 1
ATOM 2628 N N . PRO A 1 360 ? 15.632 -5.147 3.853 1.00 97.25 360 PRO A N 1
ATOM 2629 C CA . PRO A 1 360 ? 14.740 -5.076 5.017 1.00 97.25 360 PRO A CA 1
ATOM 2630 C C . PRO A 1 360 ? 13.403 -5.807 4.816 1.00 97.25 360 PRO A C 1
ATOM 2632 O O . PRO A 1 360 ? 12.701 -6.109 5.788 1.00 97.25 360 PRO A O 1
ATOM 2635 N N . GLY A 1 361 ? 13.046 -6.146 3.571 1.00 94.62 361 GLY A N 1
ATOM 2636 C CA . GLY A 1 361 ? 11.906 -7.011 3.250 1.00 94.62 361 GLY A CA 1
ATOM 2637 C C . GLY A 1 361 ? 11.967 -8.372 3.950 1.00 94.62 361 GLY A C 1
ATOM 2638 O O . GLY A 1 361 ? 10.929 -8.906 4.335 1.00 94.62 361 GLY A O 1
ATOM 2639 N N . ARG A 1 362 ? 13.178 -8.895 4.207 1.00 95.00 362 ARG A N 1
ATOM 2640 C CA . ARG A 1 362 ? 13.390 -10.180 4.898 1.00 95.00 362 ARG A CA 1
ATOM 2641 C C . ARG A 1 362 ? 12.840 -10.195 6.328 1.00 95.00 362 ARG A C 1
ATOM 2643 O O . ARG A 1 362 ? 12.457 -11.254 6.808 1.00 95.00 362 ARG A O 1
ATOM 2650 N N . LEU A 1 363 ? 12.804 -9.040 6.995 1.00 96.00 363 LEU A N 1
ATOM 2651 C CA . LEU A 1 363 ? 12.312 -8.899 8.371 1.00 96.00 363 LEU A CA 1
ATOM 2652 C C . LEU A 1 363 ? 10.892 -8.333 8.416 1.00 96.00 363 LEU A C 1
ATOM 2654 O O . LEU A 1 363 ? 10.048 -8.801 9.172 1.00 96.00 363 LEU A O 1
ATOM 2658 N N . SER A 1 364 ? 10.625 -7.321 7.596 1.00 95.94 364 SER A N 1
ATOM 2659 C CA . SER A 1 364 ? 9.356 -6.589 7.619 1.00 95.94 364 SER A CA 1
ATOM 2660 C C . SER A 1 364 ? 8.163 -7.410 7.123 1.00 95.94 364 SER A C 1
ATOM 2662 O O . SER A 1 364 ? 7.098 -7.315 7.726 1.00 95.94 364 SER A O 1
ATOM 2664 N N . ILE A 1 365 ? 8.331 -8.242 6.083 1.00 93.44 365 ILE A N 1
ATOM 2665 C CA . ILE A 1 365 ? 7.243 -9.084 5.558 1.00 93.44 365 ILE A CA 1
ATOM 2666 C C . ILE A 1 365 ? 6.779 -10.104 6.613 1.00 93.44 365 ILE A C 1
ATOM 2668 O O . ILE A 1 365 ? 5.591 -10.085 6.939 1.00 93.44 365 ILE A O 1
ATOM 2672 N N . PRO A 1 366 ? 7.655 -10.950 7.201 1.00 93.56 366 PRO A N 1
ATOM 2673 C CA . PRO A 1 366 ? 7.235 -11.861 8.267 1.00 93.56 366 PRO A CA 1
ATOM 2674 C C . PRO A 1 366 ? 6.629 -11.128 9.465 1.00 93.56 366 PRO A C 1
ATOM 2676 O O . PRO A 1 366 ? 5.569 -11.521 9.938 1.00 93.56 366 PRO A O 1
ATOM 2679 N N . ALA A 1 367 ? 7.231 -10.014 9.896 1.00 95.00 367 ALA A N 1
ATOM 2680 C CA . ALA A 1 367 ? 6.742 -9.261 11.047 1.00 95.00 367 ALA A CA 1
ATOM 2681 C C . ALA A 1 367 ? 5.311 -8.724 10.853 1.00 95.00 367 ALA A C 1
ATOM 2683 O O . ALA A 1 367 ? 4.513 -8.737 11.791 1.00 95.00 367 ALA A O 1
ATOM 2684 N N . PHE A 1 368 ? 4.958 -8.270 9.643 1.00 94.06 368 PHE A N 1
ATOM 2685 C CA . PHE A 1 368 ? 3.586 -7.865 9.332 1.00 94.06 368 PHE A CA 1
ATOM 2686 C C . PHE A 1 368 ? 2.609 -9.047 9.344 1.00 94.06 368 PHE A C 1
ATOM 2688 O O . PHE A 1 368 ? 1.499 -8.915 9.867 1.00 94.06 368 PHE A O 1
ATOM 2695 N N . LEU A 1 369 ? 3.006 -10.188 8.772 1.00 92.19 369 LEU A N 1
ATOM 2696 C CA . LEU A 1 369 ? 2.167 -11.386 8.714 1.00 92.19 369 LEU A CA 1
ATOM 2697 C C . LEU A 1 369 ? 1.905 -11.947 10.116 1.00 92.19 369 LEU A C 1
ATOM 2699 O O . LEU A 1 369 ? 0.748 -12.125 10.480 1.00 92.19 369 LEU A O 1
ATOM 2703 N N . GLU A 1 370 ? 2.945 -12.107 10.934 1.00 93.50 370 GLU A N 1
ATOM 2704 C CA . GLU A 1 370 ? 2.835 -12.568 12.324 1.00 93.50 370 GLU A CA 1
ATOM 2705 C C . GLU A 1 370 ? 1.952 -11.636 13.168 1.00 93.50 370 GLU A C 1
ATOM 2707 O O . GLU A 1 370 ? 1.087 -12.086 13.921 1.00 93.50 370 GLU A O 1
ATOM 2712 N N . LEU A 1 371 ? 2.125 -10.316 13.025 1.00 93.88 371 LEU A N 1
ATOM 2713 C CA . LEU A 1 371 ? 1.267 -9.344 13.700 1.00 93.88 371 LEU A CA 1
ATOM 2714 C C . LEU A 1 371 ? -0.185 -9.446 13.219 1.00 93.88 371 LEU A C 1
ATOM 2716 O O . LEU A 1 371 ? -1.101 -9.335 14.033 1.00 93.88 371 LEU A O 1
ATOM 2720 N N . SER A 1 372 ? -0.403 -9.644 11.919 1.00 92.19 372 SER A N 1
ATOM 2721 C CA . SER A 1 372 ? -1.745 -9.774 11.350 1.00 92.19 372 SER A CA 1
ATOM 2722 C C . SER A 1 372 ? -2.446 -11.030 11.856 1.00 92.19 372 SER A C 1
ATOM 2724 O O . SER A 1 372 ? -3.594 -10.944 12.284 1.00 92.19 372 SER A O 1
ATOM 2726 N N . GLU A 1 373 ? -1.755 -12.170 11.872 1.00 92.88 373 GLU A N 1
ATOM 2727 C CA . GLU A 1 373 ? -2.270 -13.429 12.419 1.00 92.88 373 GLU A CA 1
ATOM 2728 C C . GLU A 1 373 ? -2.631 -13.303 13.904 1.00 92.88 373 GLU A C 1
ATOM 2730 O O . GLU A 1 373 ? -3.664 -13.813 14.336 1.00 92.88 373 GLU A O 1
ATOM 2735 N N . ARG A 1 374 ? -1.819 -12.579 14.682 1.00 93.62 374 ARG A N 1
ATOM 2736 C CA . ARG A 1 374 ? -2.049 -12.379 16.117 1.00 93.62 374 ARG A CA 1
ATOM 2737 C C . ARG A 1 374 ? -3.186 -11.400 16.420 1.00 93.62 374 ARG A C 1
ATOM 2739 O O . ARG A 1 374 ? -4.057 -11.697 17.237 1.00 93.62 374 ARG A O 1
ATOM 2746 N N . ASP A 1 375 ? -3.161 -10.210 15.818 1.00 94.31 375 ASP A N 1
ATOM 2747 C CA . ASP A 1 375 ? -3.944 -9.065 16.300 1.00 94.31 375 ASP A CA 1
ATOM 2748 C C . ASP A 1 375 ? -5.247 -8.824 15.499 1.00 94.31 375 ASP A C 1
ATOM 2750 O O . ASP A 1 375 ? -6.174 -8.208 16.034 1.00 94.31 375 ASP A O 1
ATOM 2754 N N . ALA A 1 376 ? -5.380 -9.311 14.254 1.00 92.56 376 ALA A N 1
ATOM 2755 C CA . ALA A 1 376 ? -6.486 -8.927 13.357 1.00 92.56 376 ALA A CA 1
ATOM 2756 C C . ALA A 1 376 ? -7.887 -9.309 13.874 1.00 92.56 376 ALA A C 1
ATOM 2758 O O . ALA A 1 376 ? -8.842 -8.526 13.760 1.00 92.56 376 ALA A O 1
ATOM 2759 N N . ASP A 1 377 ? -8.032 -10.495 14.467 1.00 94.00 377 ASP A N 1
ATOM 2760 C CA . ASP A 1 377 ? -9.318 -10.970 14.985 1.00 94.00 377 ASP A CA 1
ATOM 2761 C C . ASP A 1 377 ? -9.736 -10.216 16.252 1.00 94.00 377 ASP A C 1
ATOM 2763 O O . ASP A 1 377 ? -10.892 -9.802 16.387 1.00 94.00 377 ASP A O 1
ATOM 2767 N N . ALA A 1 378 ? -8.792 -9.991 17.169 1.00 94.38 378 ALA A N 1
ATOM 2768 C CA . ALA A 1 378 ? -9.005 -9.183 18.368 1.00 94.38 378 ALA A CA 1
ATOM 2769 C C . ALA A 1 378 ? -9.375 -7.736 18.005 1.00 94.38 378 ALA A C 1
ATOM 2771 O O . ALA A 1 378 ? -10.366 -7.200 18.509 1.00 94.38 378 ALA A O 1
ATOM 2772 N N . ALA A 1 379 ? -8.651 -7.148 17.050 1.00 94.44 379 ALA A N 1
ATOM 2773 C CA . ALA A 1 379 ? -8.932 -5.825 16.512 1.00 94.44 379 ALA A CA 1
ATOM 2774 C C . ALA A 1 379 ? -10.338 -5.742 15.892 1.00 94.44 379 ALA A C 1
ATOM 2776 O O . ALA A 1 379 ? -11.090 -4.798 16.150 1.00 94.44 379 ALA A O 1
ATOM 2777 N N . SER A 1 380 ? -10.741 -6.769 15.139 1.00 93.75 380 SER A N 1
ATOM 2778 C CA . SER A 1 380 ? -12.077 -6.856 14.542 1.00 93.75 380 SER A CA 1
ATOM 2779 C C . SER A 1 380 ? -13.191 -6.918 15.590 1.00 93.75 380 SER A C 1
ATOM 2781 O O . SER A 1 380 ? -14.217 -6.249 15.434 1.00 93.75 380 SER A O 1
ATOM 2783 N N . ARG A 1 381 ? -13.008 -7.681 16.677 1.00 94.25 381 ARG A N 1
ATOM 2784 C CA . ARG A 1 381 ? -13.985 -7.748 17.779 1.00 94.25 381 ARG A CA 1
ATOM 2785 C C . ARG A 1 381 ? -14.104 -6.418 18.517 1.00 94.25 381 ARG A C 1
ATOM 2787 O O . ARG A 1 381 ? -15.225 -5.986 18.805 1.00 94.25 381 ARG A O 1
ATOM 2794 N N . HIS A 1 382 ? -12.982 -5.743 18.771 1.00 94.19 382 HIS A N 1
ATOM 2795 C CA . HIS A 1 382 ? -12.979 -4.396 19.345 1.00 94.19 382 HIS A CA 1
ATOM 2796 C C . HIS A 1 382 ? -13.759 -3.412 18.468 1.00 94.19 382 HIS A C 1
ATOM 2798 O O . HIS A 1 382 ? -14.687 -2.753 18.947 1.00 94.19 382 HIS A O 1
ATOM 2804 N N . ALA A 1 383 ? -13.463 -3.389 17.164 1.00 93.94 383 ALA A N 1
ATOM 2805 C CA . ALA A 1 383 ? -14.124 -2.509 16.205 1.00 93.94 383 ALA A CA 1
ATOM 2806 C C . ALA A 1 383 ? -15.640 -2.750 16.114 1.00 93.94 383 ALA A C 1
ATOM 28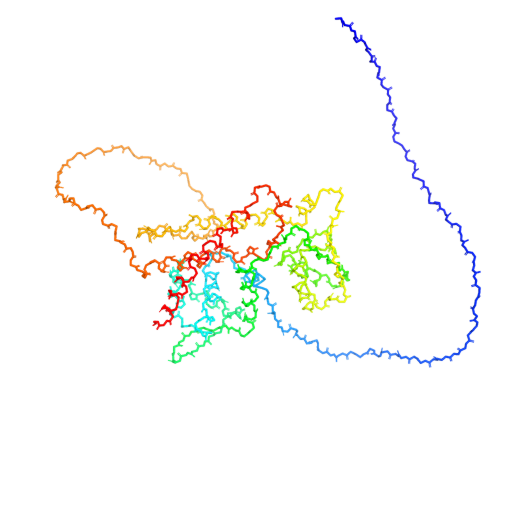08 O O . ALA A 1 383 ? -16.427 -1.797 16.092 1.00 93.94 383 ALA A O 1
ATOM 2809 N N . ALA A 1 384 ? -16.066 -4.016 16.119 1.00 92.50 384 ALA A N 1
ATOM 2810 C CA . ALA A 1 384 ? -17.478 -4.383 16.109 1.00 92.50 384 ALA A CA 1
ATOM 2811 C C . ALA A 1 384 ? -18.212 -3.874 17.362 1.00 92.50 384 ALA A C 1
ATOM 2813 O O . ALA A 1 384 ? -19.276 -3.264 17.251 1.00 92.50 384 ALA A O 1
ATOM 2814 N N . ARG A 1 385 ? -17.623 -4.037 18.556 1.00 90.88 385 ARG A N 1
ATOM 2815 C CA . ARG A 1 385 ? -18.214 -3.521 19.804 1.00 90.88 385 ARG A CA 1
ATOM 2816 C C . ARG A 1 385 ? -18.280 -2.000 19.836 1.00 90.88 385 ARG A C 1
ATOM 2818 O O . ARG A 1 385 ? -19.286 -1.449 20.273 1.00 90.88 385 ARG A O 1
ATOM 2825 N N . ALA A 1 386 ? -17.233 -1.319 19.377 1.00 88.75 386 ALA A N 1
ATOM 2826 C CA . ALA A 1 386 ? -17.213 0.139 19.300 1.00 88.75 386 ALA A CA 1
ATOM 2827 C C . ALA A 1 386 ? -18.245 0.691 18.302 1.00 88.75 386 ALA A C 1
ATOM 2829 O O . ALA A 1 386 ? -18.720 1.812 18.488 1.00 88.75 386 ALA A O 1
ATOM 2830 N N . SER A 1 387 ? -18.599 -0.090 17.275 1.00 86.19 387 SER A N 1
ATOM 2831 C CA . SER A 1 387 ? -19.615 0.257 16.271 1.00 86.19 387 SER A CA 1
ATOM 2832 C C . SER A 1 387 ? -21.052 0.001 16.740 1.00 86.19 387 SER A C 1
ATOM 2834 O O . SER A 1 387 ? -21.962 0.674 16.269 1.00 86.19 387 SER A O 1
ATOM 2836 N N . ALA A 1 388 ? -21.257 -0.961 17.647 1.00 82.00 388 ALA A N 1
ATOM 2837 C CA . ALA A 1 388 ? -22.574 -1.317 18.185 1.00 82.00 388 ALA A CA 1
ATOM 2838 C C . ALA A 1 388 ? -23.055 -0.402 19.330 1.00 82.00 388 ALA A C 1
ATOM 2840 O O . ALA A 1 388 ? -24.233 -0.428 19.677 1.00 82.00 388 ALA A O 1
ATOM 2841 N N . ARG A 1 389 ? -22.141 0.370 19.929 1.00 67.38 389 ARG A N 1
ATOM 2842 C CA . ARG A 1 389 ? -22.419 1.393 20.951 1.00 67.38 389 ARG A CA 1
ATOM 2843 C C . ARG A 1 389 ? -22.745 2.738 20.315 1.00 67.38 389 ARG A C 1
ATOM 2845 O O . ARG A 1 389 ? -23.533 3.485 20.923 1.00 67.38 389 ARG A O 1
#

Sequence (389 aa):
MSRSPRGVAGRVPDATDPAPAPVAVPGVPGVPGPAATPGAREVTPAFGVAGTAPRVTTRALAAAALVDELGMRTGSVPSLVLTIVGLYLRRSGGWMSTAALVRLAADAGAATALTRSAFTRLKQRGVLVAASRDGVAGYAFAKAAERMFERGDRRIFAPRRMVPGDDWCLISFSLPEQQRGVRAQLRRRLQGIGCGTVAPGLWIAPAFLADEVEEILDELAVRASTVLFFADDPRPAGSLADAVATWWDLPAIAARHQEFLRVLAGLPAESDPTAETALEMPLADDATATAPAPAPAPGPGSGSGPGSRFADAGPGVTEAGPGFAEAAAFRRYVVAVDAWRDIPYVDPGLPFELLPDDWPGRLSIPAFLELSERDADAASRHAARASAR

Foldseek 3Di:
DDDDDDDDDDDDDDDDDDDDDDDDDDDDDDDDDDDDDDDDDDDDDDDDDDDPDPPPPDDQAAVLSVCVVLVPDQVALLLLLVLLCLQPCVVLVQKFFPQLSLVLSVLLVHDSVCNVVSVVSCVVSQQWDWDDDPNGTTIGGRPSNPVNSVNLCCLLQVQDADDQQFKKKKKAFDDDPVCVVLLVVLVVQCQQQAWFDLDSRIIMAGPVCVVVNVVSCVVSVRPVRMDIDIDRDDDDPDDLLVSVVRRAVLVVLLVLLVQLVVLLVPQDDLQDPPCPPPDDDDDPDDDDDDDDDDDDDDDDDDDDDDDDDDDDDDPPSPPDPLLSSLSSLLNSLSSSSSSRSSNSRNHSNYDCVSDDPVRSCVPSVVVNNVSCVPRVVSSNVNSNVSRVD

Secondary structure (DSSP, 8-state):
-------------------PPPPPPPPPPP--------------------------------HHHHHHHTTPPTTSHHHHHHHHHHHHTTTTTSEEEHHHHHHHHHHTT--HHHHHHHHHHHHHTTSEEEEEETTEEEEEE-HHHHHHHHHHHHHHHS---PPTTPPEEEEEE---GGGHHHHHHHHHHHHTTT-EEEETTEEEEEGGGHHHHHHHHHHTT-GGGEEEEEES----SS-HHHHHHHHS-HHHHHHHHHHHHHHHHTSPPTT-TTGGGS-------------------------------------------HHHHHHHHHHHHHHHHHHHTTHHHH-----GGGS-TT-THHHHHHHHHHHHHHHHHHHHHHHHHHHH-

Organism: NCBI:txid472059

pLDDT: mean 72.9, std 26.19, range [22.16, 98.38]

InterPro domains:
  IPR012906 Transcriptional repressor PaaX-like, N-terminal [PF07848] (79-141)
  IPR013225 Transcriptional repressor PaaX-like, C-terminal [PF08223] (325-384)
  IPR036388 Winged helix-like DNA-binding domain superfamily [G3DSA:1.10.10.10] (76-158)
  IPR048846 Transcriptional repressor PaaX-like, central Cas2-like domain [PF20803] (166-233)

Radius of gyration: 31.92 Å; chains: 1; bounding box: 103×52×124 Å